Protein AF-A0A4Q4TWN3-F1 (afdb_monomer_lite)

Radius of gyration: 30.17 Å; chains: 1; bounding box: 75×70×81 Å

Structure (mmCIF, N/CA/C/O backbone):
data_AF-A0A4Q4TWN3-F1
#
_entry.id   AF-A0A4Q4TWN3-F1
#
loop_
_atom_site.group_PDB
_atom_site.id
_atom_site.type_symbol
_atom_site.label_atom_id
_atom_site.label_alt_id
_atom_site.label_comp_id
_atom_site.label_asym_id
_atom_site.label_entity_id
_atom_site.label_seq_id
_atom_site.pdbx_PDB_ins_code
_atom_site.Cartn_x
_atom_site.Cartn_y
_atom_site.Cartn_z
_atom_site.occupancy
_atom_site.B_iso_or_equiv
_atom_site.auth_seq_id
_atom_site.auth_comp_id
_atom_site.auth_asym_id
_atom_site.auth_atom_id
_atom_site.pdbx_PDB_model_num
ATOM 1 N N . MET A 1 1 ? 13.683 -7.072 -9.682 1.00 74.19 1 MET A N 1
ATOM 2 C CA . MET A 1 1 ? 13.359 -6.463 -8.367 1.00 74.19 1 MET A CA 1
ATOM 3 C C . MET A 1 1 ? 12.620 -7.478 -7.512 1.00 74.19 1 MET A C 1
ATOM 5 O O . MET A 1 1 ? 11.876 -8.267 -8.089 1.00 74.19 1 MET A O 1
ATOM 9 N N . PRO A 1 2 ? 12.816 -7.488 -6.182 1.00 89.44 2 PRO A N 1
ATOM 10 C CA . PRO A 1 2 ? 11.980 -8.280 -5.290 1.00 89.44 2 PRO A CA 1
ATOM 11 C C . PRO A 1 2 ? 10.540 -7.753 -5.295 1.00 89.44 2 PRO A C 1
ATOM 13 O O . PRO A 1 2 ? 10.317 -6.550 -5.427 1.00 89.44 2 PRO A O 1
ATOM 16 N N . LEU A 1 3 ? 9.577 -8.659 -5.165 1.00 93.75 3 LEU A N 1
ATOM 17 C CA . LEU A 1 3 ? 8.142 -8.389 -5.165 1.00 93.75 3 LEU A CA 1
ATOM 18 C C . LEU A 1 3 ? 7.541 -8.923 -3.863 1.00 93.75 3 LEU A C 1
ATOM 20 O O . LEU A 1 3 ? 7.834 -10.050 -3.476 1.00 93.75 3 LEU A O 1
ATOM 24 N N . GLN A 1 4 ? 6.708 -8.138 -3.184 1.00 93.31 4 GLN A N 1
ATOM 25 C CA . GLN A 1 4 ? 6.005 -8.592 -1.983 1.00 93.31 4 GLN A CA 1
ATOM 26 C C . GLN A 1 4 ? 4.603 -9.088 -2.350 1.00 93.31 4 GLN A C 1
ATOM 28 O O . GLN A 1 4 ? 3.842 -8.381 -3.008 1.00 93.31 4 GLN A O 1
ATOM 33 N N . LEU A 1 5 ? 4.273 -10.308 -1.932 1.00 88.00 5 LEU A N 1
ATOM 34 C CA . LEU A 1 5 ? 2.942 -10.892 -2.070 1.00 88.00 5 LEU A CA 1
ATOM 35 C C . LEU A 1 5 ? 2.007 -10.359 -0.975 1.00 88.00 5 LEU A C 1
ATOM 37 O O . LEU A 1 5 ? 2.455 -9.875 0.064 1.00 88.00 5 LEU A O 1
ATOM 41 N N . SER A 1 6 ? 0.696 -10.510 -1.168 1.00 84.50 6 SER A N 1
ATOM 42 C CA . SER A 1 6 ? -0.322 -10.101 -0.184 1.00 84.50 6 SER A CA 1
ATOM 43 C C . SER A 1 6 ? -0.182 -10.794 1.177 1.00 84.50 6 SER A C 1
ATOM 45 O O . SER A 1 6 ? -0.626 -10.249 2.182 1.00 84.50 6 SER A O 1
ATOM 47 N N . SER A 1 7 ? 0.467 -11.961 1.226 1.00 84.69 7 SER A N 1
ATOM 48 C CA . SER A 1 7 ? 0.801 -12.674 2.464 1.00 84.69 7 SER A CA 1
ATOM 49 C C . SER A 1 7 ? 1.930 -12.024 3.273 1.00 84.69 7 SER A C 1
ATOM 51 O O . SER A 1 7 ? 2.244 -12.489 4.362 1.00 84.69 7 SER A O 1
ATOM 53 N N . GLY A 1 8 ? 2.586 -10.991 2.738 1.00 90.12 8 GLY A N 1
ATOM 54 C CA . GLY A 1 8 ? 3.787 -10.390 3.314 1.00 90.12 8 GLY A CA 1
ATOM 55 C C . GLY A 1 8 ? 5.093 -11.059 2.871 1.00 90.12 8 GLY A C 1
ATOM 56 O O . GLY A 1 8 ? 6.146 -10.431 3.006 1.00 90.12 8 GLY A O 1
ATOM 57 N N . ARG A 1 9 ? 5.036 -12.264 2.277 1.00 93.38 9 ARG A N 1
ATOM 58 C CA . ARG A 1 9 ? 6.188 -12.969 1.687 1.00 93.38 9 ARG A CA 1
ATOM 59 C C . ARG A 1 9 ? 6.829 -12.129 0.585 1.00 93.38 9 ARG A C 1
ATOM 61 O O . ARG A 1 9 ? 6.147 -11.680 -0.333 1.00 93.38 9 ARG A O 1
ATOM 68 N N . VAL A 1 10 ? 8.146 -11.968 0.635 1.00 97.06 10 VAL A N 1
ATOM 69 C CA . VAL A 1 10 ? 8.935 -11.317 -0.418 1.00 97.06 10 VAL A CA 1
ATOM 70 C C . VAL A 1 10 ? 9.515 -12.388 -1.329 1.00 97.06 10 VAL A C 1
ATOM 72 O O . VAL A 1 10 ? 10.149 -13.319 -0.850 1.00 97.06 10 VAL A O 1
ATOM 75 N N . ILE A 1 11 ? 9.333 -12.257 -2.638 1.00 97.50 11 ILE A N 1
ATOM 76 C CA . ILE A 1 11 ? 9.912 -13.144 -3.649 1.00 97.50 11 ILE A CA 1
ATOM 77 C C . ILE A 1 11 ? 10.905 -12.388 -4.529 1.00 97.50 11 ILE A C 1
ATOM 79 O O . ILE A 1 11 ? 10.763 -11.189 -4.763 1.00 97.50 11 ILE A O 1
ATOM 83 N N . TYR A 1 12 ? 11.923 -13.081 -5.023 1.00 96.88 12 TYR A N 1
ATOM 84 C CA . TYR A 1 12 ? 12.993 -12.498 -5.822 1.00 96.88 12 TYR A CA 1
ATOM 85 C C . TYR A 1 12 ? 13.422 -13.462 -6.923 1.00 96.88 12 TYR A C 1
ATOM 87 O O . TYR A 1 12 ? 13.870 -14.571 -6.632 1.00 96.88 12 TYR A O 1
ATOM 95 N N . ALA A 1 13 ? 13.266 -13.039 -8.179 1.00 97.12 13 ALA A N 1
ATOM 96 C CA . ALA A 1 13 ? 13.719 -13.790 -9.344 1.00 97.12 13 ALA A CA 1
ATOM 97 C C . ALA A 1 13 ? 15.085 -13.283 -9.814 1.00 97.12 13 ALA A C 1
ATOM 99 O O . ALA A 1 13 ? 15.305 -12.070 -9.865 1.00 97.12 13 ALA A O 1
ATOM 100 N N . TYR A 1 14 ? 15.986 -14.197 -10.168 1.00 95.88 14 TYR A N 1
ATOM 101 C CA . TYR A 1 14 ? 17.355 -13.869 -10.569 1.00 95.88 14 TYR A CA 1
ATOM 102 C C . TYR A 1 14 ? 17.959 -14.937 -11.495 1.00 95.88 14 TYR A C 1
ATOM 104 O O . TYR A 1 14 ? 17.571 -16.105 -11.403 1.00 95.88 14 TYR A O 1
ATOM 112 N N . PRO A 1 15 ? 18.910 -14.558 -12.371 1.00 94.19 15 PRO A N 1
ATOM 113 C CA . PRO A 1 15 ? 19.752 -15.519 -13.074 1.00 94.19 15 PRO A CA 1
ATOM 114 C C . PRO A 1 15 ? 20.613 -16.308 -12.083 1.00 94.19 15 PRO A C 1
ATOM 116 O O . PRO A 1 15 ? 21.242 -15.718 -11.205 1.00 94.19 15 PRO A O 1
ATOM 119 N N . ASN A 1 16 ? 20.631 -17.628 -12.217 1.00 93.56 16 ASN A N 1
ATOM 120 C CA . ASN A 1 16 ? 21.370 -18.558 -11.367 1.00 93.56 16 ASN A CA 1
ATOM 121 C C . ASN A 1 16 ? 22.050 -19.618 -12.239 1.00 93.56 16 ASN A C 1
ATOM 123 O O . ASN A 1 16 ? 21.714 -20.804 -12.191 1.00 93.56 16 ASN A O 1
ATOM 127 N N . ASP A 1 17 ? 22.940 -19.140 -13.100 1.00 92.44 17 ASP A N 1
ATOM 128 C CA . ASP A 1 17 ? 23.573 -19.958 -14.123 1.00 92.44 17 ASP A CA 1
ATOM 129 C C . ASP A 1 17 ? 24.713 -20.795 -13.535 1.00 92.44 17 ASP A C 1
ATOM 131 O O . ASP A 1 17 ? 25.524 -20.303 -12.745 1.00 92.44 17 ASP A O 1
ATOM 135 N N . ASP A 1 18 ? 24.812 -22.048 -13.973 1.00 90.56 18 ASP A N 1
ATOM 136 C CA . ASP A 1 18 ? 25.947 -22.900 -13.638 1.00 90.56 18 ASP A CA 1
ATOM 137 C C . ASP A 1 18 ? 27.083 -22.624 -14.611 1.00 90.56 18 ASP A C 1
ATOM 139 O O . ASP A 1 18 ? 26.877 -22.570 -15.827 1.00 90.56 18 ASP A O 1
ATOM 143 N N . ARG A 1 19 ? 28.300 -22.518 -14.081 1.00 88.44 19 ARG A N 1
ATOM 144 C CA . ARG A 1 19 ? 29.519 -22.421 -14.882 1.00 88.44 19 ARG A CA 1
ATOM 145 C C . ARG A 1 19 ? 30.447 -23.589 -14.594 1.00 88.44 19 ARG A C 1
ATOM 147 O O . ARG A 1 19 ? 30.602 -24.001 -13.442 1.00 88.44 19 ARG A O 1
ATOM 154 N N . THR A 1 20 ? 31.093 -24.104 -15.628 1.00 83.69 20 THR A N 1
ATOM 155 C CA . THR A 1 20 ? 32.175 -25.078 -15.496 1.00 83.69 20 THR A CA 1
ATOM 156 C C . THR A 1 20 ? 33.399 -24.406 -14.871 1.00 83.69 20 THR A C 1
ATOM 158 O O . THR A 1 20 ? 33.789 -23.294 -15.227 1.00 83.69 20 THR A O 1
ATOM 161 N N . ARG A 1 21 ? 34.025 -25.082 -13.897 1.00 71.50 21 ARG A N 1
ATOM 162 C CA . ARG A 1 21 ? 35.182 -24.551 -13.146 1.00 71.50 21 ARG A CA 1
ATOM 163 C C . ARG A 1 21 ? 36.429 -24.308 -14.003 1.00 71.50 21 ARG A C 1
ATOM 165 O O . ARG A 1 21 ? 37.289 -23.547 -13.576 1.00 71.50 21 ARG A O 1
ATOM 172 N N . ALA A 1 22 ? 36.562 -24.994 -15.137 1.00 74.56 22 ALA A N 1
ATOM 173 C CA . ALA A 1 22 ? 37.805 -25.043 -15.904 1.00 74.56 22 ALA A CA 1
ATOM 174 C C . ALA A 1 22 ? 37.997 -23.838 -16.841 1.00 74.56 22 ALA A C 1
ATOM 176 O O . ALA A 1 22 ? 39.124 -23.422 -17.080 1.00 74.56 22 ALA A O 1
ATOM 177 N N . ASP A 1 23 ? 36.907 -23.281 -17.357 1.00 77.19 23 ASP A N 1
ATOM 178 C CA . ASP A 1 23 ? 36.921 -22.400 -18.528 1.00 77.19 23 ASP A CA 1
ATOM 179 C C . ASP A 1 23 ? 35.816 -21.326 -18.485 1.00 77.19 23 ASP A C 1
ATOM 181 O O . ASP A 1 23 ? 35.656 -20.563 -19.433 1.00 77.19 23 ASP A O 1
ATOM 185 N N . TRP A 1 24 ? 35.073 -21.229 -17.372 1.00 78.94 24 TRP A N 1
ATOM 186 C CA . TRP A 1 24 ? 33.979 -20.268 -17.167 1.00 78.94 24 TRP A CA 1
ATOM 187 C C . TRP A 1 24 ? 32.837 -20.371 -18.187 1.00 78.94 24 TRP A C 1
ATOM 189 O O . TRP A 1 24 ? 31.979 -19.483 -18.235 1.00 78.94 24 TRP A O 1
ATOM 199 N N . HIS A 1 25 ? 32.778 -21.462 -18.951 1.00 85.25 25 HIS A N 1
ATOM 200 C CA . HIS A 1 25 ? 31.663 -21.727 -19.842 1.00 85.25 25 HIS A CA 1
ATOM 201 C C . HIS A 1 25 ? 30.396 -22.003 -19.037 1.00 85.25 25 HIS A C 1
ATOM 203 O O . HIS A 1 25 ? 30.418 -22.583 -17.950 1.00 85.25 25 HIS A O 1
ATOM 209 N N . TYR A 1 26 ? 29.264 -21.561 -19.570 1.00 87.75 26 TYR A N 1
ATOM 210 C CA . TYR A 1 26 ? 27.975 -21.887 -18.987 1.00 87.75 26 TYR A CA 1
ATOM 211 C C . TYR A 1 26 ? 27.683 -23.372 -19.218 1.00 87.75 26 TYR A C 1
ATOM 213 O O . TYR A 1 26 ? 27.881 -23.881 -20.317 1.00 87.75 26 TYR A O 1
ATOM 221 N N . ALA A 1 27 ? 27.225 -24.061 -18.175 1.00 89.56 27 ALA A N 1
ATOM 222 C CA . ALA A 1 27 ? 26.718 -25.431 -18.246 1.00 89.56 27 ALA A CA 1
ATOM 223 C C . ALA A 1 27 ? 25.185 -25.449 -18.283 1.00 89.56 27 ALA A C 1
ATOM 225 O O . ALA A 1 27 ? 24.592 -26.288 -18.954 1.00 89.56 27 ALA A O 1
ATOM 226 N N . TYR A 1 28 ? 24.552 -24.508 -17.577 1.00 93.00 28 TYR A N 1
ATOM 227 C CA . TYR A 1 28 ? 23.105 -24.313 -17.540 1.00 93.00 28 TYR A CA 1
ATOM 228 C C . TYR A 1 28 ? 22.786 -22.839 -17.340 1.00 93.00 28 TYR A C 1
ATOM 230 O O . TYR A 1 28 ? 23.362 -22.199 -16.462 1.00 93.00 28 TYR A O 1
ATOM 238 N N . PHE A 1 29 ? 21.808 -22.334 -18.086 1.00 95.06 29 PHE A N 1
ATOM 239 C CA . PHE A 1 29 ? 21.153 -21.068 -17.774 1.00 95.06 29 PHE A CA 1
ATOM 240 C C . PHE A 1 29 ? 19.923 -21.329 -16.921 1.00 95.06 29 PHE A C 1
ATOM 242 O O . PHE A 1 29 ? 19.129 -22.210 -17.264 1.00 95.06 29 PHE A O 1
ATOM 249 N N . ARG A 1 30 ? 19.723 -20.554 -15.848 1.00 95.56 30 ARG A N 1
ATOM 250 C CA . ARG A 1 30 ? 18.511 -20.657 -15.018 1.00 95.56 30 ARG A CA 1
ATOM 251 C C . ARG A 1 30 ? 18.002 -19.303 -14.569 1.00 95.56 30 ARG A C 1
ATOM 253 O O . ARG A 1 30 ? 18.766 -18.444 -14.153 1.00 95.56 30 ARG A O 1
ATOM 260 N N . ILE A 1 31 ? 16.683 -19.165 -14.540 1.00 97.44 31 ILE A N 1
ATOM 261 C CA . ILE A 1 31 ? 15.986 -18.146 -13.764 1.00 97.44 31 ILE A CA 1
ATOM 262 C C . ILE A 1 31 ? 15.405 -18.834 -12.535 1.00 97.44 31 ILE A C 1
ATOM 264 O O . ILE A 1 31 ? 14.430 -19.579 -12.640 1.00 97.44 31 ILE A O 1
ATOM 268 N N . SER A 1 32 ? 15.988 -18.566 -11.373 1.00 97.69 32 SER A N 1
ATOM 269 C CA . SER A 1 32 ? 15.506 -19.079 -10.090 1.00 97.69 32 SER A CA 1
ATOM 270 C C . SER A 1 32 ? 14.584 -18.071 -9.416 1.00 97.69 32 SER A C 1
ATOM 272 O O . SER A 1 32 ? 14.739 -16.861 -9.590 1.00 97.69 32 SER A O 1
ATOM 274 N N . LEU A 1 33 ? 13.651 -18.572 -8.608 1.00 98.25 33 LEU A N 1
ATOM 275 C CA . LEU A 1 33 ? 12.853 -17.793 -7.672 1.00 98.25 33 LEU A CA 1
ATOM 276 C C . LEU A 1 33 ? 13.234 -18.194 -6.245 1.00 98.25 33 LEU A C 1
ATOM 278 O O . LEU A 1 33 ? 13.228 -19.375 -5.902 1.00 98.25 33 LEU A O 1
ATOM 282 N N . SER A 1 34 ? 13.521 -17.204 -5.406 1.00 98.44 34 SER A N 1
ATOM 283 C CA . SER A 1 34 ? 13.702 -17.376 -3.962 1.00 98.44 34 SER A CA 1
ATOM 284 C C . SER A 1 34 ? 12.677 -16.551 -3.192 1.00 98.44 34 SER A C 1
ATOM 286 O O . SER A 1 34 ? 12.141 -15.576 -3.720 1.00 98.44 34 SER A O 1
ATOM 288 N N . TYR A 1 35 ? 12.406 -16.923 -1.943 1.00 98.00 35 TYR A N 1
ATOM 289 C CA . TYR A 1 35 ? 11.434 -16.258 -1.079 1.00 98.00 35 TYR A CA 1
ATOM 290 C C . TYR A 1 35 ? 11.982 -15.953 0.317 1.00 98.00 35 TYR A C 1
ATOM 292 O O . TYR A 1 35 ? 12.908 -16.608 0.788 1.00 98.00 35 TYR A O 1
ATOM 300 N N . SER A 1 36 ? 11.364 -14.985 0.986 1.00 97.50 36 SER A N 1
ATOM 301 C CA . SER A 1 36 ? 11.615 -14.580 2.365 1.00 97.50 36 SER A CA 1
ATOM 302 C C . SER A 1 36 ? 10.286 -14.329 3.079 1.00 97.50 36 SER A C 1
ATOM 304 O O . SER A 1 36 ? 9.422 -13.624 2.556 1.00 97.50 36 SER A O 1
ATOM 306 N N . ASP A 1 37 ? 10.153 -14.867 4.291 1.00 95.00 37 ASP A N 1
ATOM 307 C CA . ASP A 1 37 ? 9.000 -14.659 5.185 1.00 95.00 37 ASP A CA 1
ATOM 308 C C . ASP A 1 37 ? 9.345 -13.759 6.389 1.00 95.00 37 ASP A C 1
ATOM 310 O O . ASP A 1 37 ? 8.548 -13.591 7.305 1.00 95.00 37 ASP A O 1
ATOM 314 N N . ASP A 1 38 ? 10.542 -13.167 6.397 1.00 93.75 38 ASP A N 1
ATOM 315 C CA . ASP A 1 38 ? 11.112 -12.425 7.528 1.00 93.75 38 ASP A CA 1
ATOM 316 C C . ASP A 1 38 ? 11.502 -10.981 7.171 1.00 93.75 38 ASP A C 1
ATOM 318 O O . ASP A 1 38 ? 12.397 -10.384 7.775 1.00 93.75 38 ASP A O 1
ATOM 322 N N . GLY A 1 39 ? 10.814 -10.407 6.179 1.00 89.00 39 GLY A N 1
ATOM 323 C CA . GLY A 1 39 ? 11.049 -9.037 5.726 1.00 89.00 39 GLY A CA 1
ATOM 324 C C . GLY A 1 39 ? 12.320 -8.887 4.888 1.00 89.00 39 GLY A C 1
ATOM 325 O O . GLY A 1 39 ? 13.032 -7.897 5.040 1.00 89.00 39 GLY A O 1
ATOM 326 N N . ALA A 1 40 ? 12.596 -9.859 4.012 1.00 94.19 40 ALA A N 1
ATOM 327 C CA . ALA A 1 40 ? 13.761 -9.910 3.125 1.00 94.19 40 ALA A CA 1
ATOM 328 C C . ALA A 1 40 ? 15.117 -10.030 3.849 1.00 94.19 40 ALA A C 1
ATOM 330 O O . ALA A 1 40 ? 16.134 -9.597 3.306 1.00 94.19 40 ALA A O 1
ATOM 331 N N . ARG A 1 41 ? 15.156 -10.619 5.057 1.00 93.19 41 ARG A N 1
ATOM 332 C CA . ARG A 1 41 ? 16.418 -10.858 5.783 1.00 93.19 41 ARG A CA 1
ATOM 333 C C . ARG A 1 41 ? 17.125 -12.108 5.277 1.00 93.19 41 ARG A C 1
ATOM 335 O O . ARG A 1 41 ? 18.318 -12.048 4.994 1.00 93.19 41 ARG A O 1
ATOM 342 N N . TYR A 1 42 ? 16.393 -13.209 5.126 1.00 94.94 42 TYR A N 1
ATOM 343 C CA . TYR A 1 42 ? 16.917 -14.453 4.569 1.00 94.94 42 TYR A CA 1
ATOM 344 C C . TYR A 1 42 ? 16.068 -14.921 3.394 1.00 94.94 42 TYR A C 1
ATOM 346 O O . TYR A 1 42 ? 14.840 -14.939 3.466 1.00 94.94 42 TYR A O 1
ATOM 354 N N . PHE A 1 43 ? 16.740 -15.338 2.321 1.00 96.81 43 PHE A N 1
ATOM 355 C CA . PHE A 1 43 ? 16.096 -15.905 1.143 1.00 96.81 43 PHE A CA 1
ATOM 356 C C . PHE A 1 43 ? 16.352 -17.406 1.061 1.00 96.81 43 PHE A C 1
ATOM 358 O O . PHE A 1 43 ? 17.490 -17.862 1.162 1.00 96.81 43 PHE A O 1
ATOM 365 N N . LYS A 1 44 ? 15.280 -18.167 0.859 1.00 97.62 44 LYS A N 1
ATOM 366 C CA . LYS A 1 44 ? 15.307 -19.602 0.577 1.00 97.62 44 LYS A CA 1
ATOM 367 C C . LYS A 1 44 ? 14.921 -19.829 -0.876 1.00 97.62 44 LYS A C 1
ATOM 369 O O . LYS A 1 44 ? 14.039 -19.140 -1.385 1.00 97.62 44 LYS A O 1
ATOM 374 N N . TYR A 1 45 ? 15.552 -20.806 -1.519 1.00 98.06 45 TYR A N 1
ATOM 375 C CA . TYR A 1 45 ? 15.130 -21.257 -2.842 1.00 98.06 45 TYR A CA 1
ATOM 376 C C . TYR A 1 45 ? 13.653 -21.675 -2.808 1.00 98.06 45 TYR A C 1
ATOM 378 O O . TYR A 1 45 ? 13.228 -22.366 -1.880 1.00 98.06 45 TYR A O 1
ATOM 386 N N . LEU A 1 46 ? 12.883 -21.232 -3.803 1.00 97.81 46 LEU A N 1
ATOM 387 C CA . LEU A 1 46 ? 11.481 -21.602 -3.975 1.00 97.81 46 LEU A CA 1
ATOM 388 C C . LEU A 1 46 ? 11.312 -22.562 -5.152 1.00 97.81 46 LEU A C 1
ATOM 390 O O . LEU A 1 46 ? 10.808 -23.667 -4.980 1.00 97.81 46 LEU A O 1
ATOM 394 N N . SER A 1 47 ? 11.711 -22.126 -6.346 1.00 98.50 47 SER A N 1
ATOM 395 C CA . SER A 1 47 ? 11.500 -22.862 -7.593 1.00 98.50 47 SER A CA 1
ATOM 396 C C . SER A 1 47 ? 12.414 -22.349 -8.709 1.00 98.50 47 SER A C 1
ATOM 398 O O . SER A 1 47 ? 13.084 -21.323 -8.570 1.00 98.50 47 SER A O 1
ATOM 400 N N . THR A 1 48 ? 12.425 -23.055 -9.839 1.00 97.94 48 THR A N 1
ATOM 401 C CA . THR A 1 48 ? 13.076 -22.615 -11.078 1.00 97.94 48 THR A CA 1
ATOM 402 C C . THR A 1 48 ? 11.995 -22.203 -12.070 1.00 97.94 48 THR A C 1
ATOM 404 O O . THR A 1 48 ? 11.129 -22.997 -12.430 1.00 97.94 48 THR A O 1
ATOM 407 N N . VAL A 1 49 ? 12.032 -20.943 -12.500 1.00 98.00 49 VAL A N 1
ATOM 408 C CA . VAL A 1 49 ? 11.077 -20.368 -13.456 1.00 98.00 49 VAL A CA 1
ATOM 409 C C . VAL A 1 49 ? 11.369 -20.865 -14.862 1.00 98.00 49 VAL A C 1
ATOM 411 O O . VAL A 1 49 ? 10.462 -21.226 -15.603 1.00 98.00 49 VAL A O 1
ATOM 414 N N . ALA A 1 50 ? 12.635 -20.865 -15.261 1.00 96.94 50 ALA A N 1
ATOM 415 C CA . ALA A 1 50 ? 13.063 -21.303 -16.579 1.00 96.94 50 ALA A CA 1
ATOM 416 C C . ALA A 1 50 ? 14.495 -21.814 -16.506 1.00 96.94 50 ALA A C 1
ATOM 418 O O . ALA A 1 50 ? 15.311 -21.259 -15.779 1.00 96.94 50 ALA A O 1
ATOM 419 N N . GLU A 1 51 ? 14.798 -22.830 -17.302 1.00 95.50 51 GLU A N 1
ATOM 420 C CA . GLU A 1 51 ? 16.155 -23.321 -17.490 1.00 95.50 51 GLU A CA 1
ATOM 421 C C . GLU A 1 51 ? 16.395 -23.707 -18.948 1.00 95.50 51 GLU A C 1
ATOM 423 O O . GLU A 1 51 ? 15.446 -23.881 -19.727 1.00 95.50 51 GLU A O 1
ATOM 428 N N . ARG A 1 52 ? 17.671 -23.752 -19.332 1.00 92.81 52 ARG A N 1
ATOM 429 C CA . ARG A 1 52 ? 18.116 -24.123 -20.674 1.00 92.81 52 ARG A CA 1
ATOM 430 C C . ARG A 1 52 ? 19.562 -24.615 -20.635 1.00 92.81 52 ARG A C 1
ATOM 432 O O . ARG A 1 52 ? 20.405 -24.004 -19.982 1.00 92.81 52 ARG A O 1
ATOM 439 N N . VAL A 1 53 ? 19.835 -25.683 -21.381 1.00 92.06 53 VAL A N 1
ATOM 440 C CA . VAL A 1 53 ? 21.200 -26.124 -21.692 1.00 92.06 53 VAL A CA 1
ATOM 441 C C . VAL A 1 53 ? 21.762 -25.233 -22.807 1.00 92.06 53 VAL A C 1
ATOM 443 O O . VAL A 1 53 ? 21.049 -25.022 -23.793 1.00 92.06 53 VAL A O 1
ATOM 446 N N . PRO A 1 54 ? 22.997 -24.725 -22.675 1.00 89.69 54 PRO A N 1
ATOM 447 C CA . PRO A 1 54 ? 23.635 -23.900 -23.692 1.00 89.69 54 PRO A CA 1
ATOM 448 C C . PRO A 1 54 ? 23.740 -24.587 -25.058 1.00 89.69 54 PRO A C 1
ATOM 450 O O . PRO A 1 54 ? 24.041 -25.776 -25.165 1.00 89.69 54 PRO A O 1
ATOM 453 N N . SER A 1 55 ? 23.514 -23.815 -26.113 1.00 86.44 55 SER A N 1
ATOM 454 C CA . SER A 1 55 ? 23.565 -24.219 -27.514 1.00 86.44 55 SER A CA 1
ATOM 455 C C . SER A 1 55 ? 23.891 -23.003 -28.385 1.00 86.44 55 SER A C 1
ATOM 457 O O . SER A 1 55 ? 23.012 -22.238 -28.788 1.00 86.44 55 SER A O 1
ATOM 459 N N . GLY A 1 56 ? 25.182 -22.819 -28.675 1.00 85.88 56 GLY A N 1
ATOM 460 C CA . GLY A 1 56 ? 25.678 -21.678 -29.446 1.00 85.88 56 GLY A CA 1
ATOM 461 C C . GLY A 1 56 ? 25.674 -20.378 -28.639 1.00 85.88 56 GLY A C 1
ATOM 462 O O . GLY A 1 56 ? 26.151 -20.348 -27.509 1.00 85.88 56 GLY A O 1
ATOM 463 N N . ILE A 1 57 ? 25.183 -19.292 -29.243 1.00 82.88 57 ILE A N 1
ATOM 464 C CA . ILE A 1 57 ? 24.984 -18.011 -28.552 1.00 82.88 57 ILE A CA 1
ATOM 465 C C . ILE A 1 57 ? 23.564 -18.007 -27.994 1.00 82.88 57 ILE A C 1
ATOM 467 O O . ILE A 1 57 ? 22.614 -17.684 -28.709 1.00 82.88 57 ILE A O 1
ATOM 471 N N . ASP A 1 58 ? 23.427 -18.387 -26.730 1.00 88.88 58 ASP A N 1
ATOM 472 C CA . ASP A 1 58 ? 22.151 -18.433 -26.035 1.00 88.88 58 ASP A CA 1
ATOM 473 C C . ASP A 1 58 ? 22.244 -18.013 -24.565 1.00 88.88 58 ASP A C 1
ATOM 475 O O . ASP A 1 58 ? 23.319 -17.762 -24.025 1.00 88.88 58 ASP A O 1
ATOM 479 N N . GLY A 1 59 ? 21.080 -17.861 -23.932 1.00 92.00 59 GLY A N 1
ATOM 480 C CA . GLY A 1 59 ? 20.998 -17.450 -22.537 1.00 92.00 59 GLY A CA 1
ATOM 481 C C . GLY A 1 59 ? 19.582 -17.148 -22.065 1.00 92.00 59 GLY A C 1
ATOM 482 O O . GLY A 1 59 ? 18.660 -16.957 -22.866 1.00 92.00 59 GLY A O 1
ATOM 483 N N . LEU A 1 60 ? 19.414 -17.113 -20.743 1.00 94.31 60 LEU A N 1
ATOM 484 C CA . LEU A 1 60 ? 18.199 -16.664 -20.067 1.00 94.31 60 LEU A CA 1
ATOM 485 C C . LEU A 1 60 ? 18.534 -15.445 -19.220 1.00 94.31 60 LEU A C 1
ATOM 487 O O . LEU A 1 60 ? 19.370 -15.509 -18.325 1.00 94.31 60 LEU A O 1
ATOM 491 N N . TRP A 1 61 ? 17.865 -14.328 -19.482 1.00 92.44 61 TRP A N 1
ATOM 492 C CA . TRP A 1 61 ? 18.302 -13.046 -18.953 1.00 92.44 61 TRP A CA 1
ATOM 493 C C . TRP A 1 61 ? 17.164 -12.248 -18.327 1.00 92.44 61 TRP A C 1
ATOM 495 O O . TRP A 1 61 ? 16.032 -12.245 -18.807 1.00 92.44 61 TRP A O 1
ATOM 505 N N . LYS A 1 62 ? 17.528 -11.480 -17.294 1.00 89.19 62 LYS A N 1
ATOM 506 C CA . LYS A 1 62 ? 16.795 -10.300 -16.800 1.00 89.19 62 LYS A CA 1
ATOM 507 C C . LYS A 1 62 ? 15.321 -10.580 -16.472 1.00 89.19 62 LYS A C 1
ATOM 509 O O . LYS A 1 62 ? 14.432 -10.043 -17.130 1.00 89.19 62 LYS A O 1
ATOM 514 N N . PRO A 1 63 ? 15.062 -11.397 -15.439 1.00 94.75 63 PRO A N 1
ATOM 515 C CA . PRO A 1 63 ? 13.705 -11.672 -15.011 1.00 94.75 63 PRO A CA 1
ATOM 516 C C . PRO A 1 63 ? 13.037 -10.427 -14.407 1.00 94.75 63 PRO A C 1
ATOM 518 O O . PRO A 1 63 ? 13.638 -9.692 -13.618 1.00 94.75 63 PRO A O 1
ATOM 521 N N . HIS A 1 64 ? 11.762 -10.235 -14.729 1.00 94.50 64 HIS A N 1
ATOM 522 C CA . HIS A 1 64 ? 10.892 -9.195 -14.198 1.00 94.50 64 HIS A CA 1
ATOM 523 C C . HIS A 1 64 ? 9.607 -9.838 -13.664 1.00 94.50 64 HIS A C 1
ATOM 525 O O . HIS A 1 64 ? 8.917 -10.561 -14.382 1.00 94.50 64 HIS A O 1
ATOM 531 N N . LEU A 1 65 ? 9.296 -9.603 -12.388 1.00 95.31 65 LEU A N 1
ATOM 532 C CA . LEU A 1 65 ? 8.103 -10.147 -11.741 1.00 95.31 65 LEU A CA 1
ATOM 533 C C . LEU A 1 65 ? 6.970 -9.124 -11.753 1.00 95.31 65 LEU A C 1
ATOM 535 O O . LEU A 1 65 ? 7.188 -7.959 -11.433 1.00 95.31 65 LEU A O 1
ATOM 539 N N . LEU A 1 66 ? 5.758 -9.588 -12.045 1.00 92.69 66 LEU A N 1
ATOM 540 C CA . LEU A 1 66 ? 4.527 -8.809 -11.969 1.00 92.69 66 LEU A CA 1
ATOM 541 C C . LEU A 1 66 ? 3.455 -9.640 -11.256 1.00 92.69 66 LEU A C 1
ATOM 543 O O . LEU A 1 66 ? 3.224 -10.790 -11.623 1.00 92.69 66 LEU A O 1
ATOM 547 N N . LEU A 1 67 ? 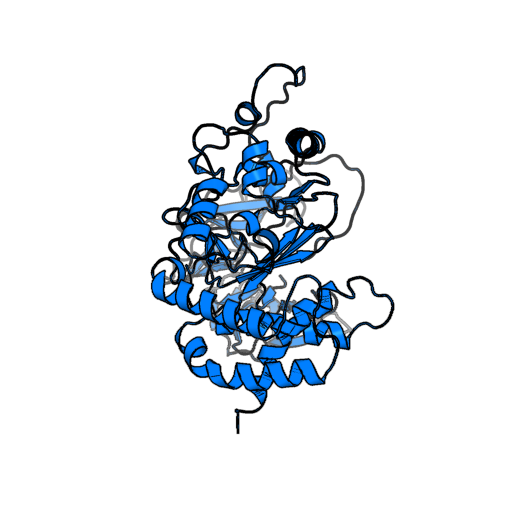2.777 -9.066 -10.262 1.00 90.75 67 LEU A N 1
ATOM 548 C CA . LEU A 1 67 ? 1.582 -9.676 -9.675 1.00 90.75 67 LEU A CA 1
ATOM 549 C C . LEU A 1 67 ? 0.350 -9.151 -10.413 1.00 90.75 67 LEU A C 1
ATOM 551 O O . LEU A 1 67 ? 0.060 -7.955 -10.372 1.00 90.75 67 LEU A O 1
ATOM 555 N N . ALA A 1 68 ? -0.365 -10.036 -11.103 1.00 86.25 68 ALA A N 1
ATOM 556 C CA . ALA A 1 68 ? -1.620 -9.691 -11.750 1.00 86.25 68 ALA A CA 1
ATOM 557 C C . ALA A 1 68 ? -2.738 -9.482 -10.714 1.00 86.25 68 ALA A C 1
ATOM 559 O O . ALA A 1 68 ? -2.670 -9.945 -9.575 1.00 86.25 68 ALA A O 1
ATOM 560 N N . ARG A 1 69 ? -3.803 -8.788 -11.127 1.00 81.19 69 ARG A N 1
ATOM 561 C CA . ARG A 1 69 ? -4.941 -8.436 -10.256 1.00 81.19 69 ARG A CA 1
ATOM 562 C C . ARG A 1 69 ? -5.681 -9.636 -9.678 1.00 81.19 69 ARG A C 1
ATOM 564 O O . ARG A 1 69 ? -6.239 -9.536 -8.594 1.00 81.19 69 ARG A O 1
ATOM 571 N N . ASP A 1 70 ? -5.702 -10.741 -10.409 1.00 83.94 70 ASP A N 1
ATOM 572 C CA . ASP A 1 70 ? -6.317 -11.999 -9.983 1.00 83.94 70 ASP A CA 1
ATOM 573 C C . ASP A 1 70 ? -5.411 -12.814 -9.040 1.00 83.94 70 ASP A C 1
ATOM 575 O O . ASP A 1 70 ? -5.737 -13.947 -8.703 1.00 83.94 70 ASP A O 1
ATOM 579 N N . GLY A 1 71 ? -4.272 -12.251 -8.620 1.00 87.31 71 GLY A N 1
ATOM 580 C CA . GLY A 1 71 ? -3.281 -12.922 -7.783 1.00 87.31 71 GLY A CA 1
ATOM 581 C C . GLY A 1 71 ? -2.312 -13.810 -8.564 1.00 87.31 71 GLY A C 1
ATOM 582 O O . GLY A 1 71 ? -1.399 -14.371 -7.961 1.00 87.31 71 GLY A O 1
ATOM 583 N N . THR A 1 72 ? -2.454 -13.919 -9.889 1.00 92.75 72 THR A N 1
ATOM 584 C CA . THR A 1 72 ? -1.520 -14.681 -10.721 1.00 92.75 72 THR A CA 1
ATOM 585 C C . THR A 1 72 ? -0.152 -14.001 -10.724 1.00 92.75 72 THR A C 1
ATOM 587 O O . THR A 1 72 ? -0.009 -12.850 -11.143 1.00 92.75 72 THR A O 1
ATOM 590 N N . LEU A 1 73 ? 0.884 -14.723 -10.303 1.00 95.69 73 LEU A N 1
ATOM 591 C CA . LEU A 1 73 ? 2.262 -14.259 -10.399 1.00 95.69 73 LEU A CA 1
ATOM 592 C C . LEU A 1 73 ? 2.770 -14.474 -11.825 1.00 95.69 73 LEU A C 1
ATOM 594 O O . LEU A 1 73 ? 2.651 -15.567 -12.364 1.00 95.69 73 LEU A O 1
ATOM 598 N N . GLN A 1 74 ? 3.369 -13.459 -12.433 1.00 95.94 74 GLN A N 1
ATOM 599 C CA . GLN A 1 74 ? 3.961 -13.526 -13.766 1.00 95.94 74 GLN A CA 1
ATOM 600 C C . GLN A 1 74 ? 5.458 -13.243 -13.678 1.00 95.94 74 GLN A C 1
ATOM 602 O O . GLN A 1 74 ? 5.886 -12.334 -12.966 1.00 95.94 74 GLN A O 1
ATOM 607 N N . CYS A 1 75 ? 6.254 -14.001 -14.424 1.00 97.06 75 CYS A N 1
ATOM 608 C CA . CYS A 1 75 ? 7.671 -13.756 -14.623 1.00 97.06 75 CYS A CA 1
ATOM 609 C C . CYS A 1 75 ? 7.941 -13.583 -16.113 1.00 97.06 75 CYS A C 1
ATOM 611 O O . CYS A 1 75 ? 7.753 -14.511 -16.901 1.00 97.06 75 CYS A O 1
ATOM 613 N N . TYR A 1 76 ? 8.372 -12.383 -16.475 1.00 95.38 76 TYR A N 1
ATOM 614 C CA . TYR A 1 76 ? 8.848 -12.030 -17.801 1.00 95.38 76 TYR A CA 1
ATOM 615 C C . TYR A 1 76 ? 10.362 -12.182 -17.835 1.00 95.38 76 TYR A C 1
ATOM 617 O O . TYR A 1 76 ? 11.030 -11.819 -16.873 1.00 95.38 76 TYR A O 1
ATOM 625 N N . PHE A 1 77 ? 10.914 -12.718 -18.913 1.00 94.88 77 PHE A N 1
ATOM 626 C CA . PHE A 1 77 ? 12.356 -12.890 -19.064 1.00 94.88 77 PHE A CA 1
ATOM 627 C C . PHE A 1 77 ? 12.733 -12.898 -20.540 1.00 94.88 77 PHE A C 1
ATOM 629 O O . PHE A 1 77 ? 11.908 -13.187 -21.409 1.00 94.88 77 PHE A O 1
ATOM 636 N N . SER A 1 78 ? 13.992 -12.583 -20.812 1.00 93.50 78 SER A N 1
ATOM 637 C CA . SER A 1 78 ? 14.540 -12.580 -22.160 1.00 93.50 78 SER A CA 1
ATOM 638 C C . SER A 1 78 ? 15.239 -13.904 -22.463 1.00 93.50 78 SER A C 1
ATOM 640 O O . SER A 1 78 ? 15.959 -14.435 -21.617 1.00 93.50 78 SER A O 1
ATOM 642 N N . VAL A 1 79 ? 15.053 -14.417 -23.674 1.00 93.31 79 VAL A N 1
ATOM 643 C CA . VAL A 1 79 ? 15.741 -15.604 -24.190 1.00 93.31 79 VAL A CA 1
ATOM 644 C C . VAL A 1 79 ? 16.625 -15.165 -25.342 1.00 93.31 79 VAL A C 1
ATOM 646 O O . VAL A 1 79 ? 16.148 -14.604 -26.323 1.00 93.31 79 VAL A O 1
ATOM 649 N N . GLU A 1 80 ? 17.926 -15.383 -25.211 1.00 92.56 80 GLU A N 1
ATOM 650 C CA . GLU A 1 80 ? 18.872 -15.151 -26.295 1.00 92.56 80 GLU A CA 1
ATOM 651 C C . GLU A 1 80 ? 18.884 -16.350 -27.247 1.00 92.56 80 GLU A C 1
ATOM 653 O O . GLU A 1 80 ? 19.077 -17.492 -26.824 1.00 92.56 80 GLU A O 1
ATOM 658 N N . ASN A 1 81 ? 18.644 -16.069 -28.527 1.00 90.12 81 ASN A N 1
ATOM 659 C CA . ASN A 1 81 ? 18.629 -17.053 -29.611 1.00 90.12 81 ASN A CA 1
ATOM 660 C C . ASN A 1 81 ? 19.843 -16.900 -30.548 1.00 90.12 81 ASN A C 1
ATOM 662 O O . ASN A 1 81 ? 20.104 -17.769 -31.376 1.00 90.12 81 ASN A O 1
ATOM 666 N N . GLY A 1 82 ? 20.567 -15.782 -30.449 1.00 90.38 82 GLY A N 1
ATOM 667 C CA . GLY A 1 82 ? 21.790 -15.506 -31.197 1.00 90.38 82 GLY A CA 1
ATOM 668 C C . GLY A 1 82 ? 22.261 -14.065 -31.004 1.00 90.38 82 GLY A C 1
ATOM 669 O O . GLY A 1 82 ? 21.541 -13.247 -30.442 1.00 90.38 82 GLY A O 1
ATOM 670 N N . ALA A 1 83 ? 23.436 -13.700 -31.529 1.00 86.31 83 ALA A N 1
ATOM 671 C CA . ALA A 1 83 ? 24.051 -12.378 -31.304 1.00 86.31 83 ALA A CA 1
ATOM 672 C C . ALA A 1 83 ? 23.157 -11.171 -31.668 1.00 86.31 83 ALA A C 1
ATOM 674 O O . ALA A 1 83 ? 23.293 -10.092 -31.092 1.00 86.31 83 ALA A O 1
ATOM 675 N N . GLY A 1 84 ? 22.233 -11.348 -32.617 1.00 87.12 84 GLY A N 1
ATOM 676 C CA . GLY A 1 84 ? 21.284 -10.317 -33.043 1.00 87.12 84 GLY A CA 1
ATOM 677 C C . GLY A 1 84 ? 19.823 -10.628 -32.728 1.00 87.12 84 GLY A C 1
ATOM 678 O O . GLY A 1 84 ? 18.972 -9.935 -33.274 1.00 87.12 84 GLY A O 1
ATOM 679 N N . ASP A 1 85 ? 19.532 -11.664 -31.932 1.00 90.31 85 ASP A N 1
ATOM 680 C CA . ASP A 1 85 ? 18.158 -12.116 -31.687 1.00 90.31 85 ASP A CA 1
ATOM 681 C C . ASP A 1 85 ? 17.892 -12.476 -30.220 1.00 90.31 85 ASP A C 1
ATOM 683 O O . ASP A 1 85 ? 18.546 -13.343 -29.634 1.00 90.31 85 ASP A O 1
ATOM 687 N N . GLN A 1 86 ? 16.983 -11.741 -29.594 1.00 91.75 86 GLN A N 1
ATOM 688 C CA . GLN A 1 86 ? 16.557 -11.902 -28.213 1.00 91.75 86 GLN A CA 1
ATOM 689 C C . GLN A 1 86 ? 15.055 -11.688 -28.118 1.00 91.75 86 GLN A C 1
ATOM 691 O O . GLN A 1 86 ? 14.572 -10.577 -28.326 1.00 91.75 86 GLN A O 1
ATOM 696 N N . ASP A 1 87 ? 14.355 -12.730 -27.706 1.00 91.62 87 ASP A N 1
ATOM 697 C CA . ASP A 1 87 ? 12.915 -12.702 -27.520 1.00 91.62 87 ASP A CA 1
ATOM 698 C C . ASP A 1 87 ? 12.566 -12.436 -26.063 1.00 91.62 87 ASP A C 1
ATOM 700 O O . ASP A 1 87 ? 13.341 -12.735 -25.148 1.00 91.62 87 ASP A O 1
ATOM 704 N N . SER A 1 88 ? 11.356 -11.939 -25.833 1.00 91.31 88 SER A N 1
ATOM 705 C CA . SER A 1 88 ? 10.769 -11.890 -24.499 1.00 91.31 88 SER A CA 1
ATOM 706 C C . SER A 1 88 ? 9.684 -12.947 -24.351 1.00 91.31 88 SER A C 1
ATOM 708 O O . SER A 1 88 ? 8.800 -13.097 -25.199 1.00 91.31 88 SER A O 1
ATOM 710 N N . PHE A 1 89 ? 9.715 -13.642 -23.219 1.00 93.31 89 PHE A N 1
ATOM 711 C CA . PHE A 1 89 ? 8.736 -14.645 -22.825 1.00 93.31 89 PHE A CA 1
ATOM 712 C C . PHE A 1 89 ? 8.146 -14.311 -21.460 1.00 93.31 89 PHE A C 1
ATOM 714 O O . PHE A 1 89 ? 8.721 -13.556 -20.677 1.00 93.31 89 PHE A O 1
ATOM 721 N N . MET A 1 90 ? 6.991 -14.900 -21.171 1.00 94.94 90 MET A N 1
ATOM 722 C CA . MET A 1 90 ? 6.348 -14.869 -19.866 1.00 94.94 90 MET A CA 1
ATOM 723 C C . MET A 1 90 ? 5.975 -16.285 -19.441 1.00 94.94 90 MET A C 1
ATOM 725 O O . MET A 1 90 ? 5.511 -17.085 -20.251 1.00 94.94 90 MET A O 1
ATOM 729 N N . ARG A 1 91 ? 6.158 -16.588 -18.160 1.00 97.88 91 ARG A N 1
ATOM 730 C CA . ARG A 1 91 ? 5.517 -17.721 -17.488 1.00 97.88 91 ARG A CA 1
ATOM 731 C C . ARG A 1 91 ? 4.716 -17.183 -16.317 1.00 97.88 91 ARG A C 1
ATOM 733 O O . ARG A 1 91 ? 5.109 -16.198 -15.696 1.00 97.88 91 ARG A O 1
ATOM 740 N N . TYR A 1 92 ? 3.609 -17.832 -16.001 1.00 97.31 92 TYR A N 1
ATOM 741 C CA . TYR A 1 92 ? 2.794 -17.487 -14.843 1.00 97.31 92 TYR A CA 1
ATOM 742 C C . TYR A 1 92 ? 2.635 -18.652 -13.868 1.00 97.31 92 TYR A C 1
ATOM 744 O O . TYR A 1 92 ? 2.710 -19.815 -14.267 1.00 97.31 92 TYR A O 1
ATOM 752 N N . SER A 1 93 ? 2.369 -18.311 -12.613 1.00 97.81 93 SER A N 1
ATOM 753 C CA . SER A 1 93 ? 2.114 -19.198 -11.485 1.00 97.81 93 SER A CA 1
ATOM 754 C C . SER A 1 93 ? 0.809 -18.789 -10.794 1.00 97.81 93 SER A C 1
ATOM 756 O O . SER A 1 93 ? 0.533 -17.601 -10.614 1.00 97.81 93 SER A O 1
ATOM 758 N N . ARG A 1 94 ? 0.006 -19.782 -10.399 1.00 95.44 94 ARG A N 1
ATOM 759 C CA . ARG A 1 94 ? -1.234 -19.603 -9.614 1.00 95.44 94 ARG A CA 1
ATOM 760 C C . ARG A 1 94 ? -1.101 -20.090 -8.170 1.00 95.44 94 ARG A C 1
ATOM 762 O O . ARG A 1 94 ? -2.062 -20.047 -7.413 1.00 95.44 94 ARG A O 1
ATOM 769 N N . ASP A 1 95 ? 0.090 -20.537 -7.800 1.00 93.69 95 ASP A N 1
ATOM 770 C CA . ASP A 1 95 ? 0.436 -21.106 -6.504 1.00 93.69 95 ASP A CA 1
ATOM 771 C C . ASP A 1 95 ? 1.625 -20.350 -5.899 1.00 93.69 95 ASP A C 1
ATOM 773 O O . ASP A 1 95 ? 2.559 -20.937 -5.373 1.00 93.69 95 ASP A O 1
ATOM 777 N N . CYS A 1 96 ? 1.622 -19.018 -5.988 1.00 91.25 96 CYS A N 1
ATOM 778 C CA . CYS A 1 96 ? 2.630 -18.162 -5.348 1.00 91.25 96 CYS A CA 1
ATOM 779 C C . CYS A 1 96 ? 4.093 -18.466 -5.743 1.00 91.25 96 CYS A C 1
ATOM 781 O O . CYS A 1 96 ? 5.013 -18.173 -4.979 1.00 91.25 96 CYS A O 1
ATOM 783 N N . GLY A 1 97 ? 4.315 -19.014 -6.938 1.00 95.88 97 GLY A N 1
ATOM 784 C CA . GLY A 1 97 ? 5.634 -19.298 -7.495 1.00 95.88 97 GLY A CA 1
ATOM 785 C C . GLY A 1 97 ? 6.157 -20.709 -7.239 1.00 95.88 97 GLY A C 1
ATOM 786 O O . GLY A 1 97 ? 7.333 -20.932 -7.514 1.00 95.88 97 GLY A O 1
ATOM 787 N N . TYR A 1 98 ? 5.351 -21.653 -6.733 1.00 94.81 98 TYR A N 1
ATOM 788 C CA . TYR A 1 98 ? 5.782 -23.053 -6.595 1.00 94.81 98 TYR A CA 1
ATOM 789 C C . TYR A 1 98 ? 5.879 -23.756 -7.957 1.00 94.81 98 TYR A C 1
ATOM 791 O O . TYR A 1 98 ? 6.873 -24.432 -8.221 1.00 94.81 98 TYR A O 1
ATOM 799 N N . THR A 1 99 ? 4.905 -23.547 -8.846 1.00 97.38 99 THR A N 1
ATOM 800 C CA . THR A 1 99 ? 4.892 -24.106 -10.206 1.00 97.38 99 THR A CA 1
ATOM 801 C C . THR A 1 99 ? 4.667 -23.031 -11.265 1.00 97.38 99 THR A C 1
ATOM 803 O O . THR A 1 99 ? 4.133 -21.955 -10.994 1.00 97.38 99 THR A O 1
ATOM 806 N N . TRP A 1 100 ? 5.093 -23.318 -12.499 1.00 98.31 100 TRP A N 1
ATOM 807 C CA . TRP A 1 100 ? 5.044 -22.378 -13.617 1.00 98.31 100 TRP A CA 1
ATOM 808 C C . TRP A 1 100 ? 4.421 -23.022 -14.855 1.00 98.31 100 TRP A C 1
ATOM 810 O O . TRP A 1 100 ? 4.809 -24.113 -15.263 1.00 98.31 100 TRP A O 1
ATOM 820 N N . SER A 1 101 ? 3.495 -22.303 -15.486 1.00 98.38 101 SER A N 1
ATOM 821 C CA . SER A 1 101 ? 2.900 -22.635 -16.794 1.00 98.38 101 SER A CA 1
ATOM 822 C C . SER A 1 101 ? 3.937 -22.773 -17.910 1.00 98.38 101 SER A C 1
ATOM 824 O O . SER A 1 101 ? 5.090 -22.402 -17.728 1.00 98.38 101 SER A O 1
ATOM 826 N N . GLU A 1 102 ? 3.545 -23.263 -19.085 1.00 97.19 102 GLU A N 1
ATOM 827 C CA . GLU A 1 102 ? 4.391 -23.239 -20.286 1.00 97.19 102 GLU A CA 1
ATOM 828 C C . GLU A 1 102 ? 4.817 -21.820 -20.703 1.00 97.19 102 GLU A C 1
ATOM 830 O O . GLU A 1 102 ? 4.218 -20.818 -20.300 1.00 97.19 102 GLU A O 1
ATOM 835 N N . ARG A 1 103 ? 5.872 -21.722 -21.525 1.00 93.88 103 ARG A N 1
ATOM 836 C CA . ARG A 1 103 ? 6.361 -20.428 -22.028 1.00 93.88 103 ARG A CA 1
ATOM 837 C C . ARG A 1 103 ? 5.318 -19.767 -22.928 1.00 93.88 103 ARG A C 1
ATOM 839 O O . ARG A 1 103 ? 4.889 -20.333 -23.928 1.00 93.88 103 ARG A O 1
ATOM 846 N N . ILE A 1 104 ? 4.984 -18.520 -22.616 1.00 93.38 104 ILE A N 1
ATOM 847 C CA . ILE A 1 104 ? 4.124 -17.667 -23.433 1.00 93.38 104 ILE A CA 1
ATOM 848 C C . ILE A 1 104 ? 4.998 -16.647 -24.142 1.00 93.38 104 ILE A C 1
ATOM 850 O O . ILE A 1 104 ? 5.707 -15.869 -23.506 1.00 93.38 104 ILE A O 1
ATOM 854 N N . HIS A 1 105 ? 4.922 -16.633 -25.466 1.00 89.75 105 HIS A N 1
ATOM 855 C CA . HIS A 1 105 ? 5.643 -15.672 -26.285 1.00 89.75 105 HIS A CA 1
ATOM 856 C C . HIS A 1 105 ? 5.112 -14.245 -26.068 1.00 89.75 105 HIS A C 1
ATOM 858 O O . HIS A 1 105 ? 3.896 -14.013 -26.082 1.00 89.75 105 HIS A O 1
ATOM 864 N N . VAL A 1 106 ? 6.013 -13.279 -25.870 1.00 88.44 106 VAL A N 1
ATOM 865 C CA . VAL A 1 106 ? 5.661 -11.874 -25.616 1.00 88.44 106 VAL A CA 1
ATOM 866 C C . VAL A 1 106 ? 6.110 -10.974 -26.763 1.00 88.44 106 VAL A C 1
ATOM 868 O O . VAL A 1 106 ? 5.266 -10.261 -27.303 1.00 88.44 106 VAL A O 1
ATOM 871 N N . SER A 1 107 ? 7.382 -11.028 -27.164 1.00 87.06 107 SER A N 1
ATOM 872 C CA . SER A 1 107 ? 7.931 -10.228 -28.272 1.00 87.06 107 SER A CA 1
ATOM 873 C C . SER A 1 107 ? 9.166 -10.890 -28.904 1.00 87.06 107 SER A C 1
ATOM 875 O O . SER A 1 107 ? 9.679 -11.857 -28.346 1.00 87.06 107 SER A O 1
ATOM 877 N N . GLY A 1 108 ? 9.605 -10.378 -30.060 1.00 83.06 108 GLY A N 1
ATOM 878 C CA . GLY A 1 108 ? 10.698 -10.925 -30.875 1.00 83.06 108 GLY A CA 1
ATOM 879 C C . GLY A 1 108 ? 10.215 -11.920 -31.937 1.00 83.06 108 GLY A C 1
ATOM 880 O O . GLY A 1 108 ? 9.895 -11.517 -33.053 1.00 83.06 108 GLY A O 1
ATOM 881 N N . GLY A 1 109 ? 10.003 -13.183 -31.592 1.00 82.62 109 GLY A N 1
ATOM 882 C CA . GLY A 1 109 ? 9.260 -14.156 -32.400 1.00 82.62 109 GLY A CA 1
ATOM 883 C C . GLY A 1 109 ? 9.835 -14.370 -33.792 1.00 82.62 109 GLY A C 1
ATOM 884 O O . GLY A 1 109 ? 10.960 -14.817 -33.953 1.00 82.62 109 GLY A O 1
ATOM 885 N N . ASN A 1 110 ? 9.049 -14.088 -34.833 1.00 81.19 110 ASN A N 1
ATOM 886 C CA . ASN A 1 110 ? 9.508 -14.223 -36.219 1.00 81.19 110 ASN A CA 1
ATOM 887 C C . ASN A 1 110 ? 10.323 -13.015 -36.714 1.00 81.19 110 ASN A C 1
ATOM 889 O O . ASN A 1 110 ? 10.649 -12.946 -37.900 1.00 81.19 110 ASN A O 1
ATOM 893 N N . VAL A 1 111 ? 10.619 -12.051 -35.842 1.00 81.69 111 VAL A N 1
ATOM 894 C CA . VAL A 1 111 ? 11.402 -10.863 -36.167 1.00 81.69 111 VAL A CA 1
ATOM 895 C C . VAL A 1 111 ? 12.732 -10.945 -35.442 1.00 81.69 111 VAL A C 1
ATOM 897 O O . VAL A 1 111 ? 12.781 -10.876 -34.218 1.00 81.69 111 VAL A O 1
ATOM 900 N N . ARG A 1 112 ? 13.819 -10.984 -36.219 1.00 85.62 112 ARG A N 1
ATOM 901 C CA . ARG A 1 112 ? 15.177 -10.861 -35.688 1.00 85.62 112 ARG A CA 1
ATOM 902 C C . ARG A 1 112 ? 15.326 -9.511 -34.990 1.00 85.62 112 ARG A C 1
ATOM 904 O O . ARG A 1 112 ? 15.443 -8.477 -35.650 1.00 85.62 112 ARG A O 1
ATOM 911 N N . SER A 1 113 ? 15.285 -9.518 -33.665 1.00 85.31 113 SER A N 1
ATOM 912 C CA . SER A 1 113 ? 15.256 -8.301 -32.856 1.00 85.31 113 SER A CA 1
ATOM 913 C C . SER A 1 113 ? 15.890 -8.558 -31.495 1.00 85.31 113 SER A C 1
ATOM 915 O O . SER A 1 113 ? 15.911 -9.677 -31.011 1.00 85.31 113 SER A O 1
ATOM 917 N N . ARG A 1 114 ? 16.460 -7.535 -30.860 1.00 87.31 114 ARG A N 1
ATOM 918 C CA . ARG A 1 114 ? 17.060 -7.641 -29.521 1.00 87.31 114 ARG A CA 1
ATOM 919 C C . ARG A 1 114 ? 16.090 -7.121 -28.462 1.00 87.31 114 ARG A C 1
ATOM 921 O O . ARG A 1 114 ? 16.398 -6.147 -27.780 1.00 87.31 114 ARG A O 1
ATOM 928 N N . ASP A 1 115 ? 14.928 -7.753 -28.314 1.00 86.69 115 ASP A N 1
ATOM 929 C CA . ASP A 1 115 ? 13.877 -7.369 -27.355 1.00 86.69 115 ASP A CA 1
ATOM 930 C C . ASP A 1 115 ? 14.230 -7.764 -25.902 1.00 86.69 115 ASP A C 1
ATOM 932 O O . ASP A 1 115 ? 13.431 -8.301 -25.134 1.00 86.69 115 ASP A O 1
ATOM 936 N N . GLY A 1 116 ? 15.471 -7.487 -25.515 1.00 83.94 116 GLY A N 1
ATOM 937 C CA . GLY A 1 116 ? 16.022 -7.739 -24.201 1.00 83.94 116 GLY A CA 1
ATOM 938 C C . GLY A 1 116 ? 15.572 -6.771 -23.125 1.00 83.94 116 GLY A C 1
ATOM 939 O O . GLY A 1 116 ? 15.150 -5.648 -23.402 1.00 83.94 116 GLY A O 1
ATOM 940 N N . MET A 1 117 ? 15.833 -7.161 -21.874 1.00 85.25 117 MET A N 1
ATOM 941 C CA . MET A 1 117 ? 15.675 -6.304 -20.690 1.00 85.25 117 MET A CA 1
ATOM 942 C C . MET A 1 117 ? 14.236 -5.834 -20.479 1.00 85.25 117 MET A C 1
ATOM 944 O O . MET A 1 117 ? 14.005 -4.669 -20.166 1.00 85.25 117 MET A O 1
ATOM 948 N N . VAL A 1 118 ? 13.276 -6.734 -20.671 1.00 89.00 118 VAL A N 1
ATOM 949 C CA . VAL A 1 118 ? 11.862 -6.381 -20.602 1.00 89.00 118 VAL A CA 1
ATOM 950 C C . VAL A 1 118 ? 11.495 -5.769 -19.243 1.00 89.00 118 VAL A C 1
ATOM 952 O O . VAL A 1 118 ? 11.715 -6.353 -18.181 1.00 89.00 118 VAL A O 1
ATOM 955 N N . GLY A 1 119 ? 10.945 -4.561 -19.282 1.00 90.44 119 GLY A N 1
ATOM 956 C CA . GLY A 1 119 ? 10.222 -3.936 -18.183 1.00 90.44 119 GLY A CA 1
ATOM 957 C C . GLY A 1 119 ? 8.732 -3.978 -18.484 1.00 90.44 119 GLY A C 1
ATOM 958 O O . GLY A 1 119 ? 8.339 -3.764 -19.631 1.00 90.44 119 GLY A O 1
ATOM 959 N N . VAL A 1 120 ? 7.902 -4.248 -17.477 1.00 91.31 120 VAL A N 1
ATOM 960 C CA . VAL A 1 120 ? 6.452 -4.390 -17.654 1.00 91.31 120 VAL A CA 1
ATOM 961 C C . VAL A 1 120 ? 5.710 -3.571 -16.606 1.00 91.31 120 VAL A C 1
ATOM 963 O O . VAL A 1 120 ? 6.049 -3.611 -15.428 1.00 91.31 120 VAL A O 1
ATOM 966 N N . ALA A 1 121 ? 4.658 -2.868 -17.020 1.00 90.81 121 ALA A N 1
ATOM 967 C CA . ALA A 1 121 ? 3.740 -2.186 -16.115 1.00 90.81 121 ALA A CA 1
ATOM 968 C C . ALA A 1 121 ? 2.287 -2.333 -16.575 1.00 90.81 121 ALA A 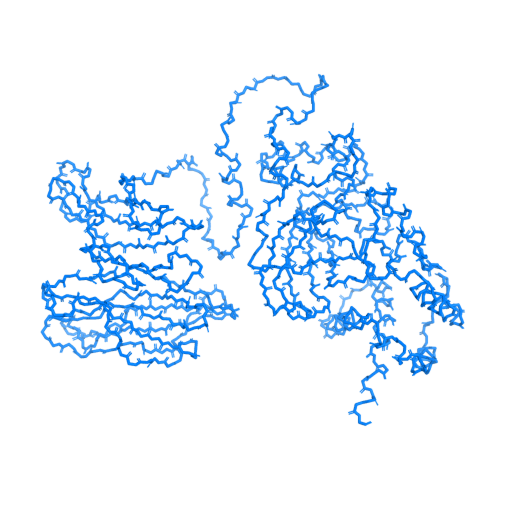C 1
ATOM 970 O O . ALA A 1 121 ? 2.008 -2.520 -17.757 1.00 90.81 121 ALA A O 1
ATOM 971 N N . LEU A 1 122 ? 1.350 -2.211 -15.636 1.00 87.81 122 LEU A N 1
ATOM 972 C CA . LEU A 1 122 ? -0.065 -2.010 -15.953 1.00 87.81 122 LEU A CA 1
ATOM 973 C C . LEU A 1 122 ? -0.271 -0.581 -16.461 1.00 87.81 122 LEU A C 1
ATOM 975 O O . LEU A 1 122 ? 0.278 0.351 -15.878 1.00 87.81 122 LEU A O 1
ATOM 979 N N . ILE A 1 123 ? -1.069 -0.390 -17.510 1.00 84.81 123 ILE A N 1
ATOM 980 C CA . ILE A 1 123 ? -1.375 0.950 -18.044 1.00 84.81 123 ILE A CA 1
ATOM 981 C C . ILE A 1 123 ? -2.339 1.702 -17.129 1.00 84.81 123 ILE A C 1
ATOM 983 O O . ILE A 1 123 ? -2.170 2.891 -16.867 1.00 84.81 123 ILE A O 1
ATOM 987 N N . ASP A 1 124 ? -3.337 1.002 -16.612 1.00 76.38 124 ASP A N 1
ATOM 988 C CA . ASP A 1 124 ? -4.406 1.578 -15.816 1.00 76.38 124 ASP A CA 1
ATOM 989 C C . ASP A 1 124 ? -4.991 0.541 -14.842 1.00 76.38 124 ASP A C 1
ATOM 991 O O . ASP A 1 124 ? -4.350 -0.449 -14.469 1.00 76.38 124 ASP A O 1
ATOM 995 N N . ASN A 1 125 ? -6.232 0.782 -14.402 1.00 64.38 125 ASN A N 1
ATOM 996 C CA . ASN A 1 125 ? -6.970 -0.173 -13.592 1.00 64.38 125 ASN A CA 1
ATOM 997 C C . ASN A 1 125 ? -7.566 -1.362 -14.381 1.00 64.38 125 ASN A C 1
ATOM 999 O O . ASN A 1 125 ? -8.338 -2.146 -13.828 1.00 64.38 125 ASN A O 1
ATOM 1003 N N . GLY A 1 126 ? -7.240 -1.503 -15.657 1.00 63.75 126 GLY A N 1
ATOM 1004 C CA . GLY A 1 126 ? -7.662 -2.586 -16.530 1.00 63.75 126 GLY A CA 1
ATOM 1005 C C . GLY A 1 126 ? -6.709 -3.782 -16.517 1.00 63.75 126 GLY A C 1
ATOM 1006 O O . GLY A 1 126 ? -5.965 -4.021 -15.561 1.00 63.75 126 GLY A O 1
ATOM 1007 N N . ARG A 1 127 ? -6.779 -4.577 -17.593 1.00 68.94 127 ARG A N 1
ATOM 1008 C CA . ARG A 1 127 ? -5.895 -5.729 -17.866 1.00 68.94 127 ARG A CA 1
ATOM 1009 C C . ARG A 1 127 ? -4.740 -5.374 -18.807 1.00 68.94 127 ARG A C 1
ATOM 1011 O O . ARG A 1 127 ? -3.956 -6.252 -19.161 1.00 68.94 127 ARG A O 1
ATOM 1018 N N . ASP A 1 128 ? -4.655 -4.114 -19.211 1.00 82.75 128 ASP A N 1
ATOM 1019 C CA . ASP A 1 128 ? -3.774 -3.680 -20.280 1.00 82.75 128 ASP A CA 1
ATOM 1020 C C . ASP A 1 128 ? -2.362 -3.469 -19.735 1.00 82.75 128 ASP A C 1
ATOM 1022 O O . ASP A 1 128 ? -2.156 -2.844 -18.689 1.00 82.75 128 ASP A O 1
ATOM 1026 N N . LEU A 1 129 ? -1.381 -4.019 -20.446 1.00 87.88 129 LEU A N 1
ATOM 1027 C CA . LEU A 1 129 ? 0.023 -3.954 -20.064 1.00 87.88 129 LEU A CA 1
ATOM 1028 C C . LEU A 1 129 ? 0.801 -3.110 -21.060 1.00 87.88 129 LEU A C 1
ATOM 1030 O O . LEU A 1 129 ? 0.521 -3.108 -22.256 1.00 87.88 129 LEU A O 1
ATOM 1034 N N . ILE A 1 130 ? 1.836 -2.452 -20.564 1.00 88.75 130 ILE A N 1
ATOM 1035 C CA . ILE A 1 130 ? 2.861 -1.819 -21.373 1.00 88.75 130 ILE A CA 1
ATOM 1036 C C . ILE A 1 130 ? 4.199 -2.479 -21.096 1.00 88.75 130 ILE A C 1
ATOM 1038 O O . ILE A 1 130 ? 4.523 -2.809 -19.953 1.00 88.75 130 ILE A O 1
ATOM 1042 N N . LEU A 1 131 ? 4.952 -2.701 -22.163 1.00 89.44 131 LEU A N 1
ATOM 1043 C CA . LEU A 1 131 ? 6.242 -3.349 -22.128 1.00 89.44 131 LEU A CA 1
ATOM 1044 C C . LEU A 1 131 ? 7.270 -2.443 -22.786 1.00 89.44 131 LEU A C 1
ATOM 1046 O O . LEU A 1 131 ? 7.036 -1.903 -23.864 1.00 89.44 131 LEU A O 1
ATOM 1050 N N . VAL A 1 132 ? 8.422 -2.303 -22.146 1.00 89.88 132 VAL A N 1
ATOM 1051 C CA . VAL A 1 132 ? 9.578 -1.619 -22.719 1.00 89.88 132 VAL A CA 1
ATOM 1052 C C . VAL A 1 132 ? 10.740 -2.598 -22.790 1.00 89.88 132 VAL A C 1
ATOM 1054 O O . VAL A 1 132 ? 10.971 -3.363 -21.857 1.00 89.88 132 VAL A O 1
ATOM 1057 N N . PHE A 1 133 ? 11.460 -2.595 -23.901 1.00 87.62 133 PHE A N 1
ATOM 1058 C CA . PHE A 1 133 ? 12.645 -3.421 -24.120 1.00 87.62 133 PHE A CA 1
ATOM 1059 C C . PHE A 1 133 ? 13.683 -2.611 -24.898 1.00 87.62 133 PHE A C 1
ATOM 1061 O O . PHE A 1 133 ? 13.411 -1.493 -25.339 1.00 87.62 133 PHE A O 1
ATOM 1068 N N . LEU A 1 134 ? 14.896 -3.152 -25.033 1.00 81.25 134 LEU A N 1
ATOM 1069 C CA . LEU A 1 134 ? 16.088 -2.424 -25.495 1.00 81.25 134 LEU A CA 1
ATOM 1070 C C . LEU A 1 134 ? 15.882 -1.583 -26.772 1.00 81.25 134 LEU A C 1
ATOM 1072 O O . LEU A 1 134 ? 16.527 -0.557 -26.939 1.00 81.25 134 LEU A O 1
ATOM 1076 N N . ILE A 1 135 ? 14.979 -1.992 -27.660 1.00 72.00 135 ILE A N 1
ATOM 1077 C CA . ILE A 1 135 ? 14.758 -1.389 -28.981 1.00 72.00 135 ILE A CA 1
ATOM 1078 C C . ILE A 1 135 ? 13.291 -0.990 -29.222 1.00 72.00 135 ILE A C 1
ATOM 1080 O O . ILE A 1 135 ? 12.778 -1.123 -30.336 1.00 72.00 135 ILE A O 1
ATOM 1084 N N . GLY A 1 136 ? 12.587 -0.532 -28.183 1.00 68.88 136 GLY A N 1
ATOM 1085 C CA . GLY A 1 136 ? 11.282 0.117 -28.334 1.00 68.88 136 GLY A CA 1
ATOM 1086 C C . GLY A 1 136 ? 10.305 -0.100 -27.181 1.00 68.88 136 GLY A C 1
ATOM 1087 O O . GLY A 1 136 ? 10.570 -0.812 -26.214 1.00 68.88 136 GLY A O 1
ATOM 1088 N N . LEU A 1 137 ? 9.149 0.540 -27.318 1.00 64.44 137 LEU A N 1
ATOM 1089 C CA . LEU A 1 137 ? 7.979 0.365 -26.472 1.00 64.44 137 LEU A CA 1
ATOM 1090 C C . LEU A 1 137 ? 6.930 -0.441 -27.229 1.00 64.44 137 LEU A C 1
ATOM 1092 O O . LEU A 1 137 ? 6.706 -0.249 -28.426 1.00 64.44 137 LEU A O 1
ATOM 1096 N N . TRP A 1 138 ? 6.245 -1.317 -26.519 1.00 67.56 138 TRP A N 1
ATOM 1097 C CA . TRP A 1 138 ? 5.149 -2.090 -27.063 1.00 67.56 138 TRP A CA 1
ATOM 1098 C C . TRP A 1 138 ? 3.999 -2.155 -26.061 1.00 67.56 138 TRP A C 1
ATOM 1100 O O . TRP A 1 138 ? 4.199 -2.347 -24.863 1.00 67.56 138 TRP A O 1
ATOM 1110 N N . LEU A 1 139 ? 2.778 -1.976 -26.555 1.00 57.53 139 LEU A N 1
ATOM 1111 C CA . LEU A 1 139 ? 1.555 -2.028 -25.757 1.00 57.53 139 LEU A CA 1
ATOM 1112 C C . LEU A 1 139 ? 0.885 -3.392 -25.951 1.00 57.53 139 LEU A C 1
ATO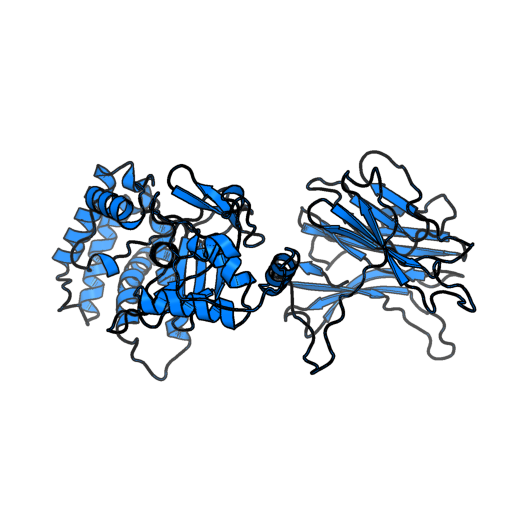M 1114 O O . LEU A 1 139 ? 0.732 -3.861 -27.078 1.00 57.53 139 LEU A O 1
ATOM 1118 N N . LYS A 1 140 ? 0.442 -4.016 -24.857 1.00 61.53 140 LYS A N 1
ATOM 1119 C CA . LYS A 1 140 ? -0.347 -5.250 -24.865 1.00 61.53 140 LYS A CA 1
ATOM 1120 C C . LYS A 1 140 ? -1.742 -5.007 -24.299 1.00 61.53 140 LYS A C 1
ATOM 1122 O O . LYS A 1 140 ? -2.018 -5.291 -23.136 1.00 61.53 140 LYS A O 1
ATOM 1127 N N . SER A 1 141 ? -2.624 -4.555 -25.183 1.00 50.12 141 SER A N 1
ATOM 1128 C CA . SER A 1 141 ? -4.061 -4.836 -25.168 1.00 50.12 141 SER A CA 1
ATOM 1129 C C . SER A 1 141 ? -4.647 -4.530 -26.538 1.00 50.12 141 SER A C 1
ATOM 1131 O O . SER A 1 141 ? -4.425 -3.450 -27.074 1.00 50.12 141 SER A O 1
ATOM 1133 N N . GLY A 1 142 ? -5.337 -5.498 -27.141 1.00 50.72 142 GLY A N 1
ATOM 1134 C CA . GLY A 1 142 ? -6.156 -5.290 -28.342 1.00 50.72 142 GLY A CA 1
ATOM 1135 C C . GLY A 1 142 ? -5.463 -4.889 -29.659 1.00 50.72 142 GLY A C 1
ATOM 1136 O O . GLY A 1 142 ? -6.057 -5.121 -30.705 1.00 50.72 142 GLY A O 1
ATOM 1137 N N . ALA A 1 143 ? -4.235 -4.358 -29.681 1.00 52.00 143 ALA A N 1
ATOM 1138 C CA . ALA A 1 143 ? -3.523 -4.007 -30.915 1.00 52.00 143 ALA A CA 1
ATOM 1139 C C . ALA A 1 143 ? -1.993 -4.088 -30.758 1.00 52.00 143 ALA A C 1
ATOM 1141 O O . ALA A 1 143 ? -1.412 -3.603 -29.794 1.00 52.00 143 ALA A O 1
ATOM 1142 N N . ARG A 1 144 ? -1.346 -4.734 -31.735 1.00 57.97 144 ARG A N 1
ATOM 1143 C CA . ARG A 1 144 ? 0.065 -5.165 -31.761 1.00 57.97 144 ARG A CA 1
ATOM 1144 C C . ARG A 1 144 ? 1.050 -4.077 -32.230 1.00 57.97 144 ARG A C 1
ATOM 1146 O O . ARG A 1 144 ? 1.948 -4.379 -33.013 1.00 57.97 144 ARG A O 1
ATOM 1153 N N . THR A 1 145 ? 0.919 -2.823 -31.815 1.00 71.50 145 THR A N 1
ATOM 1154 C CA . THR A 1 145 ? 1.791 -1.758 -32.349 1.00 71.50 145 THR A CA 1
ATOM 1155 C C . THR A 1 145 ? 3.049 -1.574 -31.504 1.00 71.50 145 THR A C 1
ATOM 1157 O O . THR A 1 145 ? 2.981 -1.215 -30.330 1.00 71.50 145 THR A O 1
ATOM 1160 N N . ARG A 1 146 ? 4.209 -1.834 -32.117 1.00 78.94 146 ARG A N 1
ATOM 1161 C CA . ARG A 1 146 ? 5.533 -1.488 -31.590 1.00 78.94 146 ARG A CA 1
ATOM 1162 C C . ARG A 1 146 ? 5.852 -0.051 -31.990 1.00 78.94 146 ARG A C 1
ATOM 1164 O O . ARG A 1 146 ? 5.766 0.277 -33.170 1.00 78.94 146 ARG A O 1
ATOM 1171 N N . THR A 1 147 ? 6.251 0.767 -31.026 1.00 79.56 147 THR A N 1
ATOM 1172 C CA . THR A 1 147 ? 6.554 2.185 -31.225 1.00 79.56 147 THR A CA 1
ATOM 1173 C C . THR A 1 147 ? 7.942 2.498 -30.685 1.00 79.56 147 THR A C 1
ATOM 1175 O O . THR A 1 147 ? 8.355 2.006 -29.634 1.00 79.56 147 THR A O 1
ATOM 1178 N N . TRP A 1 148 ? 8.680 3.337 -31.403 1.00 83.31 148 TRP A N 1
ATOM 1179 C CA . TRP A 1 148 ? 9.949 3.858 -30.916 1.00 83.31 148 TRP A CA 1
ATOM 1180 C C . TRP A 1 148 ? 9.700 4.866 -29.801 1.00 83.31 148 TRP A C 1
ATOM 1182 O O . TRP A 1 148 ? 9.032 5.874 -30.004 1.00 83.31 148 TRP A O 1
ATOM 1192 N N . LEU A 1 149 ? 10.227 4.568 -28.615 1.00 84.88 149 LEU A N 1
ATOM 1193 C CA . LEU A 1 149 ? 10.107 5.445 -27.454 1.00 84.88 149 LEU A CA 1
ATOM 1194 C C . LEU A 1 149 ? 11.172 6.535 -27.451 1.00 84.88 149 LEU A C 1
ATOM 1196 O O . LEU A 1 149 ? 10.909 7.676 -27.089 1.00 84.88 149 LEU A O 1
ATOM 1200 N N . TYR A 1 150 ? 12.397 6.140 -27.781 1.00 87.31 150 TYR A N 1
ATOM 1201 C CA . TYR A 1 150 ? 13.572 6.959 -27.576 1.00 87.31 150 TYR A CA 1
ATOM 1202 C C . TYR A 1 150 ? 14.709 6.499 -28.485 1.00 87.31 150 TYR A C 1
ATOM 1204 O O . TYR A 1 150 ? 14.872 5.305 -28.750 1.00 87.31 150 TYR A O 1
ATOM 1212 N N . THR A 1 151 ? 15.509 7.458 -28.932 1.00 87.94 151 THR A N 1
ATOM 1213 C CA . THR A 1 151 ? 16.763 7.234 -29.645 1.00 87.94 151 THR A CA 1
ATOM 1214 C C . THR A 1 151 ? 17.773 8.223 -29.092 1.00 87.94 151 THR A C 1
ATOM 1216 O O . THR A 1 151 ? 17.514 9.424 -29.080 1.00 87.94 151 THR A O 1
ATOM 1219 N N . ALA A 1 152 ? 18.905 7.714 -28.613 1.00 87.19 152 ALA A N 1
ATOM 1220 C CA . ALA A 1 152 ? 19.993 8.556 -28.137 1.00 87.19 152 ALA A CA 1
ATOM 1221 C C . ALA A 1 152 ? 20.542 9.429 -29.276 1.00 87.19 152 ALA A C 1
ATOM 1223 O O . ALA A 1 152 ? 20.692 8.972 -30.414 1.00 87.19 152 ALA A O 1
ATOM 1224 N N . ARG A 1 153 ? 20.857 10.689 -28.974 1.00 86.94 153 ARG A N 1
ATOM 1225 C CA . ARG A 1 153 ? 21.450 11.623 -29.940 1.00 86.94 153 ARG A CA 1
ATOM 1226 C C . ARG A 1 153 ? 22.884 11.231 -30.309 1.00 86.94 153 ARG A C 1
ATOM 1228 O O . ARG A 1 153 ? 23.542 10.474 -29.604 1.00 86.94 153 ARG A O 1
ATOM 1235 N N . ASN A 1 154 ? 23.389 11.768 -31.421 1.00 82.94 154 ASN A N 1
ATOM 1236 C CA . ASN A 1 154 ? 24.801 11.669 -31.832 1.00 82.94 154 ASN A CA 1
ATOM 1237 C C . ASN A 1 154 ? 25.347 10.233 -31.986 1.00 82.94 154 ASN A C 1
ATOM 1239 O O . ASN A 1 154 ? 26.533 9.999 -31.768 1.00 82.94 154 ASN A O 1
ATOM 1243 N N . GLY A 1 155 ? 24.492 9.259 -32.326 1.00 79.38 155 GLY A N 1
ATOM 1244 C CA . GLY A 1 155 ? 24.899 7.852 -32.455 1.00 79.38 155 GLY A CA 1
ATOM 1245 C C . GLY A 1 155 ? 25.321 7.205 -31.130 1.00 79.38 155 GLY A C 1
ATOM 1246 O O . GLY A 1 155 ? 26.018 6.193 -31.130 1.00 79.38 155 GLY A O 1
ATOM 1247 N N . ARG A 1 156 ? 24.930 7.807 -30.002 1.00 86.50 156 ARG A N 1
ATOM 1248 C CA . ARG A 1 156 ? 25.221 7.322 -28.654 1.00 86.50 156 ARG A CA 1
ATOM 1249 C C . ARG A 1 156 ? 24.329 6.138 -28.299 1.00 86.50 156 ARG A C 1
ATOM 1251 O O . ARG A 1 156 ? 23.394 5.796 -29.023 1.00 86.50 156 ARG A O 1
ATOM 1258 N N . ILE A 1 157 ? 24.634 5.483 -27.186 1.00 86.31 157 ILE A N 1
ATOM 1259 C CA . ILE A 1 157 ? 23.918 4.282 -26.775 1.00 86.31 157 ILE A CA 1
ATOM 1260 C C . ILE A 1 157 ? 22.850 4.594 -25.731 1.00 86.31 157 ILE A C 1
ATOM 1262 O O . ILE A 1 157 ? 22.892 5.588 -24.999 1.00 86.31 157 ILE A O 1
ATOM 1266 N N . TYR A 1 158 ? 21.875 3.701 -25.660 1.00 87.62 158 TYR A N 1
ATOM 1267 C CA . TYR A 1 158 ? 20.874 3.665 -24.611 1.00 87.62 158 TYR A CA 1
ATOM 1268 C C . TYR A 1 158 ? 20.572 2.212 -24.251 1.00 87.62 158 TYR A C 1
ATOM 1270 O O . TYR A 1 158 ? 20.885 1.288 -25.003 1.00 87.62 158 TYR A O 1
ATOM 1278 N N . GLY A 1 159 ? 20.010 1.975 -23.073 1.00 87.75 159 GLY A N 1
ATOM 1279 C CA . GLY A 1 159 ? 19.583 0.634 -22.703 1.00 87.75 159 GLY A CA 1
ATOM 1280 C C . GLY A 1 159 ? 19.091 0.507 -21.277 1.00 87.75 159 GLY A C 1
ATOM 1281 O O . GLY A 1 159 ? 18.851 1.496 -20.587 1.00 87.75 159 GLY A O 1
ATOM 1282 N N . ALA A 1 160 ? 18.903 -0.746 -20.866 1.00 86.56 160 ALA A N 1
ATOM 1283 C CA . ALA A 1 160 ? 18.289 -1.107 -19.594 1.00 86.56 160 ALA A CA 1
ATOM 1284 C C . ALA A 1 160 ? 16.958 -0.402 -19.297 1.00 86.56 160 ALA A C 1
ATOM 1286 O O . ALA A 1 160 ? 16.783 0.114 -18.190 1.00 86.56 160 ALA A O 1
ATOM 1287 N N . PRO A 1 161 ? 16.013 -0.364 -20.255 1.00 90.94 161 PRO A N 1
ATOM 1288 C CA . PRO A 1 161 ? 14.770 0.323 -20.007 1.00 90.94 161 PRO A CA 1
ATOM 1289 C C . PRO A 1 161 ? 13.942 -0.415 -18.950 1.00 90.94 161 PRO A C 1
ATOM 1291 O O . PRO A 1 161 ? 13.931 -1.643 -18.888 1.00 90.94 161 PRO A O 1
ATOM 1294 N N . GLN A 1 162 ? 13.233 0.337 -18.119 1.00 92.50 162 GLN A N 1
ATOM 1295 C CA . GLN A 1 162 ? 12.198 -0.150 -17.210 1.00 92.50 162 GLN A CA 1
ATOM 1296 C C . GLN A 1 162 ? 10.998 0.784 -17.309 1.00 92.50 162 GLN A C 1
ATOM 1298 O O . GLN A 1 162 ? 11.170 1.965 -17.598 1.00 92.50 162 GLN A O 1
ATOM 1303 N N . VAL A 1 163 ? 9.793 0.272 -17.072 1.00 92.44 163 VAL A N 1
ATOM 1304 C CA . VAL A 1 163 ? 8.564 1.071 -17.084 1.00 92.44 163 VAL A CA 1
ATOM 1305 C C . VAL A 1 163 ? 7.774 0.818 -15.812 1.00 92.44 163 VAL A C 1
ATOM 1307 O O . VAL A 1 163 ? 7.676 -0.317 -15.354 1.00 92.44 163 VAL A O 1
ATOM 1310 N N . TYR A 1 164 ? 7.217 1.885 -15.249 1.00 92.00 164 TYR A N 1
ATOM 1311 C CA . TYR A 1 164 ? 6.388 1.845 -14.051 1.00 92.00 164 TYR A CA 1
ATOM 1312 C C . TYR A 1 164 ? 5.160 2.726 -14.233 1.00 92.00 164 TYR A C 1
ATOM 1314 O O . TYR A 1 164 ? 5.229 3.771 -14.875 1.00 92.00 164 TYR A O 1
ATOM 1322 N N . ASN A 1 165 ? 4.046 2.330 -13.622 1.00 89.25 165 ASN A N 1
ATOM 1323 C CA . ASN A 1 165 ? 2.870 3.182 -13.504 1.00 89.25 165 ASN A CA 1
ATOM 1324 C C . ASN A 1 165 ? 2.866 3.872 -12.142 1.00 89.25 165 ASN A C 1
ATOM 1326 O O . ASN A 1 165 ? 2.760 3.223 -11.101 1.00 89.25 165 ASN A O 1
ATOM 1330 N N . VAL A 1 166 ? 2.978 5.194 -12.164 1.00 88.75 166 VAL A N 1
ATOM 1331 C CA . VAL A 1 166 ? 3.002 6.055 -10.989 1.00 88.75 166 VAL A CA 1
ATOM 1332 C C . VAL A 1 166 ? 1.723 6.885 -10.988 1.00 88.75 166 VAL A C 1
ATOM 1334 O O . VAL A 1 166 ? 1.650 7.954 -11.589 1.00 88.75 166 VAL A O 1
ATOM 1337 N N . TRP A 1 167 ? 0.692 6.369 -10.314 1.00 84.50 167 TRP A N 1
ATOM 1338 C CA . TRP A 1 167 ? -0.613 7.030 -10.152 1.00 84.50 167 TRP A CA 1
ATOM 1339 C C . TRP A 1 167 ? -1.304 7.425 -11.471 1.00 84.50 167 TRP A C 1
ATOM 1341 O O . TRP A 1 167 ? -1.945 8.469 -11.546 1.00 84.50 167 TRP A O 1
ATOM 1351 N N . GLY A 1 168 ? -1.199 6.583 -12.500 1.00 83.94 168 GLY A N 1
ATOM 1352 C CA . GLY A 1 168 ? -1.775 6.821 -13.828 1.00 83.94 168 GLY A CA 1
ATOM 1353 C C . GLY A 1 168 ? -0.791 7.423 -14.833 1.00 83.94 168 GLY A C 1
ATOM 1354 O O . GLY A 1 168 ? -1.088 7.437 -16.023 1.00 83.94 168 GLY A O 1
ATOM 1355 N N . THR A 1 169 ? 0.387 7.860 -14.384 1.00 91.00 169 THR A N 1
ATOM 1356 C CA . THR A 1 169 ? 1.474 8.300 -15.264 1.00 91.00 169 THR A CA 1
ATOM 1357 C C . THR A 1 169 ? 2.438 7.148 -15.494 1.00 91.00 169 THR A C 1
ATOM 1359 O O . THR A 1 169 ? 3.051 6.639 -14.554 1.00 91.00 169 THR A O 1
ATOM 1362 N N . LEU A 1 170 ? 2.615 6.748 -16.747 1.00 91.81 170 LEU A N 1
ATOM 1363 C CA . LEU A 1 170 ? 3.642 5.788 -17.125 1.00 91.81 170 LEU A CA 1
ATOM 1364 C C . LEU A 1 170 ? 4.989 6.494 -17.186 1.00 91.81 170 LEU A C 1
ATOM 1366 O O . LEU A 1 170 ? 5.129 7.512 -17.855 1.00 91.81 170 LEU A O 1
ATOM 1370 N N . VAL A 1 171 ? 5.981 5.953 -16.491 1.00 94.06 171 VAL A N 1
ATOM 1371 C CA . VAL A 1 171 ? 7.347 6.471 -16.465 1.00 94.06 171 VAL A CA 1
ATOM 1372 C C . VAL A 1 171 ? 8.261 5.380 -16.982 1.00 94.06 171 VAL A C 1
ATOM 1374 O O . VAL A 1 171 ? 8.375 4.323 -16.359 1.00 94.06 171 VAL A O 1
ATOM 1377 N N . ALA A 1 172 ? 8.906 5.637 -18.115 1.00 93.00 172 ALA A N 1
ATOM 1378 C CA . ALA A 1 172 ? 9.959 4.788 -18.640 1.00 93.00 172 ALA A CA 1
ATOM 1379 C C . ALA A 1 172 ? 11.317 5.402 -18.307 1.00 93.00 172 ALA A C 1
ATOM 1381 O O . ALA A 1 172 ? 11.586 6.554 -18.638 1.00 93.00 172 ALA A O 1
ATOM 1382 N N . SER A 1 173 ? 12.168 4.622 -17.650 1.00 93.12 173 SER A N 1
ATOM 1383 C CA . SER A 1 173 ? 13.541 4.982 -17.313 1.00 93.12 173 SER A CA 1
ATOM 1384 C C . SER A 1 173 ? 14.527 4.166 -18.124 1.00 93.12 173 SER A C 1
ATOM 1386 O O . SER A 1 173 ? 14.301 2.972 -18.295 1.00 93.12 173 SER A O 1
ATOM 1388 N N . PHE A 1 174 ? 15.637 4.761 -18.540 1.00 91.44 174 PHE A N 1
ATOM 1389 C CA . PHE A 1 174 ? 16.711 4.085 -19.267 1.00 91.44 174 PHE A CA 1
ATOM 1390 C C . PHE A 1 174 ? 18.048 4.780 -19.003 1.00 91.44 174 PHE A C 1
ATOM 1392 O O . PHE A 1 174 ? 18.084 5.932 -18.576 1.00 91.44 174 PHE A O 1
ATOM 1399 N N . MET A 1 175 ? 19.149 4.078 -19.252 1.00 91.19 175 MET A N 1
ATOM 1400 C CA . MET A 1 175 ? 20.492 4.659 -19.221 1.00 91.19 175 MET A CA 1
ATOM 1401 C C . MET A 1 175 ? 20.886 5.119 -20.620 1.00 91.19 175 MET A C 1
ATOM 1403 O O . MET A 1 175 ? 20.561 4.437 -21.593 1.00 91.19 175 MET A O 1
ATOM 1407 N N . THR A 1 176 ? 21.593 6.241 -20.735 1.00 90.06 176 THR A N 1
ATOM 1408 C CA . THR A 1 176 ? 22.123 6.745 -22.008 1.00 90.06 176 THR A CA 1
ATOM 1409 C C . THR A 1 176 ? 23.350 7.626 -21.795 1.00 90.06 176 THR A C 1
ATOM 1411 O O . THR A 1 176 ? 23.418 8.369 -20.824 1.00 90.06 176 THR A O 1
ATOM 1414 N N . ASN A 1 177 ? 24.317 7.568 -22.707 1.00 89.00 177 ASN A N 1
ATOM 1415 C CA . ASN A 1 177 ? 25.503 8.433 -22.700 1.00 89.00 177 ASN A CA 1
ATOM 1416 C C . ASN A 1 177 ? 25.397 9.574 -23.732 1.00 89.00 177 ASN A C 1
ATOM 1418 O O . ASN A 1 177 ? 26.410 10.063 -24.231 1.00 89.00 177 ASN A O 1
ATOM 1422 N N . GLU A 1 178 ? 24.174 9.977 -24.100 1.00 88.00 178 GLU A N 1
ATOM 1423 C CA . GLU A 1 178 ? 23.962 10.934 -25.193 1.00 88.00 178 GLU A CA 1
ATOM 1424 C C . GLU A 1 178 ? 24.448 12.362 -24.928 1.00 88.00 178 GLU A C 1
ATOM 1426 O O . GLU A 1 178 ? 24.787 13.070 -25.877 1.00 88.00 178 GLU A O 1
ATOM 1431 N N . ASP A 1 179 ? 24.510 12.767 -23.660 1.00 86.06 179 ASP A N 1
ATOM 1432 C CA . ASP A 1 179 ? 24.912 14.118 -23.257 1.00 86.06 179 ASP A CA 1
ATOM 1433 C C . ASP A 1 179 ? 26.430 14.240 -23.068 1.00 86.06 179 ASP A C 1
ATOM 1435 O O . ASP A 1 179 ? 26.942 15.325 -22.800 1.00 86.06 179 ASP A O 1
ATOM 1439 N N . TRP A 1 180 ? 27.170 13.141 -23.243 1.00 82.25 180 TRP A N 1
ATOM 1440 C CA . TRP A 1 180 ? 28.612 13.128 -23.054 1.00 82.25 180 TRP A CA 1
ATOM 1441 C C . TRP A 1 180 ? 29.366 13.403 -24.360 1.00 82.25 180 TRP A C 1
ATOM 1443 O O . TRP A 1 180 ? 29.111 12.786 -25.402 1.00 82.25 180 TRP A O 1
ATOM 1453 N N . THR A 1 181 ? 30.329 14.325 -24.313 1.00 69.56 181 THR A N 1
ATOM 1454 C CA . THR A 1 181 ? 31.006 14.853 -25.508 1.00 69.56 181 THR A CA 1
ATOM 1455 C C . THR A 1 181 ? 32.320 14.144 -25.855 1.00 69.56 181 THR A C 1
ATOM 1457 O O . THR A 1 181 ? 32.660 14.112 -27.033 1.00 69.56 181 THR A O 1
ATOM 1460 N N . GLU A 1 182 ? 33.019 13.485 -24.918 1.00 67.44 182 GLU A N 1
ATOM 1461 C CA . GLU A 1 182 ? 34.356 12.904 -25.178 1.00 67.44 182 GLU A CA 1
ATOM 1462 C C . GLU A 1 182 ? 34.607 11.551 -24.490 1.00 67.44 182 GLU A C 1
ATOM 1464 O O . GLU A 1 182 ? 34.320 11.372 -23.313 1.00 67.44 182 GLU A O 1
ATOM 1469 N N . GLY A 1 183 ? 35.178 10.582 -25.213 1.00 60.78 183 GLY A N 1
ATOM 1470 C CA . GLY A 1 183 ? 35.782 9.375 -24.621 1.00 60.78 183 GLY A CA 1
ATOM 1471 C C . GLY A 1 183 ? 34.844 8.328 -24.002 1.00 60.78 183 GLY A C 1
ATOM 1472 O O . GLY A 1 183 ? 35.321 7.253 -23.656 1.00 60.78 183 GLY A O 1
ATOM 1473 N N . ALA A 1 184 ? 33.535 8.579 -23.888 1.00 59.47 184 ALA A N 1
ATOM 1474 C CA . ALA A 1 184 ? 32.593 7.567 -23.401 1.00 59.47 184 ALA A CA 1
ATOM 1475 C C . ALA A 1 184 ? 32.440 6.427 -24.420 1.00 59.47 184 ALA A C 1
ATOM 1477 O O . ALA A 1 184 ? 31.734 6.567 -25.426 1.00 59.47 184 ALA A O 1
ATOM 1478 N N . SER A 1 185 ? 33.109 5.307 -24.151 1.00 61.16 185 SER A N 1
ATOM 1479 C CA . SER A 1 185 ? 32.776 4.000 -24.706 1.00 61.16 185 SER A CA 1
ATOM 1480 C C . SER A 1 185 ? 31.693 3.363 -23.841 1.00 61.16 185 SER A C 1
ATOM 1482 O O . SER A 1 185 ? 31.801 3.344 -22.620 1.00 61.16 185 SER A O 1
ATOM 1484 N N . GLU A 1 186 ? 30.663 2.808 -24.472 1.00 72.50 186 GLU A N 1
ATOM 1485 C CA . GLU A 1 186 ? 29.629 2.030 -23.779 1.00 72.50 186 GLU A CA 1
ATOM 1486 C C . GLU A 1 186 ? 28.819 2.834 -22.737 1.00 72.50 186 GLU A C 1
ATOM 1488 O O . GLU A 1 186 ? 28.444 3.980 -22.990 1.00 72.50 186 GLU A O 1
ATOM 1493 N N . TYR A 1 187 ? 28.443 2.203 -21.619 1.00 73.25 187 TYR A N 1
ATOM 1494 C CA . TYR A 1 187 ? 27.609 2.794 -20.567 1.00 73.25 187 TYR A CA 1
ATOM 1495 C C . TYR A 1 187 ? 28.423 3.559 -19.513 1.00 73.25 187 TYR A C 1
ATOM 1497 O O . TYR A 1 187 ? 27.841 4.059 -18.548 1.00 73.25 187 TYR A O 1
ATOM 1505 N N . ASP A 1 188 ? 29.740 3.680 -19.686 1.00 71.50 188 ASP A N 1
ATOM 1506 C CA . ASP A 1 188 ? 30.555 4.528 -18.822 1.00 71.50 188 ASP A CA 1
ATOM 1507 C C . ASP A 1 188 ? 30.129 5.990 -18.986 1.00 71.50 188 ASP A C 1
ATOM 1509 O O . ASP A 1 188 ? 29.919 6.488 -20.096 1.00 71.50 188 ASP A O 1
ATOM 1513 N N . SER A 1 189 ? 29.936 6.663 -17.850 1.00 78.19 189 SER A N 1
ATOM 1514 C CA . SER A 1 189 ? 29.352 8.010 -17.772 1.00 78.19 189 SER A CA 1
ATOM 1515 C C . SER A 1 189 ? 27.916 8.121 -18.309 1.00 78.19 189 SER A C 1
ATOM 1517 O O . SER A 1 189 ? 27.453 9.228 -18.581 1.00 78.19 189 SER A O 1
ATOM 1519 N N . ALA A 1 190 ? 27.185 7.007 -18.459 1.00 84.62 190 ALA A N 1
ATOM 1520 C CA . ALA A 1 190 ? 25.775 7.060 -18.826 1.00 84.62 190 ALA A CA 1
ATOM 1521 C C . ALA A 1 190 ? 24.932 7.684 -17.705 1.00 84.62 190 ALA A C 1
ATOM 1523 O O . ALA A 1 190 ? 25.046 7.341 -16.527 1.00 84.62 190 ALA A O 1
ATOM 1524 N N . GLU A 1 191 ? 24.022 8.563 -18.098 1.00 88.69 191 GLU A N 1
ATOM 1525 C CA . GLU A 1 191 ? 23.019 9.145 -17.226 1.00 88.69 191 GLU A CA 1
ATOM 1526 C C . GLU A 1 191 ? 21.753 8.293 -17.255 1.00 88.69 191 GLU A C 1
ATOM 1528 O O . GLU A 1 191 ? 21.365 7.736 -18.288 1.00 88.69 191 GLU A O 1
ATOM 1533 N N . MET A 1 192 ? 21.058 8.223 -16.122 1.00 91.25 192 MET A N 1
ATOM 1534 C CA . MET A 1 192 ? 19.673 7.773 -16.127 1.00 91.25 192 MET A CA 1
ATOM 1535 C C . MET A 1 192 ? 18.810 8.910 -16.670 1.00 91.25 192 MET A C 1
ATOM 1537 O O . MET A 1 192 ? 18.843 10.018 -16.141 1.00 91.25 192 MET A O 1
ATOM 1541 N N . LYS A 1 193 ? 17.985 8.620 -17.672 1.00 92.25 193 LYS A N 1
ATOM 1542 C CA . LYS A 1 193 ? 16.929 9.518 -18.135 1.00 92.25 193 LYS A CA 1
ATOM 1543 C C . LYS A 1 193 ? 15.563 8.881 -17.973 1.00 92.25 193 LYS A C 1
ATOM 1545 O O . LYS A 1 193 ? 15.430 7.658 -17.882 1.00 92.25 193 LYS A O 1
ATOM 1550 N N . VAL A 1 194 ? 14.545 9.732 -17.923 1.00 94.12 194 VAL A N 1
ATOM 1551 C CA . VAL A 1 194 ? 13.143 9.318 -17.899 1.00 94.12 194 VAL A CA 1
ATOM 1552 C C . VAL A 1 194 ? 12.337 10.033 -18.969 1.00 94.12 194 VAL A C 1
ATOM 1554 O O . VAL A 1 194 ? 12.573 11.204 -19.261 1.00 94.12 194 VAL A O 1
ATOM 1557 N N . VAL A 1 195 ? 11.355 9.323 -19.511 1.00 92.88 195 VAL A N 1
ATOM 1558 C CA . VAL A 1 195 ? 10.252 9.860 -20.313 1.00 92.88 195 VAL A CA 1
ATOM 1559 C C . VAL A 1 195 ? 8.942 9.466 -19.641 1.00 92.88 195 VAL A C 1
ATOM 1561 O O . VAL A 1 195 ? 8.852 8.406 -19.015 1.00 92.88 195 VAL A O 1
ATOM 1564 N N . ALA A 1 196 ? 7.928 10.318 -19.747 1.00 93.88 196 ALA A N 1
ATOM 1565 C CA . ALA A 1 196 ? 6.642 10.100 -19.101 1.00 93.88 196 ALA A CA 1
ATOM 1566 C C . ALA A 1 196 ? 5.485 10.161 -20.099 1.00 93.88 196 ALA A C 1
ATOM 1568 O O . ALA A 1 196 ? 5.523 10.931 -21.056 1.00 93.88 196 ALA A O 1
ATOM 1569 N N . SER A 1 197 ? 4.442 9.380 -19.840 1.00 90.31 197 SER A N 1
ATOM 1570 C CA . SER A 1 197 ? 3.181 9.396 -20.573 1.00 90.31 197 SER A CA 1
ATOM 1571 C C . SER A 1 197 ? 2.013 9.501 -19.598 1.00 90.31 197 SER A C 1
ATOM 1573 O O . SER A 1 197 ? 1.950 8.779 -18.603 1.00 90.31 197 SER A O 1
ATOM 1575 N N . VAL A 1 198 ? 1.076 10.400 -19.898 1.00 91.19 198 VAL A N 1
ATOM 1576 C CA . VAL A 1 198 ? -0.136 10.654 -19.097 1.00 91.19 198 VAL A CA 1
ATOM 1577 C C . VAL A 1 198 ? -1.415 10.172 -19.788 1.00 91.19 198 VAL A C 1
ATOM 1579 O O . VAL A 1 198 ? -2.511 10.378 -19.277 1.00 91.19 198 VAL A O 1
ATOM 1582 N N . ASP A 1 199 ? -1.292 9.540 -20.958 1.00 87.69 199 ASP A N 1
ATOM 1583 C CA . ASP A 1 199 ? -2.409 9.164 -21.834 1.00 87.69 199 ASP A CA 1
ATOM 1584 C C . ASP A 1 199 ? -2.440 7.665 -22.177 1.00 87.69 199 ASP A C 1
ATOM 1586 O O . ASP A 1 199 ? -3.033 7.250 -23.181 1.00 87.69 199 ASP A O 1
ATOM 1590 N N . GLY A 1 200 ? -1.817 6.855 -21.317 1.00 84.75 200 GLY A N 1
ATOM 1591 C CA . GLY A 1 200 ? -1.750 5.403 -21.451 1.00 84.75 200 GLY A CA 1
ATOM 1592 C C . GLY A 1 200 ? -0.692 4.915 -22.440 1.00 84.75 200 GLY A C 1
ATOM 1593 O O . GLY A 1 200 ? -0.838 3.839 -23.013 1.00 84.75 200 GLY A O 1
ATOM 1594 N N . GLY A 1 201 ? 0.370 5.695 -22.654 1.00 85.81 201 GLY A N 1
ATOM 1595 C CA . GLY A 1 201 ? 1.488 5.339 -23.526 1.00 85.81 201 GLY A CA 1
ATOM 1596 C C . GLY A 1 201 ? 1.297 5.753 -24.983 1.00 85.81 201 GLY A C 1
ATOM 1597 O O . GLY A 1 201 ? 2.089 5.318 -25.821 1.00 85.81 201 GLY A O 1
ATOM 1598 N N . ARG A 1 202 ? 0.275 6.568 -25.298 1.00 84.62 202 ARG A N 1
ATOM 1599 C CA . ARG A 1 202 ? 0.020 7.053 -26.665 1.00 84.62 202 ARG A CA 1
ATOM 1600 C C . ARG A 1 202 ? 1.005 8.151 -27.052 1.00 84.62 202 ARG A C 1
ATOM 1602 O O . ARG A 1 202 ? 1.520 8.132 -28.165 1.00 84.62 202 ARG A O 1
ATOM 1609 N N . THR A 1 203 ? 1.293 9.068 -26.133 1.00 87.44 203 THR A N 1
ATOM 1610 C CA . THR A 1 203 ? 2.309 10.112 -26.295 1.00 87.44 203 THR A CA 1
ATOM 1611 C C . THR A 1 203 ? 3.275 10.120 -25.117 1.00 87.44 203 THR A C 1
ATOM 1613 O O . THR A 1 203 ? 2.931 9.711 -24.006 1.00 87.44 203 THR A O 1
ATOM 1616 N N . TRP A 1 204 ? 4.505 10.567 -25.377 1.00 89.62 204 TRP A N 1
ATOM 1617 C CA . TRP A 1 204 ? 5.594 10.600 -24.404 1.00 89.62 204 TRP A CA 1
ATOM 1618 C C . TRP A 1 204 ? 6.257 11.973 -24.379 1.00 89.62 204 TRP A C 1
ATOM 1620 O O . TRP A 1 204 ? 6.387 12.634 -25.409 1.00 89.62 204 TRP A O 1
ATOM 1630 N N . SER A 1 205 ? 6.671 12.400 -23.190 1.00 93.19 205 SER A N 1
ATOM 1631 C CA . SER A 1 205 ? 7.439 13.625 -22.992 1.00 93.19 205 SER A CA 1
ATOM 1632 C C . SER A 1 205 ? 8.834 13.532 -23.615 1.00 93.19 205 SER A C 1
ATOM 1634 O O . SER A 1 205 ? 9.341 12.445 -23.896 1.00 93.19 205 SER A O 1
ATOM 1636 N N . GLY A 1 206 ? 9.515 14.676 -23.718 1.00 90.88 206 GLY A N 1
ATOM 1637 C CA . GLY A 1 206 ? 10.969 14.686 -23.884 1.00 90.88 206 GLY A CA 1
ATOM 1638 C C . GLY A 1 206 ? 11.674 14.001 -22.707 1.00 90.88 206 GLY A C 1
ATOM 1639 O O . GLY A 1 206 ? 11.132 13.936 -21.597 1.00 90.88 206 GLY A O 1
ATOM 1640 N N . SER A 1 207 ? 12.877 13.481 -22.957 1.00 90.62 207 SER A N 1
ATOM 1641 C CA . SER A 1 207 ? 13.701 12.846 -21.929 1.00 90.62 207 SER A CA 1
ATOM 1642 C C . SER A 1 207 ? 14.303 13.877 -20.981 1.00 90.62 207 SER A C 1
ATOM 1644 O O . SER A 1 207 ? 14.842 14.887 -21.435 1.00 90.62 207 SER A O 1
ATOM 1646 N N . VAL A 1 208 ? 14.290 13.590 -19.682 1.00 91.56 208 VAL A N 1
ATOM 1647 C CA . VAL A 1 208 ? 14.915 14.434 -18.653 1.00 91.56 208 VAL A CA 1
ATOM 1648 C C . VAL A 1 208 ? 15.853 13.617 -17.768 1.00 91.56 208 VAL A C 1
ATOM 1650 O O . VAL A 1 208 ? 15.578 12.449 -17.487 1.00 91.56 208 VAL A O 1
ATOM 1653 N N . VAL A 1 209 ? 16.948 14.231 -17.314 1.00 88.25 209 VAL A N 1
ATOM 1654 C CA . VAL A 1 209 ? 17.826 13.666 -16.277 1.00 88.25 209 VAL A CA 1
ATOM 1655 C C . VAL A 1 209 ? 17.174 13.927 -14.915 1.00 88.25 209 VAL A C 1
ATOM 1657 O O . VAL A 1 209 ? 16.933 15.091 -14.580 1.00 88.25 209 VAL A O 1
ATOM 1660 N N . PRO A 1 210 ? 16.861 12.898 -14.107 1.00 78.94 210 PRO A N 1
ATOM 1661 C CA . PRO A 1 210 ? 16.365 13.106 -12.756 1.00 78.94 210 PRO A CA 1
ATOM 1662 C C . PRO A 1 210 ? 17.491 13.709 -11.911 1.00 78.94 210 PRO A C 1
ATOM 1664 O O . PRO A 1 210 ? 18.439 13.017 -11.550 1.00 78.94 210 PRO A O 1
ATOM 1667 N N . GLN A 1 211 ? 17.411 15.001 -11.592 1.00 59.75 211 GLN A N 1
ATOM 1668 C CA . GLN A 1 211 ? 18.392 15.612 -10.700 1.00 59.75 211 GLN A CA 1
ATOM 1669 C C . GLN A 1 211 ? 18.104 15.227 -9.242 1.00 59.75 211 GLN A C 1
ATOM 1671 O O . GLN A 1 211 ? 16.990 15.451 -8.755 1.00 59.75 211 GLN A O 1
ATOM 1676 N N . PRO A 1 212 ? 19.081 14.668 -8.508 1.00 42.81 212 PRO A N 1
ATOM 1677 C CA . PRO A 1 212 ? 19.002 14.620 -7.063 1.00 42.81 212 PRO A CA 1
ATOM 1678 C C . PRO A 1 212 ? 19.262 16.035 -6.534 1.00 42.81 212 PRO A C 1
ATOM 1680 O O . PRO A 1 212 ? 20.354 16.572 -6.692 1.00 42.81 212 PRO A O 1
ATOM 1683 N N . GLU A 1 213 ? 18.284 16.658 -5.878 1.00 35.56 213 GLU A N 1
ATOM 1684 C CA . GLU A 1 213 ? 18.579 17.821 -5.037 1.00 35.56 213 GLU A CA 1
ATOM 1685 C C . GLU A 1 213 ? 19.621 17.402 -3.983 1.00 35.56 213 GLU A C 1
ATOM 1687 O O . GLU A 1 213 ? 19.333 16.561 -3.131 1.00 35.56 213 GLU A O 1
ATOM 1692 N N . HIS A 1 214 ? 20.842 17.940 -4.054 1.00 28.05 214 HIS A N 1
ATOM 1693 C CA . HIS A 1 214 ? 21.932 17.627 -3.128 1.00 28.05 214 HIS A CA 1
ATOM 1694 C C . HIS A 1 214 ? 21.672 18.205 -1.721 1.00 28.05 214 HIS A C 1
ATOM 1696 O O . HIS A 1 214 ? 21.646 19.427 -1.564 1.00 28.05 214 HIS A O 1
ATOM 1702 N N . PRO A 1 215 ? 21.605 17.382 -0.654 1.00 33.12 215 PRO A N 1
ATOM 1703 C CA . PRO A 1 215 ? 21.742 17.839 0.721 1.00 33.12 215 PRO A CA 1
ATOM 1704 C C . PRO A 1 215 ? 23.185 17.600 1.204 1.00 33.12 215 PRO A C 1
ATOM 1706 O O . PRO A 1 215 ? 23.739 16.510 1.080 1.00 33.12 215 PRO A O 1
ATOM 1709 N N . ASN A 1 216 ? 23.777 18.646 1.775 1.00 28.64 216 ASN A N 1
ATOM 1710 C CA . ASN A 1 216 ? 25.080 18.727 2.451 1.00 28.64 216 ASN A CA 1
ATOM 1711 C C . ASN A 1 216 ? 25.515 17.423 3.196 1.00 28.64 216 ASN A C 1
ATOM 1713 O O . ASN A 1 216 ? 24.723 16.878 3.974 1.00 28.64 216 ASN A O 1
ATOM 1717 N N . PRO A 1 217 ? 26.760 16.916 3.038 1.00 31.95 217 PRO A N 1
ATOM 1718 C CA . PRO A 1 217 ? 27.149 15.594 3.518 1.00 31.95 217 PRO A CA 1
ATOM 1719 C C . PRO A 1 217 ? 27.596 15.633 4.983 1.00 31.95 217 PRO A C 1
ATOM 1721 O O . PRO A 1 217 ? 28.773 15.808 5.291 1.00 31.95 217 PRO A O 1
ATOM 1724 N N . ARG A 1 218 ? 26.679 15.383 5.924 1.00 31.95 218 ARG A N 1
ATOM 1725 C CA . ARG A 1 218 ? 27.059 14.860 7.247 1.00 31.95 218 ARG A CA 1
ATOM 1726 C C . ARG A 1 218 ? 26.126 13.736 7.703 1.00 31.95 218 ARG A C 1
ATOM 1728 O O . ARG A 1 218 ? 24.951 13.955 7.965 1.00 31.95 218 ARG A O 1
ATOM 1735 N N . LYS A 1 219 ? 26.764 12.575 7.918 1.00 30.78 219 LYS A N 1
ATOM 1736 C CA . LYS A 1 219 ? 26.343 11.357 8.643 1.00 30.78 219 LYS A CA 1
ATOM 1737 C C . LYS A 1 219 ? 25.498 10.329 7.867 1.00 30.78 219 LYS A C 1
ATOM 1739 O O . LYS A 1 219 ? 24.293 10.463 7.695 1.00 30.78 219 LYS A O 1
ATOM 1744 N N . ARG A 1 220 ? 26.178 9.226 7.516 1.00 42.25 220 ARG A N 1
ATOM 1745 C CA . ARG A 1 220 ? 25.623 7.902 7.179 1.00 42.25 220 ARG A CA 1
ATOM 1746 C C . ARG A 1 220 ? 24.551 7.464 8.190 1.00 42.25 220 ARG A C 1
ATOM 1748 O O . ARG A 1 220 ? 24.837 7.507 9.385 1.00 42.25 220 ARG A O 1
ATOM 1755 N N . LYS A 1 221 ? 23.422 6.915 7.716 1.00 30.44 221 LYS A N 1
ATOM 1756 C CA . LYS A 1 221 ? 22.664 5.829 8.377 1.00 30.44 221 LYS A CA 1
ATOM 1757 C C . LYS A 1 221 ? 21.950 4.935 7.343 1.00 30.44 221 LYS A C 1
ATOM 1759 O O . LYS A 1 221 ? 21.481 5.426 6.324 1.00 30.44 221 LYS A O 1
ATOM 1764 N N . ASN A 1 222 ? 21.953 3.645 7.683 1.00 28.56 222 ASN A N 1
ATOM 1765 C CA . ASN A 1 222 ? 21.437 2.397 7.091 1.00 28.56 222 ASN A CA 1
ATOM 1766 C C . ASN A 1 222 ? 20.230 2.427 6.116 1.00 28.56 222 ASN A C 1
ATOM 1768 O O . ASN A 1 222 ? 19.422 3.355 6.160 1.00 28.56 222 ASN A O 1
ATOM 1772 N N . PRO A 1 223 ? 20.092 1.382 5.262 1.00 27.80 223 PRO A N 1
ATOM 1773 C CA . PRO A 1 223 ? 19.111 1.322 4.173 1.00 27.80 223 PRO A CA 1
ATOM 1774 C C . PRO A 1 223 ? 17.658 1.134 4.663 1.00 27.80 223 PRO A C 1
ATOM 1776 O O . PRO A 1 223 ? 17.448 0.630 5.767 1.00 27.80 223 PRO A O 1
ATOM 1779 N N . PRO A 1 224 ? 16.648 1.534 3.861 1.00 29.20 224 PRO A N 1
ATOM 1780 C CA . PRO A 1 224 ? 15.251 1.584 4.283 1.00 29.20 224 PRO A CA 1
ATOM 1781 C C . PRO A 1 224 ? 14.513 0.256 4.049 1.00 29.20 224 PRO A C 1
ATOM 1783 O O . PRO A 1 224 ? 14.601 -0.339 2.976 1.00 29.20 224 PRO A O 1
ATOM 1786 N N . SER A 1 225 ? 13.724 -0.169 5.037 1.00 26.31 225 SER A N 1
ATOM 1787 C CA . SER A 1 225 ? 12.732 -1.241 4.917 1.00 26.31 225 SER A CA 1
ATOM 1788 C C . SER A 1 225 ? 11.384 -0.695 4.417 1.00 26.31 225 SER A C 1
ATOM 1790 O O . SER A 1 225 ? 10.850 0.241 5.005 1.00 26.31 225 SER A O 1
ATOM 1792 N N . THR A 1 226 ? 10.867 -1.311 3.349 1.00 29.88 226 THR A N 1
ATOM 1793 C CA . THR A 1 226 ? 9.453 -1.480 2.926 1.00 29.88 226 THR A CA 1
ATOM 1794 C C . THR A 1 226 ? 8.442 -0.323 3.053 1.00 29.88 226 THR A C 1
ATOM 1796 O O . THR A 1 226 ? 7.977 0.022 4.135 1.00 29.88 226 THR A O 1
ATOM 1799 N N . LEU A 1 227 ? 8.012 0.147 1.872 1.00 33.56 227 LEU A N 1
ATOM 1800 C CA . LEU A 1 227 ? 6.633 0.435 1.426 1.00 33.56 227 LEU A CA 1
ATOM 1801 C C . LEU A 1 227 ? 5.549 0.567 2.513 1.00 33.56 227 LEU A C 1
ATOM 1803 O O . LEU A 1 227 ? 4.697 -0.289 2.714 1.00 33.56 227 LEU A O 1
ATOM 1807 N N . THR A 1 228 ? 5.525 1.737 3.121 1.00 33.50 228 THR A N 1
ATOM 1808 C CA . THR A 1 228 ? 4.303 2.494 3.416 1.00 33.50 228 THR A CA 1
ATOM 1809 C C . THR A 1 228 ? 4.491 3.826 2.693 1.00 33.50 228 THR A C 1
ATOM 1811 O O . THR A 1 228 ? 5.635 4.205 2.433 1.00 33.50 228 THR A O 1
ATOM 1814 N N . THR A 1 229 ? 3.438 4.565 2.333 1.00 36.00 229 THR A N 1
ATOM 1815 C CA . THR A 1 229 ? 3.619 6.007 2.089 1.00 36.00 229 THR A CA 1
ATOM 1816 C C . THR A 1 229 ? 4.080 6.600 3.409 1.00 36.00 229 THR A C 1
ATOM 1818 O O . THR A 1 229 ? 3.264 6.946 4.264 1.00 36.00 229 THR A O 1
ATOM 1821 N N . THR A 1 230 ? 5.387 6.584 3.640 1.00 41.94 230 THR A N 1
ATOM 1822 C CA . THR A 1 230 ? 5.939 7.029 4.905 1.00 41.94 230 THR A CA 1
ATOM 1823 C C . THR A 1 230 ? 5.738 8.534 4.974 1.00 41.94 230 THR A C 1
ATOM 1825 O O . THR A 1 230 ? 5.756 9.234 3.962 1.00 41.94 230 THR A O 1
ATOM 1828 N N . ARG A 1 231 ? 5.594 9.046 6.193 1.00 43.72 231 ARG A N 1
ATOM 1829 C CA . ARG A 1 231 ? 5.730 10.460 6.579 1.00 43.72 231 ARG A CA 1
ATOM 1830 C C . ARG A 1 231 ? 6.794 11.218 5.756 1.00 43.72 231 ARG A C 1
ATOM 1832 O O . ARG A 1 231 ? 6.595 12.369 5.392 1.00 43.72 231 ARG A O 1
ATOM 1839 N N . ARG A 1 232 ? 7.863 10.523 5.348 1.00 40.22 232 ARG A N 1
ATOM 1840 C CA . ARG A 1 232 ? 8.956 10.989 4.482 1.00 40.22 232 ARG A CA 1
ATOM 1841 C C . ARG A 1 232 ? 8.544 11.364 3.046 1.00 40.22 232 ARG A C 1
ATOM 1843 O O . ARG A 1 232 ? 9.058 12.338 2.505 1.00 40.22 232 ARG A O 1
ATOM 1850 N N . ASP A 1 233 ? 7.614 10.633 2.431 1.00 40.34 233 ASP A N 1
ATOM 1851 C CA . ASP A 1 233 ? 7.083 10.939 1.091 1.00 40.34 233 ASP A CA 1
ATOM 1852 C C . ASP A 1 233 ? 6.141 12.153 1.121 1.00 40.34 233 ASP A C 1
ATOM 1854 O O . ASP A 1 233 ? 6.053 12.908 0.149 1.00 40.34 233 ASP A O 1
ATOM 1858 N N . ARG A 1 234 ? 5.476 12.380 2.262 1.00 49.75 234 ARG A N 1
ATOM 1859 C CA . ARG A 1 234 ? 4.638 13.561 2.521 1.00 49.75 234 ARG A CA 1
ATOM 1860 C C . ARG A 1 234 ? 5.494 14.794 2.838 1.00 49.75 234 ARG A C 1
ATOM 1862 O O . ARG A 1 234 ? 5.271 15.840 2.237 1.00 49.75 234 ARG A O 1
ATOM 1869 N N . GLU A 1 235 ? 6.565 14.645 3.626 1.00 42.75 235 GLU A N 1
ATOM 1870 C CA . GLU A 1 235 ? 7.587 15.690 3.848 1.00 42.75 235 GLU A CA 1
ATOM 1871 C C . GLU A 1 235 ? 8.221 16.171 2.532 1.00 42.75 235 GLU A C 1
ATOM 1873 O O . GLU A 1 235 ? 8.538 17.352 2.385 1.00 42.75 235 GLU A O 1
ATOM 1878 N N . LYS A 1 236 ? 8.395 15.272 1.553 1.00 43.09 236 LYS A N 1
ATOM 1879 C CA . LYS A 1 236 ? 8.939 15.618 0.234 1.00 43.09 236 LYS A CA 1
ATOM 1880 C C . LYS A 1 236 ? 7.954 16.431 -0.618 1.00 43.09 236 LYS A C 1
ATOM 1882 O O . LYS A 1 236 ? 8.397 17.280 -1.381 1.00 43.09 236 LYS A O 1
ATOM 1887 N N . ARG A 1 237 ? 6.637 16.219 -0.470 1.00 43.78 237 ARG A N 1
ATOM 1888 C CA . ARG A 1 237 ? 5.588 17.003 -1.157 1.00 43.78 237 ARG A CA 1
ATOM 1889 C C . ARG A 1 237 ? 5.405 18.397 -0.550 1.00 43.78 237 ARG A C 1
ATOM 1891 O O . ARG A 1 237 ? 5.288 19.350 -1.314 1.00 43.78 237 ARG A O 1
ATOM 1898 N N . ALA A 1 238 ? 5.476 18.522 0.776 1.00 45.19 238 ALA A N 1
ATOM 1899 C CA . ALA A 1 238 ? 5.401 19.810 1.476 1.00 45.19 238 ALA A CA 1
ATOM 1900 C C . ALA A 1 238 ? 6.530 20.778 1.060 1.00 45.19 238 ALA A C 1
ATOM 1902 O O . ALA A 1 238 ? 6.340 21.988 0.989 1.00 45.19 238 ALA A O 1
ATOM 1903 N N . LYS A 1 239 ? 7.710 20.245 0.710 1.00 44.56 239 LYS A N 1
ATOM 1904 C CA . LYS A 1 239 ? 8.870 21.035 0.256 1.00 44.56 239 LYS A CA 1
ATOM 1905 C C . LYS A 1 239 ? 8.749 21.624 -1.156 1.00 44.56 239 LYS A C 1
ATOM 1907 O O . LYS A 1 239 ? 9.501 22.538 -1.470 1.00 44.56 239 LYS A O 1
ATOM 1912 N N . ILE A 1 240 ? 7.843 21.120 -1.999 1.00 43.22 240 ILE A N 1
ATOM 1913 C CA . ILE A 1 240 ? 7.701 21.559 -3.404 1.00 43.22 240 ILE A CA 1
ATOM 1914 C C . ILE A 1 240 ? 6.856 22.848 -3.513 1.00 43.22 240 ILE A C 1
ATOM 1916 O O . ILE A 1 240 ? 6.894 23.535 -4.534 1.00 43.22 240 ILE A O 1
ATOM 1920 N N . GLY A 1 241 ? 6.139 23.242 -2.453 1.00 36.69 241 GLY A N 1
ATOM 1921 C CA . GLY A 1 241 ? 5.566 24.585 -2.347 1.00 36.69 241 GLY A CA 1
ATOM 1922 C C . GLY A 1 241 ? 6.677 25.613 -2.126 1.00 36.69 241 GLY A C 1
ATOM 1923 O O . GLY A 1 241 ? 7.439 25.500 -1.174 1.00 36.69 241 GLY A O 1
ATOM 1924 N N . ALA A 1 242 ? 6.809 26.602 -3.008 1.00 32.06 242 ALA A N 1
ATOM 1925 C CA . ALA A 1 242 ? 7.861 27.614 -2.939 1.00 32.06 242 ALA A CA 1
ATOM 1926 C C . ALA A 1 242 ? 7.777 28.454 -1.644 1.00 32.06 242 ALA A C 1
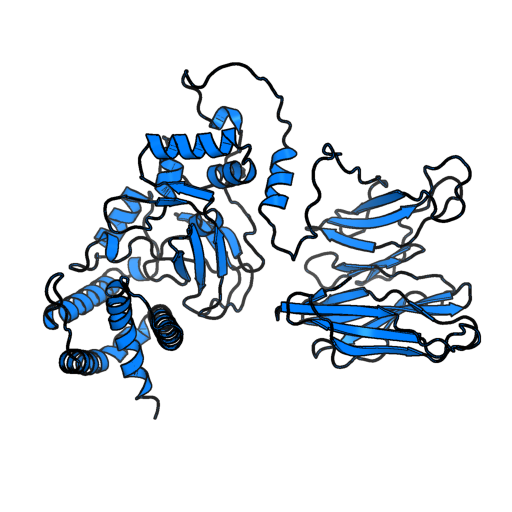ATOM 1928 O O . ALA A 1 242 ? 7.050 29.444 -1.576 1.00 32.06 242 ALA A O 1
ATOM 1929 N N . TYR A 1 243 ? 8.551 28.081 -0.623 1.00 35.66 243 TYR A N 1
ATOM 1930 C CA . TYR A 1 243 ? 8.712 28.851 0.611 1.00 35.66 243 TYR A CA 1
ATOM 1931 C C . TYR A 1 243 ? 9.816 29.898 0.431 1.00 35.66 243 TYR A C 1
ATOM 1933 O O . TYR A 1 243 ? 11.007 29.588 0.511 1.00 35.66 243 TYR A O 1
ATOM 1941 N N . LYS A 1 244 ? 9.433 31.161 0.205 1.00 27.89 244 LYS A N 1
ATOM 1942 C CA . LYS A 1 244 ? 10.370 32.278 0.369 1.00 27.89 244 LYS A CA 1
ATOM 1943 C C . LYS A 1 244 ? 10.678 32.449 1.852 1.00 27.89 244 LYS A C 1
ATOM 1945 O O . LYS A 1 244 ? 9.795 32.636 2.684 1.00 27.89 244 LYS A O 1
ATOM 1950 N N . ARG A 1 245 ? 11.964 32.347 2.162 1.00 30.58 245 ARG A N 1
ATOM 1951 C CA . ARG A 1 245 ? 12.541 32.576 3.479 1.00 30.58 245 ARG A CA 1
ATOM 1952 C C . ARG A 1 245 ? 12.630 34.089 3.701 1.00 30.58 245 ARG A C 1
ATOM 1954 O O . ARG A 1 245 ? 13.661 34.668 3.396 1.00 30.58 245 ARG A O 1
ATOM 1961 N N . ASP A 1 246 ? 11.577 34.705 4.228 1.00 26.45 246 ASP A N 1
ATOM 1962 C CA . ASP A 1 246 ? 11.706 36.011 4.880 1.00 26.45 246 ASP A CA 1
ATOM 1963 C C . ASP A 1 246 ? 11.747 35.788 6.389 1.00 26.45 246 ASP A C 1
ATOM 1965 O O . ASP A 1 246 ? 10.746 35.585 7.075 1.00 26.45 246 ASP A O 1
ATOM 1969 N N . SER A 1 247 ? 12.977 35.728 6.889 1.00 34.38 247 SER A N 1
ATOM 1970 C CA . SER A 1 247 ? 13.294 35.794 8.304 1.00 34.38 247 SER A CA 1
ATOM 19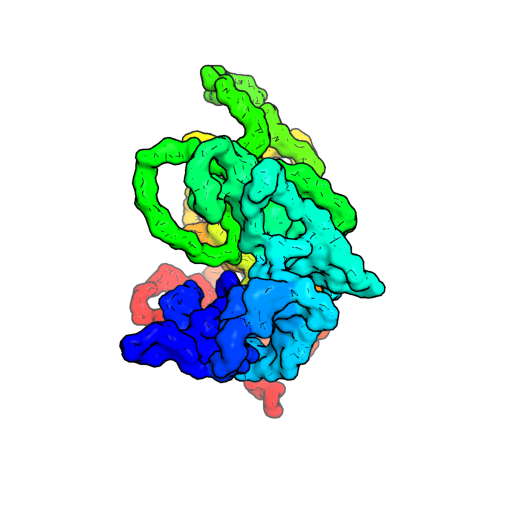71 C C . SER A 1 247 ? 13.343 37.256 8.733 1.00 34.38 247 SER A C 1
ATOM 1973 O O . SER A 1 247 ? 14.326 37.927 8.439 1.00 34.38 247 SER A O 1
ATOM 1975 N N . ALA A 1 248 ? 12.320 37.711 9.451 1.00 27.80 248 ALA A N 1
ATOM 1976 C CA . ALA A 1 248 ? 12.438 38.564 10.634 1.00 27.80 248 ALA A CA 1
ATOM 1977 C C . ALA A 1 248 ? 11.032 38.866 11.180 1.00 27.80 248 ALA A C 1
ATOM 1979 O O . ALA A 1 248 ? 10.171 39.344 10.457 1.00 27.80 248 ALA A O 1
ATOM 1980 N N . GLU A 1 249 ? 10.852 38.589 12.471 1.00 26.22 249 GLU A N 1
ATOM 1981 C CA . GLU A 1 249 ? 9.841 39.188 13.354 1.00 26.22 249 GLU A CA 1
ATOM 1982 C C . GLU A 1 249 ? 8.348 38.815 13.171 1.00 26.22 249 GLU A C 1
ATOM 1984 O O . GLU A 1 249 ? 7.634 39.301 12.301 1.00 26.22 249 GLU A O 1
ATOM 1989 N N . ALA A 1 250 ? 7.877 38.005 14.137 1.00 30.86 250 ALA A N 1
ATOM 1990 C CA . ALA A 1 250 ? 6.711 38.249 15.011 1.00 30.86 250 ALA A CA 1
ATOM 1991 C C . ALA A 1 250 ? 5.646 37.126 15.080 1.00 30.86 250 ALA A C 1
ATOM 1993 O O . ALA A 1 250 ? 4.633 37.130 14.386 1.00 30.86 250 ALA A O 1
ATOM 1994 N N . LEU A 1 251 ? 5.798 36.245 16.079 1.00 45.62 251 LEU A N 1
ATOM 1995 C CA . LEU A 1 251 ? 4.712 35.972 17.034 1.00 45.62 251 LEU A CA 1
ATOM 1996 C C . LEU A 1 251 ? 4.915 36.949 18.210 1.00 45.62 251 LEU A C 1
ATOM 1998 O O . LEU A 1 251 ? 5.550 36.576 19.195 1.00 45.62 251 LEU A O 1
ATOM 2002 N N . PRO A 1 252 ? 4.578 38.240 18.052 1.00 41.50 252 PRO A N 1
ATOM 2003 C CA . PRO A 1 252 ? 3.352 38.777 18.660 1.00 41.50 252 PRO A CA 1
ATOM 2004 C C . PRO A 1 252 ? 2.681 39.854 17.775 1.00 41.50 252 PRO A C 1
ATOM 2006 O O . PRO A 1 252 ? 3.309 40.848 17.432 1.00 41.50 252 PRO A O 1
ATOM 2009 N N . GLY A 1 253 ? 1.397 39.686 17.415 1.00 32.50 253 GLY A N 1
ATOM 2010 C CA . GLY A 1 253 ? 0.694 40.681 16.576 1.00 32.50 253 GLY A CA 1
ATOM 2011 C C . GLY A 1 253 ? -0.459 40.196 15.682 1.00 32.50 253 GLY A C 1
ATOM 2012 O O . GLY A 1 253 ? -0.685 40.773 14.625 1.00 32.50 253 GLY A O 1
ATOM 2013 N N . GLY A 1 254 ? -1.209 39.156 16.066 1.00 35.69 254 GLY A N 1
ATOM 2014 C CA . GLY A 1 254 ? -2.567 38.952 15.530 1.00 35.69 254 GLY A CA 1
ATOM 2015 C C . GLY A 1 254 ? -2.726 38.352 14.123 1.00 35.69 254 GLY A C 1
ATOM 2016 O O . GLY A 1 254 ? -3.826 38.416 13.583 1.00 35.69 254 GLY A O 1
ATOM 2017 N N . LYS A 1 255 ? -1.701 37.725 13.530 1.00 35.34 255 LYS A N 1
ATOM 2018 C CA . LYS A 1 255 ? -1.852 36.960 12.275 1.00 35.34 255 LYS A CA 1
ATOM 2019 C C . LYS A 1 255 ? -1.894 35.448 12.545 1.00 35.34 255 LYS A C 1
ATOM 2021 O O . LYS A 1 255 ? -0.994 34.905 13.178 1.00 35.34 255 LYS A O 1
ATOM 2026 N N . SER A 1 256 ? -2.959 34.775 12.097 1.00 46.69 256 SER A N 1
ATOM 2027 C CA . SER A 1 256 ? -3.154 33.314 12.227 1.00 46.69 256 SER A CA 1
ATOM 2028 C C . SER A 1 256 ? -2.222 32.528 11.289 1.00 46.69 256 SER A C 1
ATOM 2030 O O . SER A 1 256 ? -1.992 32.996 10.170 1.00 46.69 256 SER A O 1
ATOM 2032 N N . LEU A 1 257 ? -1.779 31.310 11.659 1.00 48.25 257 LEU A N 1
ATOM 2033 C CA . LEU A 1 257 ? -0.949 30.419 10.808 1.00 48.25 257 LEU A CA 1
ATOM 2034 C C . LEU A 1 257 ? -1.560 30.163 9.420 1.00 48.25 257 LEU A C 1
ATOM 2036 O O . LEU A 1 257 ? -0.847 29.815 8.483 1.00 48.25 257 LEU A O 1
ATOM 2040 N N . ARG A 1 258 ? -2.869 30.393 9.269 1.00 46.06 258 ARG A N 1
ATOM 2041 C CA . ARG A 1 258 ? -3.613 30.334 8.006 1.00 46.06 258 ARG A CA 1
ATOM 2042 C C . ARG A 1 258 ? -3.006 31.207 6.899 1.00 46.06 258 ARG A C 1
ATOM 2044 O O . ARG A 1 258 ? -2.988 30.780 5.753 1.00 46.06 258 ARG A O 1
ATOM 2051 N N . GLN A 1 259 ? -2.449 32.375 7.238 1.00 44.88 259 GLN A N 1
ATOM 2052 C CA . GLN A 1 259 ? -1.760 33.247 6.270 1.00 44.88 259 GLN A CA 1
ATOM 2053 C C . GLN A 1 259 ? -0.386 32.707 5.843 1.00 44.88 259 GLN A C 1
ATOM 2055 O O . GLN A 1 259 ? 0.148 33.141 4.830 1.00 44.88 259 GLN A O 1
ATOM 2060 N N . PHE A 1 260 ? 0.178 31.767 6.602 1.00 40.31 260 PHE A N 1
ATOM 2061 C CA . PHE A 1 260 ? 1.504 31.195 6.370 1.00 40.31 260 PHE A CA 1
ATOM 2062 C C . PHE A 1 260 ? 1.471 29.895 5.545 1.00 40.31 260 PHE A C 1
ATOM 2064 O O . PHE A 1 260 ? 2.502 29.502 5.007 1.00 40.31 260 PHE A O 1
ATOM 2071 N N . TYR A 1 261 ? 0.314 29.221 5.456 1.00 48.12 261 TYR A N 1
ATOM 2072 C CA . TYR A 1 261 ? 0.212 27.858 4.908 1.00 48.12 261 TYR A CA 1
ATOM 2073 C C . TYR A 1 261 ? -0.816 27.649 3.790 1.00 48.12 261 TYR A C 1
ATOM 2075 O O . TYR A 1 261 ? -0.927 26.518 3.341 1.00 48.12 261 TYR A O 1
ATOM 2083 N N . ASP A 1 262 ? -1.551 28.682 3.360 1.00 41.31 262 ASP A N 1
ATOM 2084 C CA . ASP A 1 262 ? -2.568 28.686 2.282 1.00 41.31 262 ASP A CA 1
ATOM 2085 C C . ASP A 1 262 ? -3.058 27.300 1.792 1.00 41.31 262 ASP A C 1
ATOM 2087 O O . ASP A 1 262 ? -2.919 26.900 0.631 1.00 41.31 262 ASP A O 1
ATOM 2091 N N . VAL A 1 263 ? -3.623 26.511 2.715 1.00 47.28 263 VAL A N 1
ATOM 2092 C CA . VAL A 1 263 ? -4.245 25.233 2.375 1.00 47.28 263 VAL A CA 1
ATOM 2093 C C . VAL A 1 263 ? -5.654 25.569 1.916 1.00 47.28 263 VAL A C 1
ATOM 2095 O O . VAL A 1 263 ? -6.556 25.740 2.737 1.00 47.28 263 VAL A O 1
ATOM 2098 N N . SER A 1 264 ? -5.842 25.691 0.598 1.00 43.03 264 SER A N 1
ATOM 2099 C CA . SER A 1 264 ? -7.164 25.898 -0.008 1.00 43.03 264 SER A CA 1
ATOM 2100 C C . SER A 1 264 ? -8.186 24.932 0.607 1.00 43.03 264 SER A C 1
ATOM 2102 O O . SER A 1 264 ? -7.885 23.739 0.722 1.00 43.03 264 SER A O 1
ATOM 2104 N N . GLU A 1 265 ? -9.396 25.392 0.945 1.00 45.12 265 GLU A N 1
ATOM 2105 C CA . GLU A 1 265 ? -10.454 24.549 1.544 1.00 45.12 265 GLU A CA 1
ATOM 2106 C C . GLU A 1 265 ? -10.734 23.264 0.740 1.00 45.12 265 GLU A C 1
ATOM 2108 O O . GLU A 1 265 ? -11.077 22.228 1.311 1.00 45.12 265 GLU A O 1
ATOM 2113 N N . ASN A 1 266 ? -10.455 23.294 -0.566 1.00 38.16 266 ASN A N 1
ATOM 2114 C CA . ASN A 1 266 ? -10.555 22.173 -1.501 1.00 38.16 266 ASN A CA 1
ATOM 2115 C C . ASN A 1 266 ? -9.540 21.027 -1.279 1.00 38.16 266 ASN A C 1
ATOM 2117 O O . ASN A 1 266 ? -9.695 19.971 -1.892 1.00 38.16 266 ASN A O 1
ATOM 2121 N N . LYS A 1 267 ? -8.521 21.200 -0.422 1.00 46.12 267 LYS A N 1
ATOM 2122 C CA . LYS A 1 267 ? -7.475 20.197 -0.118 1.00 46.12 267 LYS A CA 1
ATOM 2123 C C . LYS A 1 267 ? -7.669 19.463 1.217 1.00 46.12 267 LYS A C 1
ATOM 2125 O O . LYS A 1 267 ? -6.865 18.595 1.547 1.00 46.12 267 LYS A O 1
ATOM 2130 N N . ARG A 1 268 ? -8.716 19.772 1.992 1.00 56.84 268 ARG A N 1
ATOM 2131 C CA . ARG A 1 268 ? -9.001 19.103 3.277 1.00 56.84 268 ARG A CA 1
ATOM 2132 C C . ARG A 1 268 ? -9.379 17.639 3.040 1.00 56.84 268 ARG A C 1
ATOM 2134 O O . ARG A 1 268 ? -10.507 17.372 2.658 1.00 56.84 268 ARG A O 1
ATOM 2141 N N . GLY A 1 269 ? -8.448 16.697 3.181 1.00 52.22 269 GLY A N 1
ATOM 2142 C CA . GLY A 1 269 ? -8.721 15.249 3.222 1.00 52.22 269 GLY A CA 1
ATOM 2143 C C . GLY A 1 269 ? -9.374 14.602 1.983 1.00 52.22 269 GLY A C 1
ATOM 2144 O O . GLY A 1 269 ? -9.556 13.387 1.952 1.00 52.22 269 GLY A O 1
ATOM 2145 N N . ARG A 1 270 ? -9.763 15.356 0.947 1.00 58.50 270 ARG A N 1
ATOM 2146 C CA . ARG A 1 270 ? -10.555 14.832 -0.172 1.00 58.50 270 ARG A CA 1
ATOM 2147 C C . ARG A 1 270 ? -9.717 13.886 -1.031 1.00 58.50 270 ARG A C 1
ATOM 2149 O O . ARG A 1 270 ? -8.870 14.320 -1.803 1.00 58.50 270 ARG A O 1
ATOM 2156 N N . GLY A 1 271 ? -10.007 12.589 -0.937 1.00 61.97 271 GLY A N 1
ATOM 2157 C CA . GLY A 1 271 ? -9.304 11.564 -1.705 1.00 61.97 271 GLY A CA 1
ATOM 2158 C C . GLY A 1 271 ? -7.934 11.196 -1.135 1.00 61.97 271 GLY A C 1
ATOM 2159 O O . GLY A 1 271 ? -7.165 10.534 -1.831 1.00 61.97 271 GLY A O 1
ATOM 2160 N N . THR A 1 272 ? -7.623 11.586 0.109 1.00 79.50 272 THR A N 1
ATOM 2161 C CA . THR A 1 272 ? -6.387 11.170 0.782 1.00 79.50 272 THR A CA 1
ATOM 2162 C C . THR A 1 272 ? -6.362 9.652 0.905 1.00 79.50 272 THR A C 1
ATOM 2164 O O . THR A 1 272 ? -7.217 9.059 1.558 1.00 79.50 272 THR A O 1
ATOM 2167 N N . ILE A 1 273 ? -5.375 9.006 0.292 1.00 82.75 273 ILE A N 1
ATOM 2168 C CA . ILE A 1 273 ? -5.142 7.570 0.458 1.00 82.75 273 ILE A CA 1
ATOM 2169 C C . ILE A 1 273 ? -4.379 7.378 1.771 1.00 82.75 273 ILE A C 1
ATOM 2171 O O . ILE A 1 273 ? -3.284 7.922 1.933 1.00 82.75 273 ILE A O 1
ATOM 2175 N N . LEU A 1 274 ? -4.970 6.636 2.711 1.00 84.50 274 LEU A N 1
ATOM 2176 C CA . LEU A 1 274 ? -4.335 6.322 3.993 1.00 84.50 274 LEU A CA 1
ATOM 2177 C C . LEU A 1 274 ? -3.439 5.089 3.848 1.00 84.50 274 LEU A C 1
ATOM 2179 O O . LEU A 1 274 ? -2.304 5.102 4.315 1.00 84.50 274 LEU A O 1
ATOM 2183 N N . ASN A 1 275 ? -3.936 4.061 3.156 1.00 89.06 275 ASN A N 1
ATOM 2184 C CA . ASN A 1 275 ? -3.204 2.858 2.756 1.00 89.06 275 ASN A CA 1
ATOM 2185 C C . ASN A 1 275 ? -3.951 2.143 1.605 1.00 89.06 275 ASN A C 1
ATOM 2187 O O . ASN A 1 275 ? -4.834 2.720 0.972 1.00 89.06 275 ASN A O 1
ATOM 2191 N N . ASP A 1 276 ? -3.593 0.897 1.303 1.00 88.00 276 ASP A N 1
ATOM 2192 C CA . ASP A 1 276 ? -4.254 0.068 0.287 1.00 88.00 276 ASP A CA 1
ATOM 2193 C C . ASP A 1 276 ? -5.716 -0.274 0.640 1.00 88.00 276 ASP A C 1
ATOM 2195 O O . ASP A 1 276 ? -6.554 -0.446 -0.253 1.00 88.00 276 ASP A O 1
ATOM 2199 N N . LYS A 1 277 ? -6.045 -0.317 1.935 1.00 92.50 277 LYS A N 1
ATOM 2200 C CA . LYS A 1 277 ? -7.373 -0.659 2.461 1.00 92.50 277 LYS A CA 1
ATOM 2201 C C . LYS A 1 277 ? -8.280 0.544 2.660 1.00 92.50 277 LYS A C 1
ATOM 2203 O O . LYS A 1 277 ? -9.492 0.353 2.641 1.00 92.50 277 LYS A O 1
ATOM 2208 N N . LEU A 1 278 ? -7.738 1.747 2.854 1.00 94.50 278 LEU A N 1
ATOM 2209 C CA . LEU A 1 278 ? -8.479 2.913 3.327 1.00 94.50 278 LEU A CA 1
ATOM 2210 C C . LEU A 1 278 ? -8.148 4.205 2.572 1.00 94.50 278 LEU A C 1
ATOM 2212 O O . LEU A 1 278 ? -6.995 4.521 2.262 1.00 94.50 278 LEU A O 1
ATOM 2216 N N . ARG A 1 279 ? -9.173 5.038 2.394 1.00 92.88 279 ARG A N 1
ATOM 2217 C CA . ARG A 1 279 ? -9.053 6.417 1.905 1.00 92.88 279 ARG A CA 1
ATOM 2218 C C . ARG A 1 279 ? -10.046 7.348 2.587 1.00 92.88 279 ARG A C 1
ATOM 2220 O O . ARG A 1 279 ? -11.134 6.927 2.959 1.00 92.88 279 ARG A O 1
ATOM 2227 N N . VAL A 1 280 ? -9.712 8.627 2.665 1.00 90.12 280 VAL A N 1
ATOM 2228 C CA . VAL A 1 280 ? -10.598 9.675 3.169 1.00 90.12 280 VAL A CA 1
ATOM 2229 C C . VAL A 1 280 ? -11.481 10.196 2.035 1.00 90.12 280 VAL A C 1
ATOM 2231 O O . VAL A 1 280 ? -11.010 10.505 0.933 1.00 90.12 280 VAL A O 1
ATOM 2234 N N . ARG A 1 281 ? -12.790 10.282 2.278 1.00 87.44 281 ARG A N 1
ATOM 2235 C CA . ARG A 1 281 ? -13.776 10.854 1.344 1.00 87.44 281 ARG A CA 1
ATOM 2236 C C . ARG A 1 281 ? -14.783 11.706 2.103 1.00 87.44 281 ARG A C 1
ATOM 2238 O O . ARG A 1 281 ? -14.837 11.677 3.324 1.00 87.44 281 ARG A O 1
ATOM 2245 N N . VAL A 1 282 ? -15.585 12.468 1.364 1.00 84.81 282 VAL A N 1
ATOM 2246 C CA . VAL A 1 282 ? -16.723 13.187 1.943 1.00 84.81 282 VAL A CA 1
ATOM 2247 C C . VAL A 1 282 ? -17.727 12.169 2.486 1.00 84.81 282 VAL A C 1
ATOM 2249 O O . VAL A 1 282 ? -18.154 11.279 1.750 1.00 84.81 282 VAL A O 1
ATOM 2252 N N . SER A 1 283 ? -18.099 12.326 3.753 1.00 83.81 283 SER A N 1
ATOM 2253 C CA . SER A 1 283 ? -19.186 11.610 4.411 1.00 83.81 283 SER A CA 1
ATOM 2254 C C . SER A 1 283 ? -20.398 12.527 4.521 1.00 83.81 283 SER A C 1
ATOM 2256 O O . SER A 1 283 ? -20.312 13.671 4.983 1.00 83.81 283 SER A O 1
ATOM 2258 N N . ARG A 1 284 ? -21.546 12.055 4.033 1.00 79.75 284 ARG A N 1
ATOM 2259 C CA . ARG A 1 284 ? -22.753 12.875 3.908 1.00 79.75 284 ARG A CA 1
ATOM 2260 C C . ARG A 1 284 ? -23.218 13.337 5.293 1.00 79.75 284 ARG A C 1
ATOM 2262 O O . ARG A 1 284 ? -23.591 12.519 6.123 1.00 79.75 284 ARG A O 1
ATOM 2269 N N . GLY A 1 285 ? -23.209 14.652 5.521 1.00 73.94 285 GLY A N 1
ATOM 2270 C CA . GLY A 1 285 ? -23.647 15.265 6.782 1.00 73.94 285 GLY A CA 1
ATOM 2271 C C . GLY A 1 285 ? -22.656 15.160 7.950 1.00 73.94 285 GLY A C 1
ATOM 2272 O O . GLY A 1 285 ? -22.961 15.671 9.019 1.00 73.94 285 GLY A O 1
ATOM 2273 N N . LYS A 1 286 ? -21.481 14.541 7.755 1.00 76.38 286 LYS A N 1
ATOM 2274 C CA . LYS A 1 286 ? -20.441 14.359 8.792 1.00 76.38 286 LYS A CA 1
ATOM 2275 C C . LYS A 1 286 ? -19.075 14.942 8.396 1.00 76.38 286 LYS A C 1
ATOM 2277 O O . LYS A 1 286 ? -18.082 14.759 9.087 1.00 76.38 286 LYS A O 1
ATOM 2282 N N . GLY A 1 287 ? -18.999 15.636 7.259 1.00 81.38 287 GLY A N 1
ATOM 2283 C CA . GLY A 1 287 ? -17.750 16.197 6.744 1.00 81.38 287 GLY A CA 1
ATOM 2284 C C . GLY A 1 287 ? -16.925 15.155 5.992 1.00 81.38 287 GLY A C 1
ATOM 2285 O O . GLY A 1 287 ? -17.310 14.743 4.899 1.00 81.38 287 GLY A O 1
ATOM 2286 N N . TYR A 1 288 ? -15.783 14.750 6.542 1.00 86.25 288 TYR A N 1
ATOM 2287 C CA . TYR A 1 288 ? -14.900 13.739 5.952 1.00 86.25 288 TYR A CA 1
ATOM 2288 C C . TYR A 1 288 ? -14.928 12.459 6.784 1.00 86.25 288 TYR A C 1
ATOM 2290 O O . TYR A 1 288 ? -15.072 12.522 7.996 1.00 86.25 288 TYR A O 1
ATOM 2298 N N . GLY A 1 289 ? -14.820 11.310 6.122 1.00 90.06 289 GLY A N 1
ATOM 2299 C CA . GLY A 1 289 ? -14.832 9.984 6.733 1.00 90.06 289 GLY A CA 1
ATOM 2300 C C . GLY A 1 289 ? -13.767 9.077 6.128 1.00 90.06 289 GLY A C 1
ATOM 2301 O O . GLY A 1 289 ? -13.304 9.318 5.006 1.00 90.06 289 GLY A O 1
ATOM 2302 N N . ILE A 1 290 ? -13.406 8.013 6.841 1.00 94.56 290 ILE A N 1
ATOM 2303 C CA . ILE A 1 290 ? -12.588 6.915 6.317 1.00 94.56 290 ILE A CA 1
ATOM 2304 C C . ILE A 1 290 ? -13.496 5.942 5.565 1.00 94.56 290 ILE A C 1
ATOM 2306 O O . ILE A 1 290 ? -14.532 5.535 6.075 1.00 94.56 290 ILE A O 1
ATOM 2310 N N . PHE A 1 291 ? -13.092 5.525 4.369 1.00 95.38 291 PHE A N 1
ATOM 2311 C CA . PHE A 1 291 ? -13.815 4.558 3.550 1.00 95.38 291 PHE A CA 1
ATOM 2312 C C . PHE A 1 291 ? -12.889 3.449 3.070 1.00 95.38 291 PHE A C 1
ATOM 2314 O O . PHE A 1 291 ? -11.740 3.710 2.696 1.00 95.38 291 PHE A O 1
ATOM 2321 N N . THR A 1 292 ? -13.410 2.226 3.008 1.00 96.25 292 THR A N 1
ATOM 2322 C CA . THR A 1 292 ? -12.685 1.086 2.450 1.00 96.25 292 THR A CA 1
ATOM 2323 C C . THR A 1 292 ? -12.368 1.328 0.968 1.00 96.25 292 THR A C 1
ATOM 2325 O O . THR A 1 292 ? -13.227 1.700 0.167 1.00 96.25 292 THR A O 1
ATOM 2328 N N . SER A 1 293 ? -11.112 1.142 0.570 1.00 92.44 293 SER A N 1
ATOM 2329 C CA . SER A 1 293 ? -10.667 1.072 -0.829 1.00 92.44 293 SER A CA 1
ATOM 2330 C C . SER A 1 293 ? -10.455 -0.357 -1.318 1.00 92.44 293 SER A C 1
ATOM 2332 O O . SER A 1 293 ? -10.201 -0.555 -2.505 1.00 92.44 293 SER A O 1
ATOM 2334 N N . LYS A 1 294 ? -10.595 -1.333 -0.416 1.00 90.31 294 LYS A N 1
ATOM 2335 C CA . LYS A 1 294 ? -10.488 -2.770 -0.663 1.00 90.31 294 LYS A CA 1
ATOM 2336 C C . LYS A 1 294 ? -11.747 -3.478 -0.145 1.00 90.31 294 LYS A C 1
ATOM 2338 O O . LYS A 1 294 ? -12.278 -3.096 0.892 1.00 90.31 294 LYS A O 1
ATOM 2343 N N . ALA A 1 295 ? -12.222 -4.472 -0.891 1.00 89.75 295 ALA A N 1
ATOM 2344 C CA . ALA A 1 295 ? -13.314 -5.362 -0.492 1.00 89.75 295 ALA A CA 1
ATOM 2345 C C . ALA A 1 295 ? -12.787 -6.552 0.323 1.00 89.75 295 ALA A C 1
ATOM 2347 O O . ALA A 1 295 ? -11.607 -6.897 0.227 1.00 89.75 295 ALA A O 1
ATOM 2348 N N . GLY A 1 296 ? -13.683 -7.211 1.059 1.00 89.81 296 GLY A N 1
ATOM 2349 C CA . GLY A 1 296 ? -13.376 -8.452 1.772 1.00 89.81 296 GLY A CA 1
ATOM 2350 C C . GLY A 1 296 ? -12.393 -8.263 2.922 1.00 89.81 296 GLY A C 1
ATOM 2351 O O . GLY A 1 296 ? -11.507 -9.094 3.104 1.00 89.81 296 GLY A O 1
ATOM 2352 N N . ILE A 1 297 ? -12.513 -7.156 3.657 1.00 89.50 297 ILE A N 1
ATOM 2353 C CA . ILE A 1 297 ? -11.793 -7.004 4.921 1.00 89.50 297 ILE A CA 1
ATOM 2354 C C . ILE A 1 297 ? -12.525 -7.843 5.961 1.00 89.50 297 ILE A C 1
ATOM 2356 O O . ILE A 1 297 ? -13.738 -7.699 6.106 1.00 89.50 297 ILE A O 1
ATOM 2360 N N . VAL A 1 298 ? -11.807 -8.721 6.651 1.00 81.81 298 VAL A N 1
ATOM 2361 C CA . VAL A 1 298 ? -12.407 -9.614 7.648 1.00 81.81 298 VAL A CA 1
ATOM 2362 C C . VAL A 1 298 ? -12.403 -8.980 9.034 1.00 81.81 298 VAL A C 1
ATOM 2364 O O . VAL A 1 298 ? -11.546 -8.150 9.356 1.00 81.81 298 VAL A O 1
ATOM 2367 N N . ALA A 1 299 ? -13.349 -9.385 9.876 1.00 73.50 299 ALA A N 1
ATOM 2368 C CA . ALA A 1 299 ? -13.384 -8.985 11.274 1.00 73.50 299 ALA A CA 1
ATOM 2369 C C . ALA A 1 299 ? -12.045 -9.267 11.985 1.00 73.50 299 ALA A C 1
ATOM 2371 O O . ALA A 1 299 ? -11.373 -10.269 11.727 1.00 73.50 299 ALA A O 1
ATOM 2372 N N . GLY A 1 300 ? -11.637 -8.360 12.872 1.00 68.69 300 GLY A N 1
ATOM 2373 C CA . GLY A 1 300 ? -10.367 -8.411 13.594 1.00 68.69 300 GLY A CA 1
ATOM 2374 C C . GLY A 1 300 ? -9.150 -7.918 12.802 1.00 68.69 300 GLY A C 1
ATOM 2375 O O . GLY A 1 300 ? -8.091 -7.693 13.400 1.00 68.69 300 GLY A O 1
ATOM 2376 N N . GLU A 1 301 ? -9.272 -7.710 11.486 1.00 79.62 301 GLU A N 1
ATOM 2377 C CA . GLU A 1 301 ? -8.178 -7.233 10.640 1.00 79.62 301 GLU A CA 1
ATOM 2378 C C . GLU A 1 301 ? -7.754 -5.801 11.010 1.00 79.62 301 GLU A C 1
ATOM 2380 O O . GLU A 1 301 ? -8.580 -4.919 11.262 1.00 79.62 301 GLU A O 1
ATOM 2385 N N . SER A 1 302 ? -6.439 -5.555 11.016 1.00 86.94 302 SER A N 1
ATOM 2386 C CA . SER A 1 302 ? -5.880 -4.211 11.195 1.00 86.94 302 SER A CA 1
ATOM 2387 C C . SER A 1 302 ? -6.141 -3.357 9.953 1.00 86.94 302 SER A C 1
ATOM 2389 O O . SER A 1 302 ? -5.680 -3.676 8.848 1.00 86.94 302 SER A O 1
ATOM 2391 N N . LEU A 1 303 ? -6.901 -2.280 10.136 1.00 87.81 303 LEU A N 1
ATOM 2392 C CA . LEU A 1 303 ? -7.297 -1.336 9.094 1.00 87.81 303 LEU A CA 1
ATOM 2393 C C . LEU A 1 303 ? -6.263 -0.224 8.931 1.00 87.81 303 LEU A C 1
ATOM 2395 O O . LEU A 1 303 ? -5.910 0.133 7.808 1.00 87.81 303 LEU A O 1
ATOM 2399 N N . LEU A 1 304 ? -5.782 0.321 10.047 1.00 93.44 304 LEU A N 1
ATOM 2400 C CA . LEU A 1 304 ? -4.809 1.406 10.098 1.00 93.44 304 LEU A CA 1
ATOM 2401 C C . LEU A 1 304 ? -3.998 1.297 11.385 1.00 93.44 304 LEU A C 1
ATOM 2403 O O . LEU A 1 304 ? -4.528 0.933 12.428 1.00 93.44 304 LEU A O 1
ATOM 2407 N N . SER A 1 305 ? -2.721 1.644 11.324 1.00 90.00 305 SER A N 1
ATOM 2408 C CA . SER A 1 305 ? -1.889 1.830 12.506 1.00 90.00 305 SER A CA 1
ATOM 2409 C C . SER A 1 305 ? -1.010 3.048 12.302 1.00 90.00 305 SER A C 1
ATOM 2411 O O . SER A 1 305 ? -0.401 3.186 11.239 1.00 90.00 305 SER A O 1
ATOM 2413 N N . GLU A 1 306 ? -0.943 3.927 13.293 1.00 91.06 306 GLU A N 1
ATOM 2414 C CA . GLU A 1 306 ? -0.155 5.151 13.193 1.00 91.06 306 GLU A CA 1
ATOM 2415 C C . GLU A 1 306 ? 0.343 5.655 14.550 1.00 91.06 306 GLU A C 1
ATOM 2417 O O . GLU A 1 306 ? -0.129 5.260 15.618 1.00 91.06 306 GLU A O 1
ATOM 2422 N N . GLU A 1 307 ? 1.338 6.533 14.481 1.00 89.75 307 GLU A N 1
ATOM 2423 C CA . GLU A 1 307 ? 1.850 7.292 15.616 1.00 89.75 307 GLU A CA 1
ATOM 2424 C C . GLU A 1 307 ? 1.172 8.668 15.658 1.00 89.75 307 GLU A C 1
ATOM 2426 O O . GLU A 1 307 ? 0.815 9.234 14.624 1.00 89.75 307 GLU A O 1
ATOM 2431 N N . ALA A 1 308 ? 1.019 9.209 16.861 1.00 89.81 308 ALA A N 1
ATOM 2432 C CA . ALA A 1 308 ? 0.534 10.556 17.114 1.00 89.81 308 ALA A CA 1
ATOM 2433 C C . ALA A 1 308 ? 1.254 11.631 16.279 1.00 89.81 308 ALA A C 1
ATOM 2435 O O . ALA A 1 308 ? 2.486 11.703 16.268 1.00 89.81 308 ALA A O 1
ATOM 2436 N N . ILE A 1 309 ? 0.492 12.554 15.682 1.00 91.81 309 ILE A N 1
ATOM 2437 C CA . ILE A 1 309 ? 1.049 13.808 15.146 1.00 91.81 309 ILE A CA 1
ATOM 2438 C C . ILE A 1 309 ? 1.279 14.837 16.259 1.00 91.81 309 ILE A C 1
ATOM 2440 O O . ILE A 1 309 ? 2.207 15.643 16.175 1.00 91.81 309 ILE A O 1
ATOM 2444 N N . LEU A 1 310 ? 0.465 14.798 17.321 1.00 91.75 310 LEU A N 1
ATOM 2445 C CA . LEU A 1 310 ? 0.607 15.640 18.508 1.00 91.75 310 LEU A CA 1
ATOM 2446 C C . LEU A 1 310 ? 0.369 14.830 19.778 1.00 91.75 310 LEU A C 1
ATOM 2448 O O . LEU A 1 310 ? -0.631 14.129 19.885 1.00 91.75 310 LEU A O 1
ATOM 2452 N N . ASP A 1 311 ? 1.236 15.032 20.767 1.00 89.25 311 ASP A N 1
ATOM 2453 C CA . ASP A 1 311 ? 1.063 14.548 22.135 1.00 89.25 311 ASP A CA 1
ATOM 2454 C C . ASP A 1 311 ? 0.978 15.745 23.086 1.00 89.25 311 ASP A C 1
ATOM 2456 O O . ASP A 1 311 ? 1.884 16.590 23.145 1.00 89.25 311 ASP A O 1
ATOM 2460 N N . LEU A 1 312 ? -0.151 15.857 23.783 1.00 88.06 312 LEU A N 1
ATOM 2461 C CA . LEU A 1 312 ? -0.503 16.971 24.648 1.00 88.06 312 LEU A CA 1
ATOM 2462 C C . LEU A 1 312 ? -0.556 16.470 26.090 1.00 88.06 312 LEU A C 1
ATOM 2464 O O . LEU A 1 312 ? -1.577 15.922 26.495 1.00 88.06 312 LEU A O 1
ATOM 2468 N N . PRO A 1 313 ? 0.473 16.739 26.915 1.00 81.81 313 PRO A N 1
ATOM 2469 C CA . PRO A 1 313 ? 0.481 16.340 28.325 1.00 81.81 313 PRO A CA 1
ATOM 2470 C C . PRO A 1 313 ? -0.680 16.919 29.140 1.00 81.81 313 PRO A C 1
ATOM 2472 O O . PRO A 1 313 ? -1.007 16.397 30.196 1.00 81.81 313 PRO A O 1
ATOM 2475 N N . ARG A 1 314 ? -1.262 18.031 28.670 1.00 82.75 314 ARG A N 1
ATOM 2476 C CA . ARG A 1 314 ? -2.481 18.650 29.195 1.00 82.75 314 ARG A CA 1
ATOM 2477 C C . ARG A 1 314 ? -3.275 19.245 28.045 1.00 82.75 314 ARG A C 1
ATOM 2479 O O . ARG A 1 314 ? -2.696 19.925 27.193 1.00 82.75 314 ARG A O 1
ATOM 2486 N N . PHE A 1 315 ? -4.590 19.089 28.073 1.00 83.75 315 PHE A N 1
ATOM 2487 C CA . PHE A 1 315 ? -5.466 19.660 27.060 1.00 83.75 315 PHE A CA 1
ATOM 2488 C C . PHE A 1 315 ? -5.966 21.060 27.445 1.00 83.75 315 PHE A C 1
ATOM 2490 O O . PHE A 1 315 ? -6.876 21.231 28.247 1.00 83.75 315 PHE A O 1
ATOM 2497 N N . ASN A 1 316 ? -5.309 22.091 26.906 1.00 84.94 316 ASN A N 1
ATOM 2498 C CA . ASN A 1 316 ? -5.737 23.491 26.999 1.00 84.94 316 ASN A CA 1
ATOM 2499 C C . ASN A 1 316 ? -5.151 24.318 25.844 1.00 84.94 316 ASN A C 1
ATOM 2501 O O . ASN A 1 316 ? -4.223 23.882 25.151 1.00 84.94 316 ASN A O 1
ATOM 2505 N N . LYS A 1 317 ? -5.650 25.547 25.662 1.00 84.06 317 LYS A N 1
ATOM 2506 C CA . LYS A 1 317 ? -5.230 26.451 24.576 1.00 84.06 317 LYS A CA 1
ATOM 2507 C C . LYS A 1 317 ? -3.718 26.693 24.542 1.00 84.06 317 LYS A C 1
ATOM 2509 O O . LYS A 1 317 ? -3.099 26.596 23.486 1.00 84.06 317 LYS A O 1
ATOM 2514 N N . LYS A 1 318 ? -3.092 26.946 25.697 1.00 85.31 318 LYS A N 1
ATOM 2515 C CA . LYS A 1 318 ? -1.648 27.233 25.799 1.00 85.31 318 LYS A CA 1
ATOM 2516 C C . LYS A 1 318 ? -0.782 26.016 25.459 1.00 85.31 318 LYS A C 1
ATOM 2518 O O . LYS A 1 318 ? 0.281 26.167 24.861 1.00 85.31 318 LYS A O 1
ATOM 2523 N N . ALA A 1 319 ? -1.180 24.817 25.875 1.00 86.06 319 ALA A N 1
ATOM 2524 C CA . ALA A 1 319 ? -0.476 23.578 25.549 1.00 86.06 319 ALA A CA 1
ATOM 2525 C C . ALA A 1 319 ? -0.608 23.238 24.057 1.00 86.06 319 ALA A C 1
ATOM 2527 O O . ALA A 1 319 ? 0.397 22.943 23.417 1.00 86.06 319 ALA A O 1
ATOM 2528 N N . SER A 1 320 ? -1.811 23.395 23.503 1.00 86.44 320 SER A N 1
ATOM 2529 C CA . SER A 1 320 ? -2.111 23.149 22.088 1.00 86.44 320 SER A CA 1
ATOM 2530 C C . SER A 1 320 ? -1.285 24.050 21.168 1.00 86.44 320 SER A C 1
ATOM 2532 O O . SER A 1 320 ? -0.579 23.562 20.290 1.00 86.44 320 SER A O 1
ATOM 2534 N N . LEU A 1 321 ? -1.271 25.363 21.431 1.00 85.12 321 LEU A N 1
ATOM 2535 C CA . LEU A 1 321 ? -0.474 26.315 20.649 1.00 85.12 321 LEU A CA 1
ATOM 2536 C C . LEU A 1 321 ? 1.029 26.025 20.736 1.00 85.12 321 LEU A C 1
ATOM 2538 O O . LEU A 1 321 ? 1.721 26.083 19.724 1.00 85.12 321 LEU A O 1
ATOM 2542 N N . ARG A 1 322 ? 1.540 25.656 21.919 1.00 85.50 322 ARG A N 1
ATOM 2543 C CA . ARG A 1 322 ? 2.952 25.268 22.081 1.00 85.50 322 ARG A CA 1
ATOM 2544 C C . ARG A 1 322 ? 3.303 23.998 21.310 1.00 85.50 322 ARG A C 1
ATOM 2546 O O . ARG A 1 322 ? 4.420 23.892 20.812 1.00 85.50 322 ARG A O 1
ATOM 2553 N N . ALA A 1 323 ? 2.380 23.046 21.209 1.00 87.12 323 ALA A N 1
ATOM 2554 C CA . ALA A 1 323 ? 2.594 21.827 20.441 1.00 87.12 323 ALA A CA 1
ATOM 2555 C C . ALA A 1 323 ? 2.693 22.127 18.936 1.00 87.12 323 ALA A C 1
ATOM 2557 O O . ALA A 1 323 ? 3.629 21.670 18.285 1.00 87.12 323 ALA A O 1
ATOM 2558 N N . VAL A 1 324 ? 1.824 22.998 18.410 1.00 85.69 324 VAL A N 1
ATOM 2559 C CA . VAL A 1 324 ? 1.908 23.468 17.014 1.00 85.69 324 VAL A CA 1
ATOM 2560 C C . VAL A 1 324 ? 3.184 24.275 16.767 1.00 85.69 324 VAL A C 1
ATOM 2562 O O . VAL A 1 324 ? 3.894 24.025 15.797 1.00 85.69 324 VAL A O 1
ATOM 2565 N N . GLN A 1 325 ? 3.539 25.192 17.672 1.00 82.81 325 GLN A N 1
ATOM 2566 C CA . GLN A 1 325 ? 4.796 25.946 17.592 1.00 82.81 325 GLN A CA 1
ATOM 2567 C C . GLN A 1 325 ? 6.016 25.025 17.569 1.00 82.81 325 GLN A C 1
ATOM 2569 O O . GLN A 1 325 ? 6.972 25.308 16.853 1.00 82.81 325 GLN A O 1
ATOM 2574 N N . ARG A 1 326 ? 5.980 23.912 18.311 1.00 85.00 326 ARG A N 1
ATOM 2575 C CA . ARG A 1 326 ? 7.047 22.909 18.297 1.00 85.00 326 ARG A CA 1
ATOM 2576 C C . ARG A 1 326 ? 7.168 22.231 16.935 1.00 85.00 326 ARG A C 1
ATOM 2578 O O . ARG A 1 326 ? 8.292 22.058 16.473 1.00 85.00 326 ARG A O 1
ATOM 2585 N N . LEU A 1 327 ? 6.051 21.893 16.282 1.00 84.50 327 LEU A N 1
ATOM 2586 C CA . LEU A 1 327 ? 6.080 21.363 14.914 1.00 84.50 327 LEU A CA 1
ATOM 2587 C C . LEU A 1 327 ? 6.740 22.365 13.958 1.00 84.50 327 LEU A C 1
ATOM 2589 O O . LEU A 1 327 ? 7.660 22.005 13.225 1.00 84.50 327 LEU A O 1
ATOM 2593 N N . VAL A 1 328 ? 6.347 23.640 14.035 1.00 79.31 328 VAL A N 1
ATOM 2594 C CA . VAL A 1 328 ? 6.943 24.716 13.226 1.00 79.31 328 VAL A CA 1
ATOM 2595 C C . VAL A 1 328 ? 8.442 24.854 13.507 1.00 79.31 328 VAL A C 1
ATOM 2597 O O . VAL A 1 328 ? 9.247 24.804 12.583 1.00 79.31 328 VAL A O 1
ATOM 2600 N N . SER A 1 329 ? 8.849 24.965 14.776 1.00 77.19 329 SER A N 1
ATOM 2601 C CA . SER A 1 329 ? 10.255 25.172 15.147 1.00 77.19 329 SER A CA 1
ATOM 2602 C C . SER A 1 329 ? 11.151 23.982 14.796 1.00 77.19 329 SER A C 1
ATOM 2604 O O . SER A 1 329 ? 12.351 24.142 14.599 1.00 77.19 329 SER A O 1
ATOM 2606 N N . GLN A 1 330 ? 10.579 22.777 14.742 1.00 81.38 330 GLN A N 1
ATOM 2607 C CA . GLN A 1 330 ? 11.279 21.550 14.361 1.00 81.38 330 GLN A CA 1
ATOM 2608 C C . GLN A 1 330 ? 11.219 21.267 12.850 1.00 81.38 330 GLN A C 1
ATOM 2610 O O . GLN A 1 330 ? 11.720 20.227 12.423 1.00 81.38 330 GLN A O 1
ATOM 2615 N N . ASN A 1 331 ? 10.642 22.169 12.043 1.00 79.12 331 ASN A N 1
ATOM 2616 C CA . ASN A 1 331 ? 10.429 21.999 10.599 1.00 79.12 331 ASN A CA 1
ATOM 2617 C C . ASN A 1 331 ? 9.659 20.709 10.251 1.00 79.12 331 ASN A C 1
ATOM 2619 O O . ASN A 1 331 ? 9.961 20.017 9.277 1.00 79.12 331 ASN A O 1
ATOM 2623 N N . LYS A 1 332 ? 8.660 20.376 11.075 1.00 78.69 332 LYS A N 1
ATOM 2624 C CA . LYS A 1 332 ? 7.770 19.214 10.940 1.00 78.69 332 LYS A CA 1
ATOM 2625 C C . LYS A 1 332 ? 6.618 19.533 9.984 1.00 78.69 332 LYS A C 1
ATOM 2627 O O . LYS A 1 332 ? 5.459 19.641 10.381 1.00 78.69 332 LYS A O 1
ATOM 2632 N N . HIS A 1 333 ? 6.974 19.807 8.728 1.00 76.50 333 HIS A N 1
ATOM 2633 C CA . HIS A 1 333 ? 6.043 20.338 7.729 1.00 76.50 333 HIS A CA 1
ATOM 2634 C C . HIS A 1 333 ? 4.942 19.345 7.350 1.00 76.50 333 HIS A C 1
ATOM 2636 O O . HIS A 1 333 ? 3.808 19.766 7.160 1.00 76.50 333 HIS A O 1
ATOM 2642 N N . ALA A 1 334 ? 5.244 18.046 7.279 1.00 73.12 334 ALA A N 1
ATOM 2643 C CA . ALA A 1 334 ? 4.244 17.037 6.931 1.00 73.12 334 ALA A CA 1
ATOM 2644 C C . ALA A 1 334 ? 3.175 16.905 8.018 1.00 73.12 334 ALA A C 1
ATOM 2646 O O . ALA A 1 334 ? 1.991 16.886 7.721 1.00 73.12 334 ALA A O 1
ATOM 2647 N N . GLU A 1 335 ? 3.592 16.879 9.279 1.00 82.69 335 GLU A N 1
ATOM 2648 C CA . GLU A 1 335 ? 2.716 16.783 10.444 1.00 82.69 335 GLU A CA 1
ATOM 2649 C C . GLU A 1 335 ? 1.864 18.039 10.586 1.00 82.69 335 GLU A C 1
ATOM 2651 O O . GLU A 1 335 ? 0.709 17.977 11.000 1.00 82.69 335 GLU A O 1
ATOM 2656 N N . LEU A 1 336 ? 2.432 19.190 10.223 1.00 80.69 336 LEU A N 1
ATOM 2657 C CA . LEU A 1 336 ? 1.701 20.441 10.189 1.00 80.69 336 LEU A CA 1
ATOM 2658 C C . LEU A 1 336 ? 0.673 20.457 9.051 1.00 80.69 336 LEU A C 1
ATOM 2660 O O . LEU A 1 336 ? -0.465 20.833 9.297 1.00 80.69 336 LEU A O 1
ATOM 2664 N N . GLU A 1 337 ? 1.016 20.013 7.840 1.00 78.56 337 GLU A N 1
ATOM 2665 C CA . GLU A 1 337 ? 0.045 19.863 6.744 1.00 78.56 337 GLU A CA 1
ATOM 2666 C C . GLU A 1 337 ? -1.070 18.868 7.096 1.00 78.56 337 GLU A C 1
ATOM 2668 O O . GLU A 1 337 ? -2.249 19.159 6.881 1.00 78.56 337 GLU A O 1
ATOM 2673 N N . GLU A 1 338 ? -0.712 17.724 7.682 1.00 84.38 338 GLU A N 1
ATOM 2674 C CA . GLU A 1 338 ? -1.642 16.703 8.166 1.00 84.38 338 GLU A CA 1
ATOM 2675 C C . GLU A 1 338 ? -2.598 17.297 9.198 1.00 84.38 338 GLU A C 1
ATOM 2677 O O . GLU A 1 338 ? -3.814 17.252 8.995 1.00 84.38 338 GLU A O 1
ATOM 2682 N N . LEU A 1 339 ? -2.065 17.959 10.231 1.00 85.69 339 LEU A N 1
ATOM 2683 C CA . LEU A 1 339 ? -2.858 18.668 11.229 1.00 85.69 339 LEU A CA 1
ATOM 2684 C C . LEU A 1 339 ? -3.788 19.686 10.567 1.00 85.69 339 LEU A C 1
ATOM 2686 O O . LEU A 1 339 ? -4.981 19.686 10.848 1.00 85.69 339 LEU A O 1
ATOM 2690 N N . MET A 1 340 ? -3.274 20.527 9.667 1.00 80.31 340 MET A N 1
ATOM 2691 C CA . MET A 1 340 ? -4.040 21.586 8.999 1.00 80.31 340 MET A CA 1
ATOM 2692 C C . MET A 1 340 ? -5.099 21.057 8.023 1.00 80.31 340 MET A C 1
ATOM 2694 O O . MET A 1 340 ? -6.006 21.802 7.637 1.00 80.31 340 MET A O 1
ATOM 2698 N N . SER A 1 341 ? -5.042 19.779 7.651 1.00 79.06 341 SER A N 1
ATOM 2699 C CA . SER A 1 341 ? -6.056 19.132 6.817 1.00 79.06 341 SER A CA 1
ATOM 2700 C C . SER A 1 341 ? -7.246 18.562 7.606 1.00 79.06 341 SER A C 1
ATOM 2702 O O . SER A 1 341 ? -8.290 18.300 7.003 1.00 79.06 341 SER A O 1
ATOM 2704 N N . LEU A 1 342 ? -7.124 18.420 8.934 1.00 84.00 342 LEU A N 1
ATOM 2705 C CA . LEU A 1 342 ? -8.169 17.865 9.802 1.00 84.00 342 LEU A CA 1
ATOM 2706 C C . LEU A 1 342 ? -9.397 18.780 9.923 1.00 84.00 342 LEU A C 1
ATOM 2708 O O . LEU A 1 342 ? -9.298 20.002 9.805 1.00 84.00 342 LEU A O 1
ATOM 2712 N N . THR A 1 343 ? -10.564 18.193 10.193 1.00 76.81 343 THR A N 1
ATOM 2713 C CA . THR A 1 343 ? -11.856 18.900 10.246 1.00 76.81 343 THR A CA 1
ATOM 2714 C C . THR A 1 343 ? -11.971 19.819 11.469 1.00 76.81 343 THR A C 1
ATOM 2716 O O . THR A 1 343 ? -11.453 19.505 12.540 1.00 76.81 343 THR A O 1
ATOM 2719 N N . ILE A 1 344 ? -12.707 20.928 11.330 1.00 74.00 344 ILE A N 1
ATOM 2720 C CA . ILE A 1 344 ? -13.097 21.837 12.422 1.00 74.00 344 ILE A CA 1
ATOM 2721 C C . ILE A 1 344 ? -14.623 21.804 12.543 1.00 74.00 344 ILE A C 1
ATOM 2723 O O . ILE A 1 344 ? -15.304 21.927 11.526 1.00 74.00 344 ILE A O 1
ATOM 2727 N N . SER A 1 345 ? -15.155 21.640 13.759 1.00 61.06 345 SER A N 1
ATOM 2728 C CA . SER A 1 345 ? -16.594 21.417 13.983 1.00 61.06 345 SER A CA 1
ATOM 2729 C C . SER A 1 345 ? -17.481 22.648 13.833 1.00 61.06 345 SER A C 1
ATOM 2731 O O . SER A 1 345 ? -18.685 22.496 13.651 1.00 61.06 345 SER A O 1
ATOM 2733 N N . ARG A 1 346 ? -16.941 23.874 13.900 1.00 55.78 346 ARG A N 1
ATOM 2734 C CA . ARG A 1 346 ? -17.766 25.093 13.884 1.00 55.78 346 ARG A CA 1
ATOM 2735 C C . ARG A 1 346 ? -17.303 26.108 12.846 1.00 55.78 346 ARG A C 1
ATOM 2737 O O . ARG A 1 346 ? -16.161 26.570 12.858 1.00 55.78 346 ARG A O 1
ATOM 2744 N N . ALA A 1 347 ? -18.229 26.487 11.968 1.00 49.66 347 ALA A N 1
ATOM 2745 C CA . ALA A 1 347 ? -18.071 27.637 11.091 1.00 49.66 347 ALA A CA 1
ATOM 2746 C C . ALA A 1 347 ? -17.855 28.899 11.948 1.00 49.66 347 ALA A C 1
ATOM 2748 O O . ALA A 1 347 ? -18.643 29.183 12.845 1.00 49.66 347 ALA A O 1
ATOM 2749 N N . GLY A 1 348 ? -16.773 29.639 11.691 1.00 52.16 348 GLY A N 1
ATOM 2750 C CA . GLY A 1 348 ? -16.533 30.957 12.295 1.00 52.16 348 GLY A CA 1
ATOM 2751 C C . GLY A 1 348 ? -15.361 31.066 13.277 1.00 52.16 348 GLY A C 1
ATOM 2752 O O . GLY A 1 348 ? -14.946 32.186 13.559 1.00 52.16 348 GLY A O 1
ATOM 2753 N N . GLN A 1 349 ? -14.764 29.962 13.749 1.00 57.22 349 GLN A N 1
ATOM 2754 C CA . GLN A 1 349 ? -13.529 29.998 14.557 1.00 57.22 349 GLN A CA 1
ATOM 2755 C C . GLN A 1 349 ? -12.501 28.971 14.059 1.00 57.22 349 GLN A C 1
ATOM 2757 O O . GLN A 1 349 ? -12.315 27.906 14.641 1.00 57.22 349 GLN A O 1
ATOM 2762 N N . ASP A 1 350 ? -11.810 29.293 12.961 1.00 61.56 350 ASP A N 1
ATOM 2763 C CA . ASP A 1 350 ? -10.685 28.490 12.452 1.00 61.56 350 ASP A CA 1
ATOM 2764 C C . ASP A 1 350 ? -9.418 28.802 13.262 1.00 61.56 350 ASP A C 1
ATOM 2766 O O . ASP A 1 350 ? -8.574 29.596 12.846 1.00 61.56 350 ASP A O 1
ATOM 2770 N N . THR A 1 351 ? -9.331 28.231 14.467 1.00 75.44 351 THR A N 1
ATOM 2771 C CA . THR A 1 351 ? -8.111 28.269 15.285 1.00 75.44 351 THR A CA 1
ATOM 2772 C C . THR A 1 351 ? -7.489 26.883 15.381 1.00 75.44 351 THR A C 1
ATOM 2774 O O . THR A 1 351 ? -8.177 25.861 15.349 1.00 75.44 351 THR A O 1
ATOM 2777 N N . GLU A 1 352 ? -6.173 26.836 15.563 1.00 78.88 352 GLU A N 1
ATOM 2778 C CA . GLU A 1 352 ? -5.425 25.593 15.755 1.00 78.88 352 GLU A CA 1
ATOM 2779 C C . GLU A 1 352 ? -5.917 24.843 16.998 1.00 78.88 352 GLU A C 1
ATOM 2781 O O . GLU A 1 352 ? -5.954 23.617 17.016 1.00 78.88 352 GLU A O 1
ATOM 2786 N N . TYR A 1 353 ? -6.353 25.582 18.022 1.00 83.00 353 TYR A N 1
ATOM 2787 C CA . TYR A 1 353 ? -6.952 25.005 19.219 1.00 83.00 353 TYR A CA 1
ATOM 2788 C C . TYR A 1 353 ? -8.267 24.280 18.923 1.00 83.00 353 TYR A C 1
ATOM 2790 O O . TYR A 1 353 ? -8.420 23.145 19.356 1.00 83.00 353 TYR A O 1
ATOM 2798 N N . GLU A 1 354 ? -9.184 24.886 18.162 1.00 79.81 354 GLU A N 1
ATOM 2799 C CA . GLU A 1 354 ? -10.456 24.239 17.802 1.00 79.81 354 GLU A CA 1
ATOM 2800 C C . GLU A 1 354 ? -10.240 23.006 16.925 1.00 79.81 354 GLU A C 1
ATOM 2802 O O . GLU A 1 354 ? -10.915 21.991 17.089 1.00 79.81 354 GLU A O 1
ATOM 2807 N N . ARG A 1 355 ? -9.244 23.055 16.036 1.00 85.62 355 ARG A N 1
ATOM 2808 C CA . ARG A 1 355 ? -8.863 21.898 15.228 1.00 85.62 355 ARG A CA 1
ATOM 2809 C C . ARG A 1 355 ? -8.343 20.755 16.087 1.00 85.62 355 ARG A C 1
ATOM 2811 O O . ARG A 1 355 ? -8.778 19.624 15.920 1.00 85.62 355 ARG A O 1
ATOM 2818 N N . ILE A 1 356 ? -7.450 21.043 17.028 1.00 88.19 356 ILE A N 1
ATOM 2819 C CA . ILE A 1 356 ? -6.958 20.034 17.967 1.00 88.19 356 ILE A CA 1
ATOM 2820 C C . ILE A 1 356 ? -8.118 19.523 18.828 1.00 88.19 356 ILE A C 1
ATOM 2822 O O . ILE A 1 356 ? -8.289 18.317 18.932 1.00 88.19 356 ILE A O 1
ATOM 2826 N N . ARG A 1 357 ? -8.966 20.405 19.372 1.00 84.00 357 ARG A N 1
ATOM 2827 C CA . ARG A 1 357 ? -10.136 20.031 20.184 1.00 84.00 357 ARG A CA 1
ATOM 2828 C C . ARG A 1 357 ? -11.053 19.048 19.478 1.00 84.00 357 ARG A C 1
ATOM 2830 O O . ARG A 1 357 ? -11.519 18.109 20.105 1.00 84.00 357 ARG A O 1
ATOM 2837 N N . ASN A 1 358 ? -11.281 19.248 18.186 1.00 82.62 358 ASN A N 1
ATOM 2838 C CA . ASN A 1 358 ? -12.181 18.404 17.415 1.00 82.62 358 ASN A CA 1
ATOM 2839 C C . ASN A 1 358 ? -11.598 17.022 17.060 1.00 82.62 358 ASN A C 1
ATOM 2841 O O . ASN A 1 358 ? -12.349 16.127 16.688 1.00 82.62 358 ASN A O 1
ATOM 2845 N N . ASN A 1 359 ? -10.275 16.855 17.137 1.00 87.88 359 ASN A N 1
ATOM 2846 C CA . ASN A 1 359 ? -9.574 15.666 16.637 1.00 87.88 359 ASN A CA 1
ATOM 2847 C C . ASN A 1 359 ? -8.720 14.959 17.704 1.00 87.88 359 ASN A C 1
ATOM 2849 O O . ASN A 1 359 ? -8.044 13.980 17.385 1.00 87.88 359 ASN A O 1
ATOM 2853 N N . ALA A 1 360 ? -8.695 15.474 18.934 1.00 87.12 360 ALA A N 1
ATOM 2854 C CA . ALA A 1 360 ? -7.882 14.954 20.020 1.00 87.12 360 ALA A CA 1
ATOM 2855 C C . ALA A 1 360 ? -8.611 13.855 20.800 1.00 87.12 360 ALA A C 1
ATOM 2857 O O . ALA A 1 360 ? -9.772 14.002 21.168 1.00 87.12 360 ALA A O 1
ATOM 2858 N N . PHE A 1 361 ? -7.881 12.791 21.116 1.00 82.06 361 PHE A N 1
ATOM 2859 C CA . PHE A 1 361 ? -8.338 11.649 21.894 1.00 82.06 361 PHE A CA 1
ATOM 2860 C C . PHE A 1 361 ? -7.689 11.662 23.271 1.00 82.06 361 PHE A C 1
ATOM 2862 O O . PHE A 1 361 ? -6.472 11.831 23.389 1.00 82.06 361 PHE A O 1
ATOM 2869 N N . ARG A 1 362 ? -8.491 11.476 24.318 1.00 77.81 362 ARG A N 1
ATOM 2870 C CA . ARG A 1 362 ? -8.002 11.350 25.691 1.00 77.81 362 ARG A CA 1
ATOM 2871 C C . ARG A 1 362 ? -7.431 9.948 25.916 1.00 77.81 362 ARG A C 1
ATOM 2873 O O . ARG A 1 362 ? -8.039 8.974 25.490 1.00 77.81 362 ARG A O 1
ATOM 2880 N N . ILE A 1 363 ? -6.277 9.853 26.579 1.00 70.50 363 ILE A N 1
ATOM 2881 C CA . ILE A 1 363 ? -5.609 8.559 26.846 1.00 70.50 363 ILE A CA 1
ATOM 2882 C C . ILE A 1 363 ? -5.526 8.241 28.339 1.00 70.50 363 ILE A C 1
ATOM 2884 O O . ILE A 1 363 ? -5.551 7.076 28.707 1.00 70.50 363 ILE A O 1
ATOM 2888 N N . ASP A 1 364 ? -5.465 9.253 29.208 1.00 63.69 364 ASP A N 1
ATOM 2889 C CA . ASP A 1 364 ? -5.309 9.029 30.647 1.00 63.69 364 ASP A CA 1
ATOM 2890 C C . ASP A 1 364 ? -6.587 9.360 31.437 1.00 63.69 364 ASP A C 1
ATOM 2892 O O . ASP A 1 364 ? -7.223 10.413 31.260 1.00 63.69 364 ASP A O 1
ATOM 2896 N N . SER A 1 365 ? -6.947 8.436 32.330 1.00 52.00 365 SER A N 1
ATOM 2897 C CA . SER A 1 365 ? -8.085 8.525 33.247 1.00 52.00 365 SER A CA 1
ATOM 2898 C C . SER A 1 365 ? -7.783 9.374 34.490 1.00 52.00 365 SER A C 1
ATOM 2900 O O . SER A 1 365 ? -8.714 9.937 35.068 1.00 52.00 365 SER A O 1
ATOM 2902 N N . ALA A 1 366 ? -6.510 9.560 34.862 1.00 47.09 366 ALA A N 1
ATOM 2903 C CA . ALA A 1 366 ? -6.124 10.190 36.124 1.00 47.09 366 ALA A CA 1
ATOM 2904 C C . ALA A 1 366 ? -5.366 11.520 35.929 1.00 47.09 366 ALA A C 1
ATOM 2906 O O . ALA A 1 366 ? -4.282 11.558 35.363 1.00 47.09 366 ALA A O 1
ATOM 2907 N N . GLU A 1 367 ? -5.958 12.617 36.421 1.00 45.47 367 GLU A N 1
ATOM 2908 C CA . GLU A 1 367 ? -5.393 13.956 36.728 1.00 45.47 367 GLU A CA 1
ATOM 2909 C C . GLU A 1 367 ? -4.616 14.764 35.662 1.00 45.47 367 GLU A C 1
ATOM 2911 O O . GLU A 1 367 ? -4.631 15.995 35.712 1.00 45.47 367 GLU A O 1
ATOM 2916 N N . THR A 1 368 ? -3.957 14.156 34.677 1.00 55.47 368 THR A N 1
ATOM 2917 C CA . THR A 1 368 ? -3.090 14.867 33.723 1.00 55.47 368 THR A CA 1
ATOM 2918 C C . THR A 1 368 ? -3.866 15.474 32.555 1.00 55.47 368 THR A C 1
ATOM 2920 O O . THR A 1 368 ? -3.501 16.535 32.044 1.00 55.47 368 THR A O 1
ATOM 2923 N N . GLY A 1 369 ? -4.968 14.840 32.139 1.00 66.69 369 GLY A N 1
ATOM 2924 C CA . GLY A 1 369 ? -5.727 15.258 30.961 1.00 66.69 369 GLY A CA 1
ATOM 2925 C C . GLY A 1 369 ? -4.893 15.172 29.680 1.00 66.69 369 GLY A C 1
ATOM 2926 O O . GLY A 1 369 ? -4.994 16.062 28.827 1.00 66.69 369 GLY A O 1
ATOM 2927 N N . ARG A 1 370 ? -4.042 14.140 29.555 1.00 81.62 370 ARG A N 1
ATOM 2928 C CA . ARG A 1 370 ? -3.234 13.898 28.354 1.00 81.62 370 ARG A CA 1
ATOM 2929 C C . ARG A 1 370 ? -4.122 13.549 27.162 1.00 81.62 370 ARG A C 1
ATOM 2931 O O . ARG A 1 370 ? -4.978 12.669 27.254 1.00 81.62 370 ARG A O 1
ATOM 2938 N N . HIS A 1 371 ? -3.906 14.251 26.056 1.00 87.19 371 HIS A N 1
ATOM 2939 C CA . HIS A 1 371 ? -4.631 14.057 24.806 1.00 87.19 371 HIS A CA 1
ATOM 2940 C C . HIS A 1 371 ? -3.667 13.900 23.640 1.00 87.19 371 HIS A C 1
ATOM 2942 O O . HIS A 1 371 ? -2.579 14.473 23.640 1.00 87.19 371 HIS A O 1
ATOM 2948 N N . ILE A 1 372 ? -4.084 13.159 22.625 1.00 88.69 372 ILE A N 1
ATOM 2949 C CA . ILE A 1 372 ? -3.277 12.883 21.443 1.00 88.69 372 ILE A CA 1
ATOM 2950 C C . ILE A 1 372 ? -4.093 13.127 20.184 1.00 88.69 372 ILE A C 1
ATOM 2952 O O . ILE A 1 372 ? -5.281 12.833 20.144 1.00 88.69 372 ILE A O 1
ATOM 2956 N N . VAL A 1 373 ? -3.447 13.657 19.149 1.00 91.69 373 VAL A N 1
ATOM 2957 C CA . VAL A 1 373 ? -4.040 13.803 17.816 1.00 91.69 373 VAL A CA 1
ATOM 2958 C C . VAL A 1 373 ? -3.328 12.853 16.864 1.00 91.69 373 VAL A C 1
ATOM 2960 O O . VAL A 1 373 ? -2.095 12.807 16.841 1.00 91.69 373 VAL A O 1
ATOM 2963 N N . PHE A 1 374 ? -4.106 12.128 16.068 1.00 91.62 374 PHE A N 1
ATOM 2964 C CA . PHE A 1 374 ? -3.632 11.275 14.979 1.00 91.62 374 PHE A CA 1
ATOM 2965 C C . PHE A 1 374 ? -3.983 11.921 13.638 1.00 91.62 374 PHE A C 1
ATOM 2967 O O . PHE A 1 374 ? -4.771 12.862 13.588 1.00 91.62 374 PHE A O 1
ATOM 2974 N N . PHE A 1 375 ? -3.397 11.453 12.539 1.00 90.25 375 PHE A N 1
ATOM 2975 C CA . PHE A 1 375 ? -3.783 11.966 11.231 1.00 90.25 375 PHE A CA 1
ATOM 2976 C C . PHE A 1 375 ? -4.937 11.151 10.646 1.00 90.25 375 PHE A C 1
ATOM 2978 O O . PHE A 1 375 ? -6.035 11.669 10.454 1.00 90.25 375 PHE A O 1
ATOM 2985 N N . GLY A 1 376 ? -4.709 9.867 10.371 1.00 89.56 376 GLY A N 1
ATOM 2986 C CA . GLY A 1 376 ? -5.686 9.031 9.677 1.00 89.56 376 GLY A CA 1
ATOM 2987 C C . GLY A 1 376 ? -6.907 8.704 10.535 1.00 89.56 376 GLY A C 1
ATOM 2988 O O . GLY A 1 376 ? -8.034 8.864 10.079 1.00 89.56 376 GLY A O 1
ATOM 2989 N N . ILE A 1 377 ? -6.695 8.299 11.784 1.00 90.31 377 ILE A N 1
ATOM 2990 C CA . ILE A 1 377 ? -7.710 7.903 12.764 1.00 90.31 377 ILE A CA 1
ATOM 2991 C C . ILE A 1 377 ? -8.645 9.069 13.097 1.00 90.31 377 ILE A C 1
ATOM 2993 O O . ILE A 1 377 ? -9.843 8.851 13.256 1.00 90.31 377 ILE A O 1
ATOM 2997 N N . SER A 1 378 ? -8.145 10.308 13.113 1.00 91.12 378 SER A N 1
ATOM 2998 C CA . SER A 1 378 ? -8.973 11.504 13.325 1.00 91.12 378 SER A CA 1
ATOM 2999 C C . SER A 1 378 ? -9.987 11.760 12.197 1.00 91.12 378 SER A C 1
ATOM 3001 O O . SER A 1 378 ? -10.880 12.586 12.362 1.00 91.12 378 SER A O 1
ATOM 3003 N N . HIS A 1 379 ? -9.903 11.042 11.068 1.00 90.69 379 HIS A N 1
ATOM 3004 C CA . HIS A 1 379 ? -10.923 11.058 10.015 1.00 90.69 379 HIS A CA 1
ATOM 3005 C C . HIS A 1 379 ? -12.002 9.983 10.162 1.00 90.69 379 HIS A C 1
ATOM 3007 O O . HIS A 1 379 ? -12.917 9.951 9.338 1.00 90.69 379 HIS A O 1
ATOM 3013 N N . ALA A 1 380 ? -11.905 9.058 11.123 1.00 90.06 380 ALA A N 1
ATOM 3014 C CA . ALA A 1 380 ? -13.006 8.131 11.358 1.00 90.06 380 ALA A CA 1
ATOM 3015 C C . ALA A 1 380 ? -14.265 8.950 11.691 1.00 90.06 380 ALA A C 1
ATOM 3017 O O . ALA A 1 380 ? -14.162 10.050 12.244 1.00 90.06 380 ALA A O 1
ATOM 3018 N N . ASN A 1 381 ? -15.463 8.421 11.431 1.00 89.69 381 ASN A N 1
ATOM 3019 C CA . ASN A 1 381 ? -16.710 9.041 11.899 1.00 89.69 381 ASN A CA 1
ATOM 3020 C C . ASN A 1 381 ? -17.394 8.229 12.995 1.00 89.69 381 ASN A C 1
ATOM 3022 O O . ASN A 1 381 ? -17.214 7.017 13.099 1.00 89.69 381 ASN A O 1
ATOM 3026 N N . HIS A 1 382 ? -18.230 8.912 13.776 1.00 86.62 382 HIS A N 1
ATOM 3027 C CA . HIS A 1 382 ? -18.995 8.273 14.834 1.00 86.62 382 HIS A CA 1
ATOM 3028 C C . HIS A 1 382 ? -20.108 7.388 14.258 1.00 86.62 382 HIS A C 1
ATOM 3030 O O . HIS A 1 382 ? -20.819 7.774 13.314 1.00 86.62 382 HIS A O 1
ATOM 3036 N N . SER A 1 383 ? -20.304 6.239 14.897 1.00 84.62 383 SER A N 1
ATOM 3037 C CA . SER A 1 383 ? -21.502 5.412 14.802 1.00 84.62 383 SER A CA 1
ATOM 3038 C C . SER A 1 383 ? -21.773 4.774 16.161 1.00 84.62 383 SER A C 1
ATOM 3040 O O . SER A 1 383 ? -20.863 4.205 16.755 1.00 84.62 383 SER A O 1
ATOM 3042 N N . CYS A 1 384 ? -23.026 4.784 16.625 1.00 76.19 384 CYS A N 1
ATOM 3043 C CA . CYS A 1 384 ? -23.408 4.028 17.826 1.00 76.19 384 CYS A CA 1
ATOM 3044 C C . CYS A 1 384 ? -23.451 2.512 17.576 1.00 76.19 384 CYS A C 1
ATOM 3046 O O . CYS A 1 384 ? -23.581 1.737 18.514 1.00 76.19 384 CYS A O 1
ATOM 3048 N N . ARG A 1 385 ? -23.362 2.099 16.306 1.00 75.12 385 ARG A N 1
ATOM 3049 C CA . ARG A 1 385 ? -23.062 0.733 15.859 1.00 75.12 385 ARG A CA 1
ATOM 3050 C C . ARG A 1 385 ? -21.780 0.799 15.033 1.00 75.12 385 ARG A C 1
ATOM 3052 O O . ARG A 1 385 ? -21.866 0.917 13.807 1.00 75.12 385 ARG A O 1
ATOM 3059 N N . PRO A 1 386 ? -20.611 0.911 15.674 1.00 82.94 386 PRO A N 1
ATOM 3060 C CA . PRO A 1 386 ? -19.363 1.047 14.948 1.00 82.94 386 PRO A CA 1
ATOM 3061 C C . PRO A 1 386 ? -18.980 -0.277 14.292 1.00 82.94 386 PRO A C 1
ATOM 3063 O O . PRO A 1 386 ? -19.225 -1.352 14.834 1.00 82.94 386 PRO A O 1
ATOM 3066 N N . ASN A 1 387 ? -18.330 -0.187 13.137 1.00 81.56 387 ASN A N 1
ATOM 3067 C CA . ASN A 1 387 ? -17.792 -1.344 12.417 1.00 81.56 387 ASN A CA 1
ATOM 3068 C C . ASN A 1 387 ? -16.263 -1.457 12.540 1.00 81.56 387 ASN A C 1
ATOM 3070 O O . ASN A 1 387 ? -15.656 -2.390 12.014 1.00 81.56 387 ASN A O 1
ATOM 3074 N N . ALA A 1 388 ? -15.637 -0.539 13.278 1.00 82.75 388 ALA A N 1
ATOM 3075 C CA . ALA A 1 388 ? -14.251 -0.614 13.697 1.00 82.75 388 ALA A CA 1
ATOM 3076 C C . ALA A 1 388 ? -14.073 -0.155 15.149 1.00 82.75 388 ALA A C 1
ATOM 3078 O O . ALA A 1 388 ? -14.862 0.616 15.693 1.00 82.75 388 ALA A O 1
ATOM 3079 N N . ARG A 1 389 ? -12.996 -0.622 15.778 1.00 79.12 389 ARG A N 1
ATOM 3080 C CA . ARG A 1 389 ? -12.548 -0.171 17.096 1.00 79.12 389 ARG A CA 1
ATOM 3081 C C . ARG A 1 389 ? -11.192 0.490 16.995 1.00 79.12 389 ARG A C 1
ATOM 3083 O O . ARG A 1 389 ? -10.329 0.044 16.239 1.00 79.12 389 ARG A O 1
ATOM 3090 N N . MET A 1 390 ? -11.003 1.509 17.813 1.00 78.88 390 MET A N 1
ATOM 3091 C CA . MET A 1 390 ? -9.729 2.180 17.987 1.00 78.88 390 MET A CA 1
ATOM 3092 C C . MET A 1 390 ? -9.061 1.665 19.263 1.00 78.88 390 MET A C 1
ATOM 3094 O O . MET A 1 390 ? -9.698 1.557 20.307 1.00 78.88 390 MET A O 1
ATOM 3098 N N . ILE A 1 391 ? -7.780 1.335 19.172 1.00 75.75 391 ILE A N 1
ATOM 3099 C CA . ILE A 1 391 ? -6.946 0.878 20.281 1.00 75.75 391 ILE A CA 1
ATOM 3100 C C . ILE A 1 391 ? -5.809 1.881 20.403 1.00 75.75 391 ILE A C 1
ATOM 3102 O O . ILE A 1 391 ? -4.955 1.932 19.522 1.00 75.75 391 ILE A O 1
ATOM 3106 N N . ILE A 1 392 ? -5.792 2.668 21.475 1.00 75.75 392 ILE A N 1
ATOM 3107 C CA . ILE A 1 392 ? -4.730 3.643 21.734 1.00 75.75 392 ILE A CA 1
ATOM 3108 C C . ILE A 1 392 ? -3.831 3.111 22.849 1.00 75.75 392 ILE A C 1
ATOM 3110 O O . ILE A 1 392 ? -4.314 2.606 23.858 1.00 75.75 392 ILE A O 1
ATOM 3114 N N . ARG A 1 393 ? -2.516 3.207 22.656 1.00 76.19 393 ARG A N 1
ATOM 3115 C CA . ARG A 1 393 ? -1.501 2.838 23.647 1.00 76.19 393 ARG A CA 1
ATOM 3116 C C . ARG A 1 393 ? -0.907 4.091 24.280 1.00 76.19 393 ARG A C 1
ATOM 3118 O O . ARG A 1 393 ? -0.710 5.096 23.594 1.00 76.19 393 ARG A O 1
ATOM 3125 N N . ASP A 1 394 ? -0.474 3.982 25.534 1.00 73.19 394 ASP A N 1
ATOM 3126 C CA . ASP A 1 394 ? 0.212 5.063 26.262 1.00 73.19 394 ASP A CA 1
ATOM 3127 C C . ASP A 1 394 ? 1.468 5.586 25.550 1.00 73.19 394 ASP A C 1
ATOM 3129 O O . ASP A 1 394 ? 1.872 6.736 25.742 1.00 73.19 394 ASP A O 1
ATOM 3133 N N . SER A 1 395 ? 2.066 4.770 24.676 1.00 74.25 395 SER A N 1
ATOM 3134 C CA . SER A 1 395 ? 3.200 5.148 23.831 1.00 74.25 395 SER A CA 1
ATOM 3135 C C . SER A 1 395 ? 2.866 6.199 22.765 1.00 74.25 395 SER A C 1
ATOM 3137 O O . SER A 1 395 ? 3.768 6.630 22.057 1.00 74.25 395 SER A O 1
ATOM 3139 N N . GLY A 1 396 ? 1.597 6.583 22.599 1.00 76.19 396 GLY A N 1
ATOM 3140 C CA . GLY A 1 396 ? 1.155 7.460 21.511 1.00 76.19 396 GLY A CA 1
ATOM 3141 C C . GLY A 1 396 ? 1.011 6.746 20.169 1.00 76.19 396 GLY A C 1
ATOM 3142 O O . GLY A 1 396 ? 1.026 7.381 19.118 1.00 76.19 396 GLY A O 1
ATOM 3143 N N . TRP A 1 397 ? 0.871 5.421 20.204 1.00 83.44 397 TRP A N 1
ATOM 3144 C CA . TRP A 1 397 ? 0.599 4.593 19.034 1.00 83.44 397 TRP A CA 1
ATOM 3145 C C . TRP A 1 397 ? -0.852 4.127 19.066 1.00 83.44 397 TRP A C 1
ATOM 3147 O O . TRP A 1 397 ? -1.336 3.727 20.129 1.00 83.44 397 TRP A O 1
ATOM 3157 N N . ALA A 1 398 ? -1.529 4.144 17.922 1.00 81.31 398 ALA A N 1
ATOM 3158 C CA . ALA A 1 398 ? -2.906 3.690 17.820 1.00 81.31 398 ALA A CA 1
ATOM 3159 C C . ALA A 1 398 ? -3.143 2.767 16.625 1.00 81.31 398 ALA A C 1
ATOM 3161 O O . ALA A 1 398 ? -2.469 2.848 15.597 1.00 81.31 398 ALA A O 1
ATOM 3162 N N . GLU A 1 399 ? -4.138 1.898 16.779 1.00 84.81 399 GLU A N 1
ATOM 3163 C CA . GLU A 1 399 ? -4.580 0.947 15.770 1.00 84.81 399 GLU A CA 1
ATOM 3164 C C . GLU A 1 399 ? -6.096 0.980 15.614 1.00 84.81 399 GLU A C 1
ATOM 3166 O O . GLU A 1 399 ? -6.841 0.934 16.590 1.00 84.81 399 GLU A O 1
ATOM 3171 N N . LEU A 1 400 ? -6.547 1.011 14.367 1.00 84.62 400 LEU A N 1
ATOM 3172 C CA . LEU A 1 400 ? -7.936 0.847 13.978 1.00 84.62 400 LEU A CA 1
ATOM 3173 C C . LEU A 1 400 ? -8.126 -0.592 13.491 1.00 84.62 400 LEU A C 1
ATOM 3175 O O . LEU A 1 400 ? -7.466 -1.004 12.537 1.00 84.62 400 LEU A O 1
ATOM 3179 N N . LYS A 1 401 ? -9.019 -1.358 14.121 1.00 82.69 401 LYS A N 1
ATOM 3180 C CA . LYS A 1 401 ? -9.338 -2.743 13.734 1.00 82.69 401 LYS A CA 1
ATOM 3181 C C . LYS A 1 401 ? -10.787 -2.884 13.313 1.00 82.69 401 LYS A C 1
ATOM 3183 O O . LYS A 1 401 ? -11.654 -2.319 13.973 1.00 82.69 401 LYS A O 1
ATOM 3188 N N . ALA A 1 402 ? -11.042 -3.669 12.272 1.00 77.56 402 ALA A N 1
ATOM 3189 C CA . ALA A 1 402 ? -12.396 -4.040 11.882 1.00 77.56 402 ALA A CA 1
ATOM 3190 C C . ALA A 1 402 ? -13.056 -4.837 13.014 1.00 77.56 402 ALA A C 1
ATOM 3192 O O . ALA A 1 402 ? -12.429 -5.725 13.587 1.00 77.56 402 ALA A O 1
ATOM 3193 N N . LEU A 1 403 ? -14.296 -4.500 13.351 1.00 71.88 403 LEU A N 1
ATOM 3194 C CA . LEU A 1 403 ? -15.105 -5.265 14.302 1.00 71.88 403 LEU A CA 1
ATOM 3195 C C . LEU A 1 403 ? -15.897 -6.358 13.593 1.00 71.88 403 LEU A C 1
ATOM 3197 O O . LEU A 1 403 ? -16.141 -7.414 14.161 1.00 71.88 403 LEU A O 1
ATOM 3201 N N . GLU A 1 404 ? -16.268 -6.114 12.343 1.00 73.62 404 GLU A N 1
ATOM 3202 C CA . GLU A 1 404 ? -17.044 -7.008 11.495 1.00 73.62 404 GLU A CA 1
ATOM 3203 C C . GLU A 1 404 ? -16.425 -7.122 10.105 1.00 73.62 404 GLU A C 1
ATOM 3205 O O . GLU A 1 404 ? -15.510 -6.372 9.758 1.00 73.62 404 GLU A O 1
ATOM 3210 N N . ASP A 1 405 ? -16.930 -8.061 9.310 1.00 79.19 405 ASP A N 1
ATOM 3211 C CA . ASP A 1 405 ? -16.536 -8.165 7.913 1.00 79.19 405 ASP A CA 1
ATOM 3212 C C . ASP A 1 405 ? -17.017 -6.919 7.157 1.00 79.19 405 ASP A C 1
ATOM 3214 O O . ASP A 1 405 ? -18.188 -6.544 7.213 1.00 79.19 405 ASP A O 1
ATOM 3218 N N . LEU A 1 406 ? -16.114 -6.287 6.409 1.00 87.50 406 LEU A N 1
ATOM 3219 C CA . LEU A 1 406 ? -16.405 -5.168 5.517 1.00 87.50 406 LEU A CA 1
ATOM 3220 C C . LEU A 1 406 ? -16.282 -5.679 4.071 1.00 87.50 406 LEU A C 1
ATOM 3222 O O . LEU A 1 406 ? -15.223 -5.554 3.441 1.00 87.50 406 LEU A O 1
ATOM 3226 N N . PRO A 1 407 ? -17.345 -6.296 3.520 1.00 82.06 407 PRO A N 1
ATOM 3227 C CA . PRO A 1 407 ? -17.268 -7.004 2.244 1.00 82.06 407 PRO A CA 1
ATOM 3228 C C . PRO A 1 407 ? -17.122 -6.067 1.043 1.00 82.06 407 PRO A C 1
ATOM 3230 O O . PRO A 1 407 ? -16.637 -6.490 -0.004 1.00 82.06 407 PRO A O 1
ATOM 3233 N N . HIS A 1 408 ? -17.511 -4.798 1.168 1.00 92.06 408 HIS A N 1
ATOM 3234 C CA . HIS A 1 408 ? -17.613 -3.871 0.043 1.00 92.06 408 HIS A CA 1
ATOM 3235 C C . HIS A 1 408 ? -16.544 -2.774 0.075 1.00 92.06 408 HIS A C 1
ATOM 3237 O O . HIS A 1 408 ? -16.140 -2.289 1.132 1.00 92.06 408 HIS A O 1
ATOM 3243 N N . ILE A 1 409 ? -16.114 -2.349 -1.117 1.00 93.56 409 ILE A N 1
ATOM 3244 C CA . ILE A 1 409 ? -15.377 -1.094 -1.305 1.00 93.56 409 ILE A CA 1
ATOM 3245 C C . ILE A 1 409 ? -16.351 0.066 -1.099 1.00 93.56 409 ILE A C 1
ATOM 3247 O O . ILE A 1 409 ? -17.469 0.042 -1.608 1.00 93.56 409 ILE A O 1
ATOM 3251 N N . GLY A 1 410 ? -15.902 1.116 -0.421 1.00 93.00 410 GLY A N 1
ATOM 3252 C CA . GLY A 1 410 ? -16.704 2.301 -0.148 1.00 93.00 410 GLY A CA 1
ATOM 3253 C C . GLY A 1 410 ? -17.569 2.187 1.104 1.00 93.00 410 GLY A C 1
ATOM 3254 O O . GLY A 1 410 ? -18.388 3.074 1.324 1.00 93.00 410 GLY A O 1
ATOM 3255 N N . THR A 1 411 ? -17.375 1.156 1.928 1.00 94.19 411 THR A N 1
ATOM 3256 C CA . THR A 1 411 ? -17.948 1.091 3.277 1.00 94.19 411 THR A CA 1
ATOM 3257 C C . THR A 1 411 ? -17.267 2.138 4.154 1.00 94.19 411 THR A C 1
ATOM 3259 O O . THR A 1 411 ? -16.037 2.194 4.204 1.00 94.19 411 THR A O 1
ATOM 3262 N N . GLU A 1 412 ? -18.045 2.991 4.823 1.00 94.56 412 GLU A N 1
ATOM 3263 C CA . GLU A 1 412 ? -17.503 3.944 5.796 1.00 94.56 412 GLU A CA 1
ATOM 3264 C C . GLU A 1 412 ? -17.010 3.186 7.030 1.00 94.56 412 GLU A C 1
ATOM 3266 O O . GLU A 1 412 ? -17.745 2.383 7.602 1.00 94.56 412 GLU A O 1
ATOM 3271 N N . VAL A 1 413 ? -15.774 3.446 7.442 1.00 94.25 413 VAL A N 1
ATOM 3272 C CA . VAL A 1 413 ? -15.205 2.923 8.680 1.00 94.25 413 VAL A CA 1
ATOM 3273 C C . VAL A 1 413 ? -15.561 3.883 9.808 1.00 94.25 413 VAL A C 1
ATOM 3275 O O . VAL A 1 413 ? -15.199 5.062 9.780 1.00 94.25 413 VAL A O 1
ATOM 3278 N N . THR A 1 414 ? -16.285 3.369 10.794 1.00 90.94 414 THR A N 1
ATOM 3279 C CA . THR A 1 414 ? -16.845 4.143 11.901 1.00 90.94 414 THR A CA 1
ATOM 3280 C C . THR A 1 414 ? -16.446 3.556 13.244 1.00 90.94 414 THR A C 1
ATOM 3282 O O . THR A 1 414 ? -16.329 2.338 13.385 1.00 90.94 414 THR A O 1
ATOM 3285 N N . VAL A 1 415 ? -16.257 4.427 14.231 1.00 83.88 415 VAL A N 1
ATOM 3286 C CA . VAL A 1 415 ? -15.937 4.051 15.613 1.00 83.88 415 VAL A CA 1
ATOM 3287 C C . VAL A 1 415 ? -16.896 4.739 16.589 1.00 83.88 415 VAL A C 1
ATOM 3289 O O . VAL A 1 415 ? -17.681 5.608 16.205 1.00 83.88 415 VAL A O 1
ATOM 3292 N N . ASP A 1 416 ? -16.845 4.353 17.859 1.00 79.38 416 ASP A N 1
ATOM 3293 C CA . ASP A 1 416 ? -17.554 5.046 18.933 1.00 79.38 416 ASP A CA 1
ATOM 3294 C C . ASP A 1 416 ? -16.600 6.020 19.653 1.00 79.38 416 ASP A C 1
ATOM 3296 O O . ASP A 1 416 ? -15.560 5.598 20.154 1.00 79.38 416 ASP A O 1
ATOM 3300 N N . TYR A 1 417 ? -16.933 7.318 19.668 1.00 72.88 417 TYR A N 1
ATOM 3301 C CA . TYR A 1 417 ? -16.177 8.361 20.389 1.00 72.88 417 TYR A CA 1
ATOM 3302 C C . TYR A 1 417 ? -16.757 8.662 21.756 1.00 72.88 417 TYR A C 1
ATOM 3304 O O . TYR A 1 417 ? -16.082 9.256 22.581 1.00 72.88 417 TYR A O 1
ATOM 3312 N N . LEU A 1 418 ? -18.020 8.304 21.957 1.00 67.81 418 LEU A N 1
ATOM 3313 C CA . LEU A 1 418 ? -18.823 8.666 23.109 1.00 67.81 418 LEU A CA 1
ATOM 3314 C C . LEU A 1 418 ? -18.803 7.528 24.126 1.00 67.81 418 LEU A C 1
ATOM 3316 O O . LEU A 1 418 ? -19.824 7.275 24.752 1.00 67.81 418 LEU A O 1
ATOM 3320 N N . GLY A 1 419 ? -17.694 6.789 24.228 1.00 56.28 419 GLY A N 1
ATOM 3321 C CA . GLY A 1 419 ? -17.612 5.563 25.021 1.00 56.28 419 GLY A CA 1
ATOM 3322 C C . GLY A 1 419 ? -18.149 5.724 26.451 1.00 56.28 419 GLY A C 1
ATOM 3323 O O . GLY A 1 419 ? -18.267 6.828 26.979 1.00 56.28 419 GLY A O 1
ATOM 3324 N N . LEU A 1 420 ? -18.444 4.601 27.113 1.00 44.56 420 LEU A N 1
ATOM 3325 C CA . LEU A 1 420 ? -19.012 4.564 28.475 1.00 44.56 420 LEU A CA 1
ATOM 3326 C C . LEU A 1 420 ? -18.204 5.363 29.521 1.00 44.56 420 LEU A C 1
ATOM 3328 O O . LEU A 1 420 ? -18.754 5.765 30.546 1.00 44.56 420 LEU A O 1
ATOM 3332 N N . ASP A 1 421 ? -16.920 5.616 29.255 1.00 44.47 421 ASP A N 1
ATOM 3333 C CA . ASP A 1 421 ? -16.031 6.409 30.105 1.00 44.47 421 ASP A CA 1
ATOM 3334 C C . ASP A 1 421 ? -16.420 7.898 30.178 1.00 44.47 421 ASP A C 1
ATOM 3336 O O . ASP A 1 421 ? -16.288 8.499 31.245 1.00 44.47 421 ASP A O 1
ATOM 3340 N N . ASP A 1 422 ? -16.943 8.484 29.093 1.00 43.19 422 ASP A N 1
ATOM 3341 C CA . ASP A 1 422 ? -17.338 9.904 29.051 1.00 43.19 422 ASP A CA 1
ATOM 3342 C C . ASP A 1 422 ? -18.718 10.151 29.688 1.00 43.19 422 ASP A C 1
ATOM 3344 O O . ASP A 1 422 ? -18.991 11.248 30.175 1.00 43.19 422 ASP A O 1
ATOM 3348 N N . TRP A 1 423 ? -19.571 9.122 29.744 1.00 44.97 423 TRP A N 1
ATOM 3349 C CA . TRP A 1 423 ? -20.934 9.202 30.294 1.00 44.97 423 TRP A CA 1
ATOM 3350 C C . TRP A 1 423 ? -21.056 8.721 31.737 1.00 44.97 423 TRP A C 1
ATOM 3352 O O . TRP A 1 423 ? -22.083 8.931 32.382 1.00 44.97 423 TRP A O 1
ATOM 3362 N N . GLY A 1 424 ? -20.001 8.097 32.260 1.00 42.69 424 GLY A N 1
ATOM 3363 C CA . GLY A 1 424 ? -20.042 7.410 33.538 1.00 42.69 424 GLY A CA 1
ATOM 3364 C C . GLY A 1 424 ? -20.837 6.105 33.443 1.00 42.69 424 GLY A C 1
ATOM 3365 O O . GLY A 1 424 ? -21.961 6.047 32.956 1.00 42.69 424 GLY A O 1
ATOM 3366 N N . TYR A 1 425 ? -20.263 5.033 33.982 1.00 45.91 425 TYR A N 1
ATOM 3367 C CA . TYR A 1 425 ? -20.794 3.662 33.951 1.00 45.91 425 TYR A CA 1
ATOM 3368 C C . TYR A 1 425 ? -22.194 3.450 34.574 1.00 45.91 425 TYR A C 1
ATOM 3370 O O . TYR A 1 425 ? -22.666 2.319 34.627 1.00 45.91 425 TYR A O 1
ATOM 3378 N N . SER A 1 426 ? -22.847 4.494 35.090 1.00 45.91 426 SER A N 1
ATOM 3379 C CA . SER A 1 426 ? -24.144 4.415 35.771 1.00 45.91 426 SER A CA 1
ATOM 3380 C C . SER A 1 426 ? -25.359 4.573 34.852 1.00 45.91 426 SER A C 1
ATOM 3382 O O . SER A 1 426 ? -26.452 4.165 35.246 1.00 45.91 426 SER A O 1
ATOM 3384 N N . THR A 1 427 ? -25.196 5.160 33.665 1.00 58.00 427 THR A N 1
ATOM 3385 C CA . THR A 1 427 ? -26.297 5.439 32.727 1.00 58.00 427 THR A CA 1
ATOM 3386 C C . THR A 1 427 ? -25.799 5.346 31.291 1.00 58.00 427 THR A C 1
ATOM 3388 O O . THR A 1 427 ? -24.841 6.020 30.921 1.00 58.00 427 THR A O 1
ATOM 3391 N N . ILE A 1 428 ? -26.442 4.507 30.478 1.00 65.62 428 ILE A N 1
ATOM 3392 C CA . ILE A 1 428 ? -26.142 4.374 29.054 1.00 65.62 428 ILE A CA 1
ATOM 3393 C C . ILE A 1 428 ? -26.923 5.475 28.328 1.00 65.62 428 ILE A C 1
ATOM 3395 O O . ILE A 1 428 ? -28.156 5.462 28.369 1.00 65.62 428 ILE A O 1
ATOM 3399 N N . PRO A 1 429 ? -26.251 6.411 27.636 1.00 73.31 429 PRO A N 1
ATOM 3400 C CA . PRO A 1 429 ? -26.923 7.577 27.080 1.00 73.31 429 PRO A CA 1
ATOM 3401 C C . PRO A 1 429 ? -27.989 7.150 26.073 1.00 73.31 429 PRO A C 1
ATOM 3403 O O . PRO A 1 429 ? -27.730 6.333 25.186 1.00 73.31 429 PRO A O 1
ATOM 3406 N N . ARG A 1 430 ? -29.191 7.703 26.198 1.00 83.88 430 ARG A N 1
ATOM 3407 C CA . ARG A 1 430 ? -30.303 7.549 25.256 1.00 83.88 430 ARG A CA 1
ATOM 3408 C C . ARG A 1 430 ? -29.986 8.237 23.935 1.00 83.88 430 ARG A C 1
ATOM 3410 O O . ARG A 1 430 ? -29.064 9.049 23.837 1.00 83.88 430 ARG A O 1
ATOM 3417 N N . VAL A 1 431 ? -30.721 7.915 22.871 1.00 83.50 431 VAL A N 1
ATOM 3418 C CA . VAL A 1 431 ? -30.448 8.487 21.544 1.00 83.50 431 VAL A CA 1
ATOM 3419 C C . VAL A 1 431 ? -30.527 10.012 21.581 1.00 83.50 431 VAL A C 1
ATOM 3421 O O . VAL A 1 431 ? -29.677 10.657 20.980 1.00 83.50 431 VAL A O 1
ATOM 3424 N N . ALA A 1 432 ? -31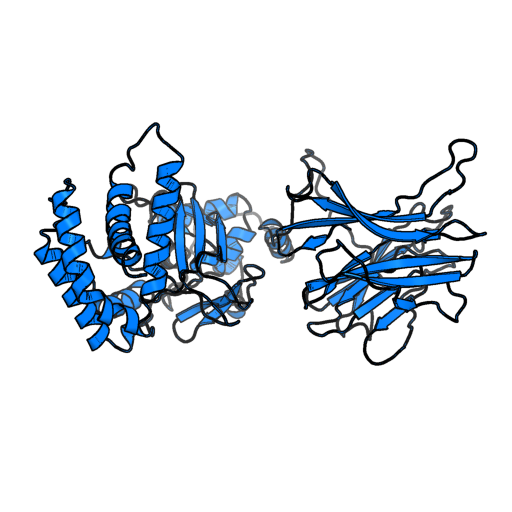.460 10.601 22.332 1.00 87.75 432 ALA A N 1
ATOM 3425 C CA . ALA A 1 432 ? -31.536 12.054 22.492 1.00 87.75 432 ALA A CA 1
ATOM 3426 C C . ALA A 1 432 ? -30.249 12.664 23.087 1.00 87.75 432 ALA A C 1
ATOM 3428 O O . ALA A 1 432 ? -29.764 13.676 22.585 1.00 87.75 432 ALA A O 1
ATOM 3429 N N . GLU A 1 433 ? -29.665 12.022 24.100 1.00 85.88 433 GLU A N 1
ATOM 3430 C CA . GLU A 1 433 ? -28.437 12.474 24.769 1.00 85.88 433 GLU A CA 1
ATOM 3431 C C . GLU A 1 433 ? -27.220 12.327 23.852 1.00 85.88 433 GLU A C 1
ATOM 3433 O O . GLU A 1 433 ? -26.412 13.246 23.731 1.00 85.88 433 GLU A O 1
ATOM 3438 N N . VAL A 1 434 ? -27.143 11.213 23.115 1.00 83.44 434 VAL A N 1
ATOM 3439 C CA . VAL A 1 434 ? -26.130 11.008 22.071 1.00 83.44 434 VAL A CA 1
ATOM 3440 C C . VAL A 1 434 ? -26.212 12.100 21.006 1.00 83.44 434 VAL A C 1
ATOM 3442 O O . VAL A 1 434 ? -25.187 12.661 20.629 1.00 83.44 434 VAL A O 1
ATOM 3445 N N . GLN A 1 435 ? -27.418 12.415 20.521 1.00 87.75 435 GLN A N 1
ATOM 3446 C CA . GLN A 1 435 ? -27.621 13.451 19.505 1.00 87.75 435 GLN A CA 1
ATOM 3447 C C . GLN A 1 435 ? -27.181 14.823 20.012 1.00 87.75 435 GLN A C 1
ATOM 3449 O O . GLN A 1 435 ? -26.469 15.526 19.297 1.00 87.75 435 GLN A O 1
ATOM 3454 N N . ALA A 1 436 ? -27.559 15.174 21.246 1.00 86.62 436 ALA A N 1
ATOM 3455 C CA . ALA A 1 436 ? -27.145 16.419 21.879 1.00 86.62 436 ALA A CA 1
ATOM 3456 C C . ALA A 1 436 ? -25.616 16.504 21.998 1.00 86.62 436 ALA A C 1
ATOM 3458 O O . ALA A 1 436 ? -25.035 17.515 21.617 1.00 86.62 436 ALA A O 1
ATOM 3459 N N . ALA A 1 437 ? -24.948 15.426 22.420 1.00 82.19 437 ALA A N 1
ATOM 3460 C CA . ALA A 1 437 ? -23.492 15.396 22.542 1.00 82.19 437 ALA A CA 1
ATOM 3461 C C . ALA A 1 437 ? -22.764 15.523 21.201 1.00 82.19 437 ALA A C 1
ATOM 3463 O O . ALA A 1 437 ? -21.794 16.278 21.092 1.00 82.19 437 ALA A O 1
ATOM 3464 N N . THR A 1 438 ? -23.218 14.809 20.164 1.00 81.62 438 THR A N 1
ATOM 3465 C CA . THR A 1 438 ? -22.614 14.920 18.828 1.00 81.62 438 THR A CA 1
ATOM 3466 C C . THR A 1 438 ? -22.831 16.306 18.226 1.00 81.62 438 THR A C 1
ATOM 3468 O O . THR A 1 438 ? -21.936 16.842 17.569 1.00 81.62 438 THR A O 1
ATOM 3471 N N . GLU A 1 439 ? -23.989 16.915 18.481 1.00 83.75 439 GLU A N 1
ATOM 3472 C CA . GLU A 1 439 ? -24.333 18.237 17.965 1.00 83.75 439 GLU A CA 1
ATOM 3473 C C . GLU A 1 439 ? -23.570 19.342 18.708 1.00 83.75 439 GLU A C 1
ATOM 3475 O O . GLU A 1 439 ? -22.947 20.197 18.078 1.00 83.75 439 GLU A O 1
ATOM 3480 N N . GLU A 1 440 ? -23.515 19.286 20.038 1.00 80.19 440 GLU A N 1
ATOM 3481 C CA . GLU A 1 440 ? -22.786 20.253 20.855 1.00 80.19 440 GLU A CA 1
ATOM 3482 C C . GLU A 1 440 ? -21.267 20.145 20.652 1.00 80.19 440 GLU A C 1
ATOM 3484 O O . GLU A 1 440 ? -20.595 21.159 20.417 1.00 80.19 440 GLU A O 1
ATOM 3489 N N . GLY A 1 441 ? -20.721 18.927 20.709 1.00 75.56 441 GLY A N 1
ATOM 3490 C CA . GLY A 1 441 ? -19.282 18.681 20.639 1.00 75.56 441 GLY A CA 1
ATOM 3491 C C . GLY A 1 441 ? -18.705 18.852 19.233 1.00 75.56 441 GLY A C 1
ATOM 3492 O O . GLY A 1 441 ? -17.699 19.554 19.058 1.00 75.56 441 GLY A O 1
ATOM 3493 N N . TRP A 1 442 ? -19.370 18.259 18.235 1.00 77.69 442 TRP A N 1
ATOM 3494 C CA . TRP A 1 442 ? -18.852 18.090 16.871 1.00 77.69 442 TRP A CA 1
ATOM 3495 C C . TRP A 1 442 ? -19.725 18.714 15.774 1.00 77.69 442 TRP A C 1
ATOM 3497 O O . TRP A 1 442 ? -19.312 18.720 14.614 1.00 77.69 442 TRP A O 1
ATOM 3507 N N . GLY A 1 443 ? -20.889 19.279 16.105 1.00 78.56 443 GLY A N 1
ATOM 3508 C CA . GLY A 1 443 ? -21.733 19.991 15.143 1.00 78.56 443 GLY A CA 1
ATOM 3509 C C . GLY A 1 443 ? -22.474 19.087 14.155 1.00 78.56 443 GLY A C 1
ATOM 3510 O O . GLY A 1 443 ? -22.840 19.554 13.078 1.00 78.56 443 GLY A O 1
ATOM 3511 N N . PHE A 1 444 ? -22.684 17.805 14.478 1.00 82.81 444 PHE A N 1
ATOM 3512 C CA . PHE A 1 444 ? -23.459 16.892 13.633 1.00 82.81 444 PHE A CA 1
ATOM 3513 C C . PHE A 1 444 ? -24.474 16.079 14.439 1.00 82.81 444 PHE A C 1
ATOM 3515 O O . PHE A 1 444 ? -24.300 15.832 15.628 1.00 82.81 444 PHE A O 1
ATOM 3522 N N . ARG A 1 445 ? -25.516 15.604 13.753 1.00 86.38 445 ARG A N 1
ATOM 3523 C CA . ARG A 1 445 ? -26.472 14.629 14.288 1.00 86.38 445 ARG A CA 1
ATOM 3524 C C . ARG A 1 445 ? -26.140 13.233 13.777 1.00 86.38 445 ARG A C 1
ATOM 3526 O O . ARG A 1 445 ? -25.933 13.036 12.576 1.00 86.38 445 ARG A O 1
ATOM 3533 N N . CYS A 1 446 ? -26.057 12.252 14.673 1.00 84.12 446 CYS A N 1
ATOM 3534 C CA . CYS A 1 446 ? -25.712 10.884 14.298 1.00 84.12 446 CYS A CA 1
ATOM 3535 C C . CYS A 1 446 ? -26.838 10.251 13.464 1.00 84.12 446 CYS A C 1
ATOM 3537 O O . CYS A 1 446 ? -27.971 10.127 13.917 1.00 84.12 446 CYS A O 1
ATOM 3539 N N . ALA A 1 447 ? -26.522 9.820 12.244 1.00 86.38 447 ALA A N 1
ATOM 3540 C CA . ALA A 1 447 ? -27.468 9.182 11.324 1.00 86.38 447 ALA A CA 1
ATOM 3541 C C . ALA A 1 447 ? -27.240 7.661 11.194 1.00 86.38 447 ALA A C 1
ATOM 3543 O O . ALA A 1 447 ? -27.526 7.077 10.152 1.00 86.38 447 ALA A O 1
ATOM 3544 N N . CYS A 1 448 ? -26.644 7.016 12.206 1.00 79.62 448 CYS A N 1
ATOM 3545 C CA . CYS A 1 448 ? -26.443 5.563 12.188 1.00 79.62 448 CYS A CA 1
ATOM 3546 C C . CYS A 1 448 ? -27.765 4.808 12.400 1.00 79.62 448 CYS A C 1
ATOM 3548 O O . CYS A 1 448 ? -28.721 5.370 12.932 1.00 79.62 448 CYS A O 1
ATOM 3550 N N . ALA A 1 449 ? -27.800 3.518 12.052 1.00 76.88 449 ALA A N 1
ATOM 3551 C CA . ALA A 1 449 ? -28.997 2.683 12.198 1.00 76.88 449 ALA A CA 1
ATOM 3552 C C . ALA A 1 449 ? -29.579 2.694 13.626 1.00 76.88 449 ALA A C 1
ATOM 3554 O O . ALA A 1 449 ? -30.793 2.741 13.780 1.00 76.88 449 ALA A O 1
ATOM 3555 N N . ALA A 1 450 ? -28.734 2.733 14.663 1.00 76.31 450 ALA A N 1
ATOM 3556 C CA . ALA A 1 450 ? -29.201 2.848 16.048 1.00 76.31 450 ALA A CA 1
ATOM 3557 C C . ALA A 1 450 ? -29.898 4.190 16.332 1.00 76.31 450 ALA A C 1
ATOM 3559 O O . ALA A 1 450 ? -30.925 4.236 16.993 1.00 76.31 450 ALA A O 1
ATOM 3560 N N . CYS A 1 451 ? -29.373 5.295 15.809 1.00 81.81 451 CYS A N 1
ATOM 3561 C CA . CYS A 1 451 ? -29.989 6.604 16.004 1.00 81.81 451 CYS A CA 1
ATOM 3562 C C . CYS A 1 451 ? -31.237 6.829 15.144 1.00 81.81 451 CYS A C 1
ATOM 3564 O O . CYS A 1 451 ? -32.082 7.637 15.518 1.00 81.81 451 CYS A O 1
ATOM 3566 N N . LEU A 1 452 ? -31.339 6.149 13.999 1.00 84.75 452 LEU A N 1
ATOM 3567 C CA . LEU A 1 452 ? -32.528 6.190 13.145 1.00 84.75 452 LEU A CA 1
ATOM 3568 C C . LEU A 1 452 ? -33.698 5.401 13.746 1.00 84.75 452 LEU A C 1
ATOM 3570 O O . LEU A 1 452 ? -34.846 5.748 13.491 1.00 84.75 452 LEU A O 1
ATOM 3574 N N . ASP A 1 453 ? -33.407 4.394 14.569 1.00 81.75 453 ASP A N 1
ATOM 3575 C CA . ASP A 1 453 ? -34.394 3.640 15.338 1.00 81.75 453 ASP A CA 1
ATOM 3576 C C . ASP A 1 453 ? -34.194 3.864 16.844 1.00 81.75 453 ASP A C 1
ATOM 3578 O O . ASP A 1 453 ? -33.696 3.008 17.588 1.00 81.75 453 ASP A O 1
ATOM 3582 N N . ALA A 1 454 ? -34.539 5.081 17.275 1.00 83.50 454 ALA A N 1
ATOM 3583 C CA . ALA A 1 454 ? -34.358 5.525 18.651 1.00 83.50 454 ALA A CA 1
ATOM 3584 C C . ALA A 1 454 ? -35.135 4.658 19.646 1.00 83.50 454 ALA A C 1
ATOM 3586 O O . ALA A 1 454 ? -34.565 4.242 20.649 1.00 83.50 454 ALA A O 1
ATOM 3587 N N . ASN A 1 455 ? -36.390 4.322 19.337 1.00 80.12 455 ASN A N 1
ATOM 3588 C CA . ASN A 1 455 ? -37.246 3.532 20.222 1.00 80.12 455 ASN A CA 1
ATOM 3589 C C . ASN A 1 455 ? -36.641 2.154 20.505 1.00 80.12 455 ASN A C 1
ATOM 3591 O O . ASN A 1 455 ? -36.518 1.763 21.667 1.00 80.12 455 ASN A O 1
ATOM 3595 N N . THR A 1 456 ? -36.220 1.429 19.464 1.00 74.75 456 THR A N 1
ATOM 3596 C CA . THR A 1 456 ? -35.595 0.113 19.640 1.00 74.75 456 THR A CA 1
ATOM 3597 C C . THR A 1 456 ? -34.271 0.231 20.386 1.00 74.75 456 THR A C 1
ATOM 3599 O O . THR A 1 456 ? -34.016 -0.529 21.319 1.00 74.75 456 THR A O 1
ATOM 3602 N N . THR A 1 457 ? -33.429 1.194 20.009 1.00 75.25 457 THR A N 1
ATOM 3603 C CA . THR A 1 457 ? -32.111 1.374 20.633 1.00 75.25 457 THR A CA 1
ATOM 3604 C C . THR A 1 457 ? -32.227 1.732 22.109 1.00 75.25 457 THR A C 1
ATOM 3606 O O . THR A 1 457 ? -31.533 1.141 22.934 1.00 75.25 457 THR A O 1
ATOM 3609 N N . ASP A 1 458 ? -33.116 2.654 22.463 1.00 79.00 458 ASP A N 1
ATOM 3610 C CA . ASP A 1 458 ? -33.311 3.082 23.845 1.00 79.00 458 ASP A CA 1
ATOM 3611 C C . ASP A 1 458 ? -33.965 1.983 24.687 1.00 79.00 458 ASP A C 1
ATOM 3613 O O . ASP A 1 458 ? -33.520 1.751 25.807 1.00 79.00 458 ASP A O 1
ATOM 3617 N N . THR A 1 459 ? -34.886 1.196 24.116 1.00 75.44 459 THR A N 1
ATOM 3618 C CA . THR A 1 459 ? -35.418 -0.014 24.772 1.00 75.44 459 THR A CA 1
ATOM 3619 C C . THR A 1 459 ? -34.301 -1.015 25.092 1.00 75.44 459 THR A C 1
ATOM 3621 O O . THR A 1 459 ? -34.261 -1.592 26.178 1.00 75.44 459 THR A O 1
ATOM 3624 N N . VAL A 1 460 ? -33.364 -1.234 24.162 1.00 67.06 460 VAL A N 1
ATOM 3625 C CA . VAL A 1 460 ? -32.211 -2.120 24.395 1.00 67.06 460 VAL A CA 1
ATOM 3626 C C . VAL A 1 460 ? -31.304 -1.552 25.489 1.00 67.06 460 VAL A C 1
ATOM 3628 O O . VAL A 1 460 ? -30.901 -2.289 26.387 1.00 67.06 460 VAL A O 1
ATOM 3631 N N . ARG A 1 461 ? -31.015 -0.246 25.464 1.00 73.62 461 ARG A N 1
ATOM 3632 C CA . ARG A 1 461 ? -30.197 0.422 26.491 1.00 73.62 461 ARG A CA 1
ATOM 3633 C C . ARG A 1 461 ? -30.840 0.354 27.878 1.00 73.62 461 ARG A C 1
ATOM 3635 O O . ARG A 1 461 ? -30.147 0.034 28.837 1.00 73.62 461 ARG A O 1
ATOM 3642 N N . GLU A 1 462 ? -32.154 0.550 27.978 1.00 74.50 462 GLU A N 1
ATOM 3643 C CA . GLU A 1 462 ? -32.932 0.387 29.216 1.00 74.50 462 GLU A CA 1
ATOM 3644 C C . GLU A 1 462 ? -32.844 -1.025 29.779 1.00 74.50 462 GLU A C 1
ATOM 3646 O O . GLU A 1 462 ? -32.667 -1.212 30.986 1.00 74.50 462 GLU A O 1
ATOM 3651 N N . ARG A 1 463 ? -32.935 -2.035 28.910 1.00 65.94 463 ARG A N 1
ATOM 3652 C CA . ARG A 1 463 ? -32.777 -3.433 29.315 1.00 65.94 463 ARG A CA 1
ATOM 3653 C C . ARG A 1 463 ? -31.369 -3.697 29.841 1.00 65.94 463 ARG A C 1
ATOM 3655 O O . ARG A 1 463 ? -31.240 -4.290 30.908 1.00 65.94 463 ARG A O 1
ATOM 3662 N N . ILE A 1 464 ? -30.331 -3.217 29.152 1.00 63.41 464 ILE A N 1
ATOM 3663 C CA . ILE A 1 464 ? -28.938 -3.364 29.608 1.00 63.41 464 ILE A CA 1
ATOM 3664 C C . ILE A 1 464 ? -28.742 -2.681 30.968 1.00 63.41 464 ILE A C 1
ATOM 3666 O O . ILE A 1 464 ? -28.183 -3.288 31.877 1.00 63.41 464 ILE A O 1
ATOM 3670 N N . GLU A 1 465 ? -29.248 -1.460 31.150 1.00 66.50 465 GLU A N 1
ATOM 3671 C CA . GLU A 1 465 ? -29.190 -0.759 32.440 1.00 66.50 465 GLU A CA 1
ATOM 3672 C C . GLU A 1 465 ? -29.950 -1.492 33.548 1.00 66.50 465 GLU A C 1
ATOM 3674 O O . GLU A 1 465 ? -29.488 -1.551 34.687 1.00 66.50 465 GLU A O 1
ATOM 3679 N N . THR A 1 466 ? -31.121 -2.051 33.238 1.00 67.00 466 THR A N 1
ATOM 3680 C CA . THR A 1 466 ? -31.918 -2.836 34.191 1.00 67.00 466 THR A CA 1
ATOM 3681 C C . THR A 1 466 ? -31.141 -4.067 34.644 1.00 67.00 466 THR A C 1
ATOM 3683 O O . THR A 1 466 ? -31.084 -4.355 35.839 1.00 67.00 466 THR A O 1
ATOM 3686 N N . VAL A 1 467 ? -30.471 -4.743 33.708 1.00 59.25 467 VAL A N 1
ATOM 3687 C CA . VAL A 1 467 ? -29.588 -5.875 33.998 1.00 59.25 467 VAL A CA 1
ATOM 3688 C C . VAL A 1 467 ? -28.413 -5.433 34.875 1.00 59.25 467 VAL A C 1
ATOM 3690 O O . VAL A 1 467 ? -28.206 -6.023 35.935 1.00 59.25 467 VAL A O 1
ATOM 3693 N N . GLN A 1 468 ? -27.714 -4.349 34.520 1.00 59.41 468 GLN A N 1
ATOM 3694 C CA . GLN A 1 468 ? -26.613 -3.797 35.323 1.00 59.41 468 GLN A CA 1
ATOM 3695 C C . GLN A 1 468 ? -27.048 -3.487 36.764 1.00 59.41 468 GLN A C 1
ATOM 3697 O O . GLN A 1 468 ? -26.378 -3.886 37.717 1.00 59.41 468 GLN A O 1
ATOM 3702 N N . LYS A 1 469 ? -28.209 -2.841 36.934 1.00 64.62 469 LYS A N 1
ATOM 3703 C CA . LYS A 1 469 ? -28.788 -2.534 38.250 1.00 64.62 469 LYS A CA 1
ATOM 3704 C C . LYS A 1 469 ? -29.160 -3.798 39.025 1.00 64.62 469 LYS A C 1
ATOM 3706 O O . LYS A 1 469 ? -28.856 -3.884 40.211 1.00 64.62 469 LYS A O 1
ATOM 3711 N N . SER A 1 470 ? -29.773 -4.788 38.369 1.00 56.56 470 SER A N 1
ATOM 3712 C CA . SER A 1 470 ? -30.161 -6.061 39.001 1.00 56.56 470 SER A CA 1
ATOM 3713 C C . SER A 1 470 ? -28.963 -6.870 39.507 1.00 56.56 470 SER A C 1
ATOM 3715 O O . SER A 1 470 ? -29.071 -7.590 40.495 1.00 56.56 470 SER A O 1
ATOM 3717 N N . MET A 1 471 ? -27.803 -6.698 38.870 1.00 52.50 471 MET A N 1
ATOM 3718 C CA . MET A 1 471 ? -26.543 -7.334 39.254 1.00 52.50 471 MET A CA 1
ATOM 3719 C C . MET A 1 471 ? -25.820 -6.598 40.394 1.00 52.50 471 MET A C 1
ATOM 3721 O O . MET A 1 471 ? -24.721 -6.995 40.768 1.00 52.50 471 MET A O 1
ATOM 3725 N N . GLY A 1 472 ? -26.395 -5.517 40.941 1.00 52.09 472 GLY A N 1
ATOM 3726 C CA . GLY A 1 472 ? -25.753 -4.713 41.984 1.00 52.09 472 GLY A CA 1
ATOM 3727 C C . GLY A 1 472 ? -24.483 -4.002 41.511 1.00 52.09 472 GLY A C 1
ATOM 3728 O O . GLY A 1 472 ? -23.696 -3.544 42.338 1.00 52.09 472 GLY A O 1
ATOM 3729 N N . ILE A 1 473 ? -24.276 -3.896 40.193 1.00 48.12 473 ILE A N 1
ATOM 3730 C CA . ILE A 1 473 ? -23.100 -3.262 39.600 1.00 48.12 473 ILE A CA 1
ATOM 3731 C C . ILE A 1 473 ? -23.201 -1.759 39.866 1.00 48.12 473 ILE A C 1
ATOM 3733 O O . ILE A 1 473 ? -23.887 -1.015 39.167 1.00 48.12 473 ILE A O 1
ATOM 3737 N N . THR A 1 474 ? -22.513 -1.309 40.912 1.00 44.94 474 THR A N 1
ATOM 3738 C CA . THR A 1 474 ? -22.279 0.109 41.192 1.00 44.94 474 THR A CA 1
ATOM 3739 C C . THR A 1 474 ? -20.789 0.410 41.067 1.00 44.94 474 THR A C 1
ATOM 3741 O O . THR A 1 474 ? -19.955 -0.489 41.158 1.00 44.94 474 THR A O 1
ATOM 3744 N N . ARG A 1 475 ? -20.421 1.690 40.912 1.00 39.00 475 ARG A N 1
ATOM 3745 C CA . ARG A 1 475 ? -19.013 2.137 40.833 1.00 39.00 475 ARG A CA 1
ATOM 3746 C C . ARG A 1 475 ? -18.147 1.660 42.020 1.00 39.00 475 ARG A C 1
ATOM 3748 O O . ARG A 1 475 ? -16.928 1.676 41.906 1.00 39.00 475 ARG A O 1
ATOM 3755 N N . ALA A 1 476 ? -18.763 1.273 43.145 1.00 35.47 476 ALA A N 1
ATOM 3756 C CA . ALA A 1 476 ? -18.093 0.964 44.411 1.00 35.47 476 ALA A CA 1
ATOM 3757 C C . ALA A 1 476 ? -18.105 -0.523 44.816 1.00 35.47 476 ALA A C 1
ATOM 3759 O O . ALA A 1 476 ? -17.300 -0.921 45.652 1.00 35.47 476 ALA A O 1
ATOM 3760 N N . THR A 1 477 ? -18.991 -1.347 44.258 1.00 39.91 477 THR A N 1
ATOM 3761 C CA . THR A 1 477 ? -19.076 -2.779 44.585 1.00 39.91 477 THR A CA 1
ATOM 3762 C C . THR A 1 477 ? -19.231 -3.551 43.290 1.00 39.91 477 THR A C 1
ATOM 3764 O O . THR A 1 477 ? -20.281 -3.544 42.654 1.00 39.91 477 THR A O 1
ATOM 3767 N N . TRP A 1 478 ? -18.128 -4.153 42.859 1.00 38.59 478 TRP A N 1
ATOM 3768 C CA . TRP A 1 478 ? -18.088 -5.006 41.684 1.00 38.59 478 TRP A CA 1
ATOM 3769 C C . TRP A 1 478 ? -17.654 -6.406 42.119 1.00 38.59 478 TRP A C 1
ATOM 3771 O O . TRP A 1 478 ? -16.751 -6.512 42.956 1.00 38.59 478 TRP A O 1
ATOM 3781 N N . PRO A 1 479 ? -18.313 -7.464 41.624 1.00 38.12 479 PRO A N 1
ATOM 3782 C CA . PRO A 1 479 ? -18.214 -8.789 42.207 1.00 38.12 479 PRO A CA 1
ATOM 3783 C C . PRO A 1 479 ? -16.823 -9.382 41.990 1.00 38.12 479 PRO A C 1
ATOM 3785 O O . PRO A 1 479 ? -16.314 -9.446 40.871 1.00 38.12 479 PRO A O 1
ATOM 3788 N N . GLY A 1 480 ? -16.196 -9.793 43.088 1.00 37.44 480 GLY A N 1
ATOM 3789 C CA . GLY A 1 480 ? -14.859 -10.383 43.103 1.00 37.44 480 GLY A CA 1
ATOM 3790 C C . GLY A 1 480 ? -14.868 -11.911 43.115 1.00 37.44 480 GLY A C 1
ATOM 3791 O O . GLY A 1 480 ? -13.794 -12.510 43.160 1.00 37.44 480 GLY A O 1
ATOM 3792 N N . THR A 1 481 ? -16.043 -12.557 43.118 1.00 43.75 481 THR A N 1
ATOM 3793 C CA . THR A 1 481 ? -16.141 -14.006 43.346 1.00 43.75 481 THR A CA 1
ATOM 3794 C C . THR A 1 481 ? -16.726 -14.771 42.156 1.00 43.75 481 THR A C 1
ATOM 3796 O O . THR A 1 481 ? -17.615 -14.306 41.446 1.00 43.75 481 THR A O 1
ATOM 3799 N N . ALA A 1 482 ? -16.231 -15.995 41.941 1.00 35.75 482 ALA A N 1
ATOM 3800 C CA . ALA A 1 482 ? -16.636 -16.878 40.842 1.00 35.75 482 ALA A CA 1
ATOM 3801 C C . ALA A 1 482 ? -18.149 -17.193 40.817 1.00 35.75 482 ALA A C 1
ATOM 3803 O O . ALA A 1 482 ? -18.724 -17.406 39.754 1.00 35.75 482 ALA A O 1
ATOM 3804 N N . THR A 1 483 ? -18.807 -17.170 41.977 1.00 38.78 483 THR A N 1
ATOM 3805 C CA . THR A 1 483 ? -20.248 -17.428 42.129 1.00 38.78 483 THR A CA 1
ATOM 3806 C C . THR A 1 483 ? -21.115 -16.299 41.560 1.00 38.78 483 THR A C 1
ATOM 3808 O O . THR A 1 483 ? -22.227 -16.535 41.091 1.00 38.78 483 THR A O 1
ATOM 3811 N N . GLU A 1 484 ? -20.620 -15.062 41.581 1.00 43.81 484 GLU A N 1
ATOM 3812 C CA . GLU A 1 484 ? -21.322 -13.889 41.045 1.00 43.81 484 GLU A CA 1
ATOM 3813 C C . GLU A 1 484 ? -21.213 -13.822 39.511 1.00 43.81 484 GLU A C 1
ATOM 3815 O O . GLU A 1 484 ? -22.174 -13.447 38.840 1.00 43.81 484 GLU A O 1
ATOM 3820 N N . LEU A 1 485 ? -20.095 -14.300 38.951 1.00 43.41 485 LEU A N 1
ATOM 3821 C CA . LEU A 1 485 ? -19.909 -14.507 37.508 1.00 43.41 485 LEU A CA 1
ATOM 3822 C C . LEU A 1 485 ? -20.850 -15.589 36.945 1.00 43.41 485 LEU A C 1
ATOM 3824 O O . LEU A 1 485 ? -21.386 -15.432 35.853 1.00 43.41 485 LEU A O 1
ATOM 3828 N N . GLN A 1 486 ? -21.122 -16.651 37.709 1.00 41.56 486 GLN A N 1
ATOM 3829 C CA . GLN A 1 486 ? -22.025 -17.729 37.289 1.00 41.56 486 GLN A CA 1
ATOM 3830 C C . GLN A 1 486 ? -23.497 -17.280 37.208 1.00 41.56 486 GLN A C 1
ATOM 3832 O O . GLN A 1 486 ? -24.204 -17.632 36.267 1.00 41.56 486 GLN A O 1
ATOM 3837 N N . LYS A 1 487 ? -23.953 -16.440 38.147 1.00 44.81 487 LYS A N 1
ATOM 3838 C CA . LYS A 1 487 ? -25.299 -15.836 38.095 1.00 44.81 487 LYS A CA 1
ATOM 3839 C C . LYS A 1 487 ? -25.458 -14.854 36.929 1.00 44.81 487 LYS A C 1
ATOM 3841 O O . LYS A 1 487 ? -26.562 -14.697 36.408 1.00 44.81 487 LYS A O 1
ATOM 3846 N N . MET A 1 488 ? -24.370 -14.198 36.513 1.00 43.78 488 MET A N 1
ATOM 3847 C CA . MET A 1 488 ? -24.355 -13.378 35.300 1.00 43.78 488 MET A CA 1
ATOM 3848 C C . MET A 1 488 ? -24.592 -14.234 34.051 1.00 43.78 488 MET A C 1
ATOM 3850 O O . MET A 1 488 ? -25.458 -13.889 33.248 1.00 43.78 488 MET A O 1
ATOM 3854 N N . ASP A 1 489 ? -23.889 -15.360 33.913 1.00 41.16 489 ASP A N 1
ATOM 3855 C CA . ASP A 1 489 ? -23.999 -16.252 32.750 1.00 41.16 489 ASP A CA 1
ATOM 3856 C C . ASP A 1 489 ? -25.425 -16.800 32.536 1.00 41.16 489 ASP A C 1
ATOM 3858 O O . ASP A 1 489 ? -25.919 -16.810 31.406 1.00 41.16 489 ASP A O 1
ATOM 3862 N N . GLU A 1 490 ? -26.124 -17.190 33.607 1.00 44.56 490 GLU A N 1
ATOM 3863 C CA . GLU A 1 490 ? -27.495 -17.728 33.542 1.00 44.56 490 GLU A CA 1
ATOM 3864 C C . GLU A 1 490 ? -28.521 -16.689 33.058 1.00 44.56 490 GLU A C 1
ATOM 3866 O O . GLU A 1 490 ? -29.404 -17.000 32.259 1.00 44.56 490 GLU A O 1
ATOM 3871 N N . CYS A 1 491 ? -28.377 -15.432 33.483 1.00 43.88 491 CYS A N 1
ATOM 3872 C CA . CYS A 1 491 ? -29.273 -14.346 33.082 1.00 43.88 491 CYS A CA 1
ATOM 3873 C C . CYS A 1 491 ? -29.046 -13.948 31.612 1.00 43.88 491 CYS A C 1
ATOM 3875 O O . CYS A 1 491 ? -29.988 -13.710 30.858 1.00 43.88 491 CYS A O 1
ATOM 3877 N N . PHE A 1 492 ? -27.789 -13.941 31.165 1.00 44.19 492 PHE A N 1
ATOM 3878 C CA . PHE A 1 492 ? -27.397 -13.586 29.800 1.00 44.19 492 PHE A CA 1
ATOM 3879 C C . PHE A 1 492 ? -27.797 -14.621 28.734 1.00 44.19 492 PHE A C 1
ATOM 3881 O O . PHE A 1 492 ? -28.052 -14.248 27.583 1.00 44.19 492 PHE A O 1
ATOM 3888 N N . ALA A 1 493 ? -27.907 -15.897 29.110 1.00 42.72 493 ALA A N 1
ATOM 3889 C CA . ALA A 1 493 ? -28.439 -16.959 28.253 1.00 42.72 493 ALA A CA 1
ATOM 3890 C C . ALA A 1 493 ? -29.927 -16.759 27.900 1.00 42.72 493 ALA A C 1
ATOM 3892 O O . ALA A 1 493 ? -30.405 -17.266 26.887 1.00 42.72 493 ALA A O 1
ATOM 3893 N N . GLN A 1 494 ? -30.667 -15.983 28.698 1.00 45.91 494 GLN A N 1
ATOM 3894 C CA . GLN A 1 494 ? -32.101 -15.775 28.502 1.00 45.91 494 GLN A CA 1
ATOM 3895 C C . GLN A 1 494 ? -32.434 -14.679 27.468 1.00 45.91 494 GLN A C 1
ATOM 3897 O O . GLN A 1 494 ? -33.553 -14.636 26.964 1.00 45.91 494 GLN A O 1
ATOM 3902 N N . TYR A 1 495 ? -31.467 -13.827 27.097 1.00 44.88 495 TYR A N 1
ATOM 3903 C CA . TYR A 1 495 ? -31.678 -12.641 26.239 1.00 44.88 495 TYR A CA 1
ATOM 3904 C C . TYR A 1 495 ? -30.948 -12.694 24.883 1.00 44.88 495 TYR A C 1
ATOM 3906 O O . TYR A 1 495 ? -30.964 -11.735 24.109 1.00 44.88 495 TYR A O 1
ATOM 3914 N N . THR A 1 496 ? -30.314 -13.823 24.567 1.00 41.75 496 THR A N 1
ATOM 3915 C CA . THR A 1 496 ? -29.416 -14.007 23.413 1.00 41.75 496 THR A CA 1
ATOM 3916 C C . THR A 1 496 ? -30.134 -13.922 22.053 1.00 41.75 496 THR A C 1
ATOM 3918 O O . THR A 1 496 ? -29.537 -13.488 21.066 1.00 41.75 496 THR A O 1
ATOM 3921 N N . SER A 1 497 ? -31.429 -14.259 22.018 1.00 41.25 497 SER A N 1
ATOM 3922 C CA . SER A 1 497 ? -32.307 -14.189 20.834 1.00 41.25 497 SER A CA 1
ATOM 3923 C C . SER A 1 497 ? -32.459 -12.761 20.285 1.00 41.25 497 SER A C 1
ATOM 3925 O O . SER A 1 497 ? -32.344 -12.531 19.080 1.00 41.25 497 SER A O 1
ATOM 3927 N N . ASP A 1 498 ? -32.645 -11.772 21.161 1.00 42.03 498 ASP A N 1
ATOM 3928 C CA . ASP A 1 498 ? -32.947 -10.396 20.747 1.00 42.03 498 ASP A CA 1
ATOM 3929 C C . ASP A 1 498 ? -31.706 -9.682 20.176 1.00 42.03 498 ASP A C 1
ATOM 3931 O O . ASP A 1 498 ? -31.801 -8.927 19.206 1.00 42.03 498 ASP A O 1
ATOM 3935 N N . LEU A 1 499 ? -30.517 -9.970 20.722 1.00 41.19 499 LEU A N 1
ATOM 3936 C CA . LEU A 1 499 ? -29.242 -9.346 20.337 1.00 41.19 499 LEU A CA 1
ATOM 3937 C C . LEU A 1 499 ? -28.705 -9.837 18.979 1.00 41.19 499 LEU A C 1
ATOM 3939 O O . LEU A 1 499 ? -28.050 -9.074 18.264 1.00 41.19 499 LEU A O 1
ATOM 3943 N N . GLN A 1 500 ? -29.002 -11.087 18.594 1.00 39.12 500 GLN A N 1
ATOM 3944 C CA . GLN A 1 500 ? -28.648 -11.654 17.280 1.00 39.12 500 GLN A CA 1
ATOM 3945 C C . GLN A 1 500 ? -29.338 -10.932 16.121 1.00 39.12 500 GLN A C 1
ATOM 3947 O O . GLN A 1 500 ? -28.722 -10.719 15.078 1.00 39.12 500 GLN A O 1
ATOM 3952 N N . SER A 1 501 ? -30.577 -10.479 16.318 1.00 41.22 501 SER A N 1
ATOM 3953 C CA . SER A 1 501 ? -31.368 -9.840 15.262 1.00 41.22 501 SER A CA 1
ATOM 3954 C C . SER A 1 501 ? -30.863 -8.451 14.826 1.00 41.22 501 SER A C 1
ATOM 3956 O O . SER A 1 501 ? -31.291 -7.952 13.787 1.00 41.22 501 SER A O 1
ATOM 3958 N N . GLN A 1 502 ? -29.945 -7.815 15.574 1.00 46.09 502 GLN A N 1
ATOM 3959 C CA . GLN A 1 502 ? -29.622 -6.386 15.397 1.00 46.09 502 GLN A CA 1
ATOM 3960 C C . GLN A 1 502 ? -28.154 -6.051 15.063 1.00 46.09 502 GLN A C 1
ATOM 3962 O O . GLN A 1 502 ? -27.812 -4.868 14.986 1.00 46.09 502 GLN A O 1
ATOM 3967 N N . GLY A 1 503 ? -27.282 -7.043 14.848 1.00 41.50 503 GLY A N 1
ATOM 3968 C CA . GLY A 1 503 ? -25.927 -6.825 14.303 1.00 41.50 503 GLY A CA 1
ATOM 3969 C C . GLY A 1 503 ? -24.854 -6.309 15.279 1.00 41.50 503 GLY A C 1
ATOM 3970 O O . GLY A 1 503 ? -23.758 -5.974 14.850 1.00 41.50 503 GLY A O 1
ATOM 3971 N N . TRP A 1 504 ? -25.111 -6.282 16.591 1.00 42.62 504 TRP A N 1
ATOM 3972 C CA . TRP A 1 504 ? -24.143 -5.825 17.615 1.00 42.62 504 TRP A CA 1
ATOM 3973 C C . TRP A 1 504 ? -23.094 -6.890 18.013 1.00 42.62 504 TRP A C 1
ATOM 3975 O O . TRP A 1 504 ? -22.191 -6.634 18.808 1.00 42.62 504 TRP A O 1
ATOM 3985 N N . TRP A 1 505 ? -23.203 -8.093 17.447 1.00 42.62 505 TRP A N 1
ATOM 3986 C CA . TRP A 1 505 ? -22.449 -9.302 17.804 1.00 42.62 505 TRP A CA 1
ATOM 3987 C C . TRP A 1 505 ? -20.948 -9.254 17.512 1.00 42.62 505 TRP A C 1
ATOM 3989 O O . TRP A 1 505 ? -20.134 -9.789 18.266 1.00 42.62 505 TRP A O 1
ATOM 3999 N N . ASN A 1 506 ? -20.573 -8.619 16.408 1.00 37.84 506 ASN A N 1
ATOM 4000 C CA . ASN A 1 506 ? -19.207 -8.657 15.896 1.00 37.84 506 ASN A CA 1
ATOM 4001 C C . ASN A 1 506 ? -18.253 -7.775 16.730 1.00 37.84 506 ASN A C 1
ATOM 4003 O O . ASN A 1 506 ? -17.110 -8.154 16.980 1.00 37.84 506 ASN A O 1
ATOM 4007 N N . MET A 1 507 ? -18.764 -6.666 17.280 1.00 38.22 507 MET A N 1
ATOM 4008 C CA . MET A 1 507 ? -18.030 -5.764 18.177 1.00 38.22 507 MET A CA 1
ATOM 4009 C C . MET A 1 507 ? -17.613 -6.424 19.500 1.00 38.22 507 MET A C 1
ATOM 4011 O O . MET A 1 507 ? -16.504 -6.202 19.991 1.00 38.22 507 MET A O 1
ATOM 4015 N N . LEU A 1 508 ? -18.494 -7.249 20.071 1.00 39.22 508 LEU A N 1
ATOM 4016 C CA . LEU A 1 508 ? -18.310 -7.873 21.386 1.00 39.22 508 LEU A CA 1
ATOM 4017 C C . LEU A 1 508 ? -17.352 -9.081 21.337 1.00 39.22 508 LEU A C 1
ATOM 4019 O O . LEU A 1 508 ? -16.572 -9.297 22.267 1.00 39.22 508 LEU A O 1
ATOM 4023 N N . ARG A 1 509 ? -17.334 -9.811 20.214 1.00 36.72 509 ARG A N 1
ATOM 4024 C CA . ARG A 1 509 ? -16.476 -10.983 19.953 1.00 36.72 509 ARG A CA 1
ATOM 4025 C C . ARG A 1 509 ? -14.969 -10.677 20.033 1.00 36.72 509 ARG A C 1
ATOM 4027 O O . ARG A 1 509 ? -14.191 -11.460 20.579 1.00 36.72 509 ARG A O 1
ATOM 4034 N N . ASP A 1 510 ? -14.544 -9.515 19.546 1.00 38.22 510 ASP A N 1
ATOM 4035 C CA . ASP A 1 510 ? -13.118 -9.193 19.376 1.00 38.22 510 ASP A CA 1
ATOM 4036 C C . ASP A 1 510 ? -12.466 -8.556 20.614 1.00 38.22 510 ASP A C 1
ATOM 4038 O O . ASP A 1 510 ? -11.234 -8.531 20.750 1.00 38.22 510 ASP A O 1
ATOM 4042 N N . ILE A 1 511 ? -13.270 -8.038 21.543 1.00 37.47 511 ILE A N 1
ATOM 4043 C CA . ILE A 1 511 ? -12.810 -7.599 22.870 1.00 37.47 511 ILE A CA 1
ATOM 4044 C C . ILE A 1 511 ? -12.495 -8.833 23.727 1.00 37.47 511 ILE A C 1
ATOM 4046 O O . ILE A 1 511 ? -11.454 -8.882 24.388 1.00 37.47 511 ILE A O 1
ATOM 4050 N N . ALA A 1 512 ? -13.308 -9.885 23.603 1.00 35.50 512 ALA A N 1
ATOM 4051 C CA . ALA A 1 512 ? -13.094 -11.145 24.295 1.00 35.50 512 ALA A CA 1
ATOM 4052 C C . ALA A 1 512 ? -11.837 -11.900 23.806 1.00 35.50 512 ALA A C 1
ATOM 4054 O O . ALA A 1 512 ? -11.035 -12.354 24.626 1.00 35.50 512 ALA A O 1
ATOM 4055 N N . GLY A 1 513 ? -11.596 -11.968 22.491 1.00 34.78 513 GLY A N 1
ATOM 4056 C CA . GLY A 1 513 ? -10.410 -12.633 21.924 1.00 34.78 513 GLY A CA 1
ATOM 4057 C C . GLY A 1 513 ? -9.065 -11.974 22.281 1.00 34.78 513 GLY A C 1
ATOM 4058 O O . GLY A 1 513 ? -8.051 -12.661 22.414 1.00 34.78 513 GLY A O 1
ATOM 4059 N N . TYR A 1 514 ? -9.046 -10.653 22.493 1.00 36.31 514 TYR A N 1
ATOM 4060 C CA . TYR A 1 514 ? -7.844 -9.893 22.867 1.00 36.31 514 TYR A CA 1
ATOM 4061 C C . TYR A 1 514 ? -7.466 -10.077 24.347 1.00 36.31 514 TYR A C 1
ATOM 4063 O O . TYR A 1 514 ? -6.296 -10.300 24.655 1.00 36.31 514 TYR A O 1
ATOM 4071 N N . ALA A 1 515 ? -8.453 -10.077 25.249 1.00 35.38 515 ALA A N 1
ATOM 4072 C CA . ALA A 1 515 ? -8.235 -10.316 26.678 1.00 35.38 515 ALA A CA 1
ATOM 4073 C C . ALA A 1 515 ? -7.727 -11.744 26.976 1.00 35.38 515 ALA A C 1
ATOM 4075 O O . ALA A 1 515 ? -6.911 -11.928 27.876 1.00 35.38 515 ALA A O 1
ATOM 4076 N N . LYS A 1 516 ? -8.113 -12.743 26.163 1.00 34.50 516 LYS A N 1
ATOM 4077 C CA . LYS A 1 516 ? -7.589 -14.121 26.252 1.00 34.50 516 LYS A CA 1
ATOM 4078 C C . LYS A 1 516 ? -6.093 -14.211 25.904 1.00 34.50 516 LYS A C 1
ATOM 4080 O O . LYS A 1 516 ? -5.324 -14.826 26.631 1.00 34.50 516 LYS A O 1
ATOM 4085 N N . ASN A 1 517 ? -5.674 -13.561 24.815 1.00 36.53 517 ASN A N 1
ATOM 4086 C CA . ASN A 1 517 ? -4.301 -13.630 24.288 1.00 36.53 517 ASN A CA 1
ATOM 4087 C C . ASN A 1 517 ? -3.267 -12.867 25.146 1.00 36.53 517 ASN A C 1
ATOM 4089 O O . ASN A 1 517 ? -2.077 -13.172 25.113 1.00 36.53 517 ASN A O 1
ATOM 4093 N N . LEU A 1 518 ? -3.715 -11.861 25.904 1.00 35.09 518 LEU A N 1
ATOM 4094 C CA . LEU A 1 518 ? -2.883 -11.091 26.836 1.00 35.09 518 LEU A CA 1
ATOM 4095 C C . LEU A 1 518 ? -2.607 -11.840 28.147 1.00 35.09 518 LEU A C 1
ATOM 4097 O O . LEU A 1 518 ? -1.538 -11.667 28.726 1.00 35.09 518 LEU A O 1
ATOM 4101 N N . TYR A 1 519 ? -3.540 -12.691 28.578 1.00 35.97 519 TYR A N 1
ATOM 4102 C CA . TYR A 1 519 ? -3.436 -13.483 29.805 1.00 35.97 519 TYR A CA 1
ATOM 4103 C C . TYR A 1 519 ? -2.415 -14.628 29.691 1.00 35.97 519 TYR A C 1
ATOM 4105 O O . TYR A 1 519 ? -1.664 -14.884 30.625 1.00 35.97 519 TYR A O 1
ATOM 4113 N N . GLU A 1 520 ? -2.326 -15.285 28.531 1.00 36.91 520 GLU A N 1
ATOM 4114 C CA . GLU A 1 520 ? -1.438 -16.444 28.323 1.00 36.91 520 GLU A CA 1
ATOM 4115 C C . GLU A 1 520 ? 0.051 -16.074 28.163 1.00 36.91 520 GLU A C 1
ATOM 4117 O O . GLU A 1 520 ? 0.902 -16.961 28.185 1.00 36.91 520 GLU A O 1
ATOM 4122 N N . LYS A 1 521 ? 0.394 -14.785 27.995 1.00 35.19 521 LYS A N 1
ATOM 4123 C CA . LYS A 1 521 ? 1.752 -14.364 27.601 1.00 35.19 521 LYS A CA 1
ATOM 4124 C C . LYS A 1 521 ? 2.597 -13.641 28.647 1.00 35.19 521 LYS A C 1
ATOM 4126 O O . LYS A 1 521 ? 3.800 -13.602 28.430 1.00 35.19 521 LYS A O 1
ATOM 4131 N N . ASN A 1 522 ? 2.055 -13.080 29.732 1.00 39.34 522 ASN A N 1
ATOM 4132 C CA . ASN A 1 522 ? 2.870 -12.305 30.682 1.00 39.34 522 ASN A CA 1
ATOM 4133 C C . ASN A 1 522 ? 2.364 -12.394 32.128 1.00 39.34 522 ASN A C 1
ATOM 4135 O O . ASN A 1 522 ? 1.361 -11.779 32.484 1.00 39.34 522 ASN A O 1
ATOM 4139 N N . TYR A 1 523 ? 3.137 -13.077 32.972 1.00 33.47 523 TYR A N 1
ATOM 4140 C CA . TYR A 1 523 ? 3.116 -12.919 34.422 1.00 33.47 523 TYR A CA 1
ATOM 4141 C C . TYR A 1 523 ? 4.506 -12.452 34.859 1.00 33.47 523 TYR A C 1
ATOM 4143 O O . TYR A 1 523 ? 5.430 -13.253 34.884 1.00 33.47 523 TYR A O 1
ATOM 4151 N N . GLU A 1 524 ? 4.636 -11.147 35.120 1.00 34.28 524 GLU A N 1
ATOM 4152 C CA . GLU A 1 524 ? 5.370 -10.553 36.251 1.00 34.28 524 GLU A CA 1
ATOM 4153 C C . GLU A 1 524 ? 5.243 -9.012 36.200 1.00 34.28 524 GLU A C 1
ATOM 4155 O O . GLU A 1 524 ? 5.778 -8.355 35.310 1.00 34.28 524 GLU A O 1
ATOM 4160 N N . GLY A 1 525 ? 4.498 -8.444 37.163 1.00 38.06 525 GLY A N 1
ATOM 4161 C CA . GLY A 1 525 ? 4.371 -6.998 37.421 1.00 38.06 525 GLY A CA 1
ATOM 4162 C C . GLY A 1 525 ? 3.072 -6.350 36.915 1.00 38.06 525 GLY A C 1
ATOM 4163 O O . GLY A 1 525 ? 2.983 -5.952 35.759 1.00 38.06 525 GLY A O 1
ATOM 4164 N N . LEU A 1 526 ? 2.067 -6.184 37.783 1.00 39.22 526 LEU A N 1
ATOM 4165 C CA . LEU A 1 526 ? 0.789 -5.542 37.443 1.00 39.22 526 LEU A CA 1
ATOM 4166 C C . LEU A 1 526 ? 0.401 -4.428 38.436 1.00 39.22 526 LEU A C 1
ATOM 4168 O O . LEU A 1 526 ? 0.360 -4.668 39.637 1.00 39.22 526 LEU A O 1
ATOM 4172 N N . THR A 1 527 ? 0.019 -3.264 37.885 1.00 51.47 527 THR A N 1
ATOM 4173 C CA . THR A 1 527 ? -1.142 -2.397 38.213 1.00 51.47 527 THR A CA 1
ATOM 4174 C C . THR A 1 527 ? -1.430 -1.539 36.952 1.00 51.47 527 THR A C 1
ATOM 4176 O O . THR A 1 527 ? -0.497 -1.023 36.360 1.00 51.47 527 THR A O 1
ATOM 4179 N N . HIS A 1 528 ? -2.661 -1.314 36.464 1.00 39.12 528 HIS A N 1
ATOM 4180 C CA . HIS A 1 528 ? -3.224 -1.968 35.241 1.00 39.12 528 HIS A CA 1
ATOM 4181 C C . HIS A 1 528 ? -3.958 -3.301 35.499 1.00 39.12 528 HIS A C 1
ATOM 4183 O O . HIS A 1 528 ? -4.697 -3.812 34.653 1.00 39.12 528 HIS A O 1
ATOM 4189 N N . GLN A 1 529 ? -3.835 -3.799 36.733 1.00 32.78 529 GLN A N 1
ATOM 4190 C CA . GLN A 1 529 ? -4.469 -5.008 37.262 1.00 32.78 529 GLN A CA 1
ATOM 4191 C C . GLN A 1 529 ? -5.995 -4.889 37.355 1.00 32.78 529 GLN A C 1
ATOM 4193 O O . GLN A 1 529 ? -6.694 -5.884 37.261 1.00 32.78 529 GLN A O 1
ATOM 4198 N N . GLN A 1 530 ? -6.525 -3.681 37.527 1.00 37.09 530 GLN A N 1
ATOM 4199 C CA . GLN A 1 530 ? -7.961 -3.450 37.721 1.00 37.09 530 GLN A CA 1
ATOM 4200 C C . GLN A 1 530 ? -8.672 -3.072 36.414 1.00 37.09 530 GLN A C 1
ATOM 4202 O O . GLN A 1 530 ? -9.806 -3.478 36.189 1.00 37.09 530 GLN A O 1
ATOM 4207 N N . TYR A 1 531 ? -7.979 -2.388 35.503 1.00 36.59 531 TYR A N 1
ATOM 4208 C CA . TYR A 1 531 ? -8.514 -1.987 34.198 1.00 36.59 531 TYR A CA 1
ATOM 4209 C C . TYR A 1 531 ? -8.718 -3.199 33.268 1.00 36.59 531 TYR A C 1
ATOM 4211 O O . TYR A 1 531 ? -9.728 -3.312 32.577 1.00 36.59 531 TYR A O 1
ATOM 4219 N N . SER A 1 532 ? -7.825 -4.190 33.369 1.00 35.78 532 SER A N 1
ATOM 4220 C CA . SER A 1 532 ? -7.950 -5.483 32.680 1.00 35.78 532 SER A CA 1
ATOM 4221 C C . SER A 1 532 ? -9.071 -6.372 33.241 1.00 35.78 532 SER A C 1
ATOM 4223 O O . SER A 1 532 ? -9.575 -7.222 32.513 1.00 35.78 532 SER A O 1
ATOM 4225 N N . ASN A 1 533 ? -9.518 -6.158 34.487 1.00 36.28 533 ASN A N 1
ATOM 4226 C CA . ASN A 1 533 ? -10.595 -6.941 35.110 1.00 36.28 533 ASN A CA 1
ATOM 4227 C C . ASN A 1 533 ? -12.003 -6.512 34.638 1.00 36.28 533 ASN A C 1
ATOM 4229 O O . ASN A 1 533 ? -12.941 -7.298 34.723 1.00 36.28 533 ASN A O 1
ATOM 4233 N N . MET A 1 534 ? -12.161 -5.305 34.079 1.00 35.50 534 MET A N 1
ATOM 4234 C CA . MET A 1 534 ? -13.438 -4.783 33.555 1.00 35.50 534 MET A CA 1
ATOM 4235 C C . MET A 1 534 ? -13.633 -5.051 32.061 1.00 35.50 534 MET A C 1
ATOM 4237 O O . MET A 1 534 ? -14.728 -5.416 31.630 1.00 35.50 534 MET A O 1
ATOM 4241 N N . THR A 1 535 ? -12.551 -5.008 31.279 1.00 38.81 535 THR A N 1
ATOM 4242 C CA . THR A 1 535 ? -12.515 -5.642 29.952 1.00 38.81 535 THR A CA 1
ATOM 4243 C C . THR A 1 535 ? -12.828 -7.146 30.058 1.00 38.81 535 THR A C 1
ATOM 4245 O O . THR A 1 535 ? -13.351 -7.729 29.112 1.00 38.81 535 THR A O 1
ATOM 4248 N N . LEU A 1 536 ? -12.590 -7.746 31.237 1.00 37.69 536 LEU A N 1
ATOM 4249 C CA . LEU A 1 536 ? -12.882 -9.139 31.589 1.00 37.69 536 LEU A CA 1
ATOM 4250 C C . LEU A 1 536 ? -14.389 -9.459 31.722 1.00 37.69 536 LEU A C 1
ATOM 4252 O O . LEU A 1 536 ? -14.778 -10.541 31.309 1.00 37.69 536 LEU A O 1
ATOM 4256 N N . ALA A 1 537 ? -15.271 -8.558 32.182 1.00 35.78 537 ALA A N 1
ATOM 4257 C CA . ALA A 1 537 ? -16.728 -8.832 32.203 1.00 35.78 537 ALA A CA 1
ATOM 4258 C C . ALA A 1 537 ? -17.424 -8.666 30.857 1.00 35.78 537 ALA A C 1
ATOM 4260 O O . ALA A 1 537 ? -18.291 -9.469 30.519 1.00 35.78 537 ALA A O 1
ATOM 4261 N N . ALA A 1 538 ? -16.985 -7.707 30.043 1.00 33.84 538 ALA A N 1
ATOM 4262 C CA . ALA A 1 538 ? -17.381 -7.637 28.635 1.00 33.84 538 ALA A CA 1
ATOM 4263 C C . ALA A 1 538 ? -16.875 -8.862 27.835 1.00 33.84 538 ALA A C 1
ATOM 4265 O O . ALA A 1 538 ? -17.471 -9.258 26.838 1.00 33.84 538 ALA A O 1
ATOM 4266 N N . HIS A 1 539 ? -15.801 -9.494 28.321 1.00 39.00 539 HIS A N 1
ATOM 4267 C CA . HIS A 1 539 ? -15.224 -10.762 27.869 1.00 39.00 539 HIS A CA 1
ATOM 4268 C C . HIS A 1 539 ? -15.953 -12.015 28.412 1.00 39.00 539 HIS A C 1
ATOM 4270 O O . HIS A 1 539 ? -15.888 -13.057 27.760 1.00 39.00 539 HIS A O 1
ATOM 4276 N N . TYR A 1 540 ? -16.697 -11.941 29.528 1.00 37.81 540 TYR A N 1
ATOM 4277 C CA . TYR A 1 540 ? -17.409 -13.096 30.110 1.00 37.81 540 TYR A CA 1
ATOM 4278 C C . TYR A 1 540 ? -18.707 -13.457 29.363 1.00 37.81 540 TYR A C 1
ATOM 4280 O O . TYR A 1 540 ? -18.967 -14.637 29.140 1.00 37.81 540 TYR A O 1
ATOM 4288 N N . HIS A 1 541 ? -19.426 -12.481 28.797 1.00 34.94 541 HIS A N 1
ATOM 4289 C CA . HIS A 1 541 ? -20.615 -12.746 27.967 1.00 34.94 541 HIS A CA 1
ATOM 4290 C C . HIS A 1 541 ? -20.298 -13.549 26.680 1.00 34.94 541 HIS A C 1
ATOM 4292 O O . HIS A 1 541 ? -21.130 -14.305 26.179 1.00 34.94 541 HIS A O 1
ATOM 4298 N N . SER A 1 542 ? -19.058 -13.456 26.181 1.00 33.44 542 SER A N 1
ATOM 4299 C CA . SER A 1 542 ? -18.572 -14.205 25.014 1.00 33.44 542 SER A CA 1
ATOM 4300 C C . SER A 1 542 ? -18.374 -15.703 25.274 1.00 33.44 542 SER A C 1
ATOM 4302 O O . SER A 1 542 ? -18.305 -16.452 24.303 1.00 33.44 542 SER A O 1
ATOM 4304 N N . ARG A 1 543 ? -18.258 -16.164 26.531 1.00 36.50 543 ARG A N 1
ATOM 4305 C CA . ARG A 1 543 ? -18.023 -17.591 26.834 1.00 36.50 543 ARG A CA 1
ATOM 4306 C C . ARG A 1 543 ? -19.298 -18.398 27.060 1.00 36.50 543 ARG A C 1
ATOM 4308 O O . ARG A 1 543 ? -19.289 -19.591 26.774 1.00 36.50 543 ARG A O 1
ATOM 4315 N N . ALA A 1 544 ? -20.398 -17.779 27.488 1.00 33.59 544 ALA A N 1
ATOM 4316 C CA . ALA A 1 544 ? -21.681 -18.477 27.628 1.00 33.59 544 ALA A CA 1
ATOM 4317 C C . ALA A 1 544 ? -22.205 -19.033 26.281 1.00 33.59 544 ALA A C 1
ATOM 4319 O O . ALA A 1 544 ? -22.924 -20.027 26.251 1.00 33.59 544 ALA A O 1
ATOM 4320 N N . CYS A 1 545 ? -21.781 -18.445 25.154 1.00 32.84 545 CYS A N 1
ATOM 4321 C CA . CYS A 1 545 ? -22.213 -18.834 23.808 1.00 32.84 545 CYS A CA 1
ATOM 4322 C C . CYS A 1 545 ? -21.404 -19.985 23.176 1.00 32.84 545 CYS A C 1
ATOM 4324 O O . CYS A 1 545 ? -21.869 -20.580 22.206 1.00 32.84 545 CYS A O 1
ATOM 4326 N N . ASP A 1 546 ? -20.239 -20.350 23.724 1.00 32.41 546 ASP A N 1
ATOM 4327 C CA . ASP A 1 546 ? -19.429 -21.466 23.203 1.00 32.41 546 ASP A CA 1
ATOM 4328 C C . ASP A 1 546 ? -19.949 -22.853 23.644 1.00 32.41 546 ASP A C 1
ATOM 4330 O O . ASP A 1 546 ? -19.425 -23.871 23.203 1.00 32.41 546 ASP A O 1
ATOM 4334 N N . ARG A 1 547 ? -21.005 -22.932 24.472 1.00 33.62 547 ARG A N 1
ATOM 4335 C CA . ARG A 1 547 ? -21.631 -24.206 24.894 1.00 33.62 547 ARG A CA 1
ATOM 4336 C C . ARG A 1 547 ? -22.974 -24.534 24.227 1.00 33.62 547 ARG A C 1
ATOM 4338 O O . ARG A 1 547 ? -23.625 -25.480 24.644 1.00 33.62 547 ARG A O 1
ATOM 4345 N N . LEU A 1 548 ? -23.371 -23.800 23.187 1.00 33.09 548 LEU A N 1
ATOM 4346 C CA . LEU A 1 548 ? -24.610 -24.049 22.425 1.00 33.09 548 LEU A CA 1
ATOM 4347 C C . LEU A 1 548 ? -24.343 -24.418 20.955 1.00 33.09 548 LEU A C 1
ATOM 4349 O O . LEU A 1 548 ? -25.170 -24.166 20.082 1.00 33.09 548 LEU A O 1
ATOM 4353 N N . LYS A 1 549 ? -23.158 -24.972 20.670 1.00 29.53 549 LYS A N 1
ATOM 4354 C CA . LYS A 1 549 ? -22.786 -25.480 19.341 1.00 29.53 549 LYS A CA 1
ATOM 4355 C C . LYS A 1 549 ? -22.751 -27.008 19.229 1.00 29.53 549 LYS A C 1
ATOM 4357 O O . LYS A 1 549 ? -22.219 -27.495 18.237 1.00 29.53 549 LYS A O 1
ATOM 4362 N N . ASP A 1 550 ? -23.381 -27.699 20.177 1.00 27.58 550 ASP A N 1
ATOM 4363 C CA . ASP A 1 550 ? -23.930 -29.050 20.015 1.00 27.58 550 ASP A CA 1
ATOM 4364 C C . ASP A 1 550 ? -25.404 -29.042 20.439 1.00 27.58 550 ASP A C 1
ATOM 4366 O O . ASP A 1 550 ? -25.687 -28.514 21.544 1.00 27.58 550 ASP A O 1
#

Sequence (550 aa):
MPLQLSSGRVIYAYPNDDRTRADWHYAYFRISLSYSDDGARYFKYLSTVAERVPSGIDGLWKPHLLLARDGTLQCYFSVENGAGDQDSFMRYSRDCGYTWSERIHVSGGNVRSRDGMVGVALIDNGRDLILVFLIGLWLKSGARTRTWLYTARNGRIYGAPQVYNVWGTLVASFMTNEDWTEGASEYDSAEMKVVASVDGGRTWSGSVVPQPEHPNPRKRKNPPSTLTTTRRDREKRAKIGAYKRDSAEALPGGKSLRQFYDVSENKRGRGTILNDKLRVRVSRGKGYGIFTSKAGIVAGESLLSEEAILDLPRFNKKASLRAVQRLVSQNKHAELEELMSLTISRAGQDTEYERIRNNAFRIDSAETGRHIVFFGISHANHSCRPNARMIIRDSGWAELKALEDLPHIGTEVTVDYLGLDDWGYSTIPRVAEVQAATEEGWGFRCACAACLDANTTDTVRERIETVQKSMGITRATWPGTATELQKMDECFAQYTSDLQSQGWWNMLRDIAGYAKNLYEKNYEGLTHQQYSNMTLAAHYHSRACDRLKD

pLDDT: mean 71.97, std 22.1, range [26.22, 98.5]

Secondary structure (DSSP, 8-state):
--EE-TTS-EEEEEE--EE-TTT--EEEEEEEEEEESSSSSS-EEEEEEEEE---SS-EEEEEEEEE-TTS-EEEEEEEEEETTEEEEEEEEESSTTSS-PPPEEEE-TTS--B--S-EEEE-SSSS-EEEEETTEEEEESS---EE-----GGG--EEEEEEEEETTEEEEEEEE-TT--SS--TTTTPEEEEEEESSSSSS-PPPB--------------PPP--S--HHHHHHHHTTS---------SSSS--THHHH---GGGSSTT-B-SSSEEEEEETTTEEEEEESSS-BPTT-EEEEEE-SEEESS-SHHHHHHHHHHHHHTT-HHHHHHHHHS--SSTT---HHHHHHHHEEE--SSSS--EEE-SSGGG-EE-SS-SEEEEEETTTEEEEEESS-B-STTPEEEE-SS-HHHH-TT-PPPHHHHHHHHHHHHS----SHHHHSHHHHHHHHHHHHHHHHHTT-BTTB---SHHHHHHHHHHHTTSHHHHHTTT-HHHHHHHHHHHHHHHTT--S--SSTTHHHHHHHHHHHHHHGGG---

Foldseek 3Di:
DWDAAPLRKIKDWDWDFDADPPPRDTQKTWTWMWIDPPQPPDTDTQGTADMDGDDAPWHKDAWDWDQDPVRKIKIKIWIDPDPQAIFIWMWIDPPNPNDTDDIHGDDRPPHRHQQHLWAKEDQDPDRKMWIDGQQFIFTDDDDTDTDHDDDAPPPWGKGNWYWYQDPNKIKIKIWTPRVPDDDDDDRVVTAIWIWIDNPSPPDIDDIDGPDDPDDDDDDDDDDDGDDDCDLVVLLVVLVVPDDDDDDDDDPPDDDACCVVRVPDLVNQQDQADQGCQWGWHQDVQQGIFIFGQDFWAFAFDWRDKDFFLFKFQAQDPVSQVVRLVVCVVVVVRSSNVLLLSADAQDPPDPHSSSSCQLAWDADDPDDRRMITGDRRVSRHAADPQFQWEKDADPNRMIIIGGLGTRRDGGDTGHYHRCDCSVVPVQADDQLVRVQVCCCVRRNGGHPHPCSVCRVVNVVVRVVVNVLCVVLVPDPVDDDPDPVSLVVNLVVLVVCVVVVVVPNSPSNLQNLLVVLVVVVVPDDDDDDVVVVSVVSVSSNSSNVSVVPPPD